Protein AF-0000000068620401 (afdb_homodimer)

pLDDT: mean 93.99, std 8.92, range [33.69, 98.94]

Organism: Oncorhynchus mykiss (NCBI:txid8022)

InterPro domains:
  IPR002042 Uricase [PF01014] (26-115)
  IPR002042 Uricase [PF01014] (125-263)
  IPR002042 Uricase [PIRSF000241] (3-272)
  IPR002042 Uricase [PR00093] (32-46)
  IPR002042 Uricase [PR00093] (68-81)
  IPR002042 Uricase [PR00093] (131-147)
  IPR002042 Uricase [PR00093] (147-159)
  IPR002042 Uricase [PTHR42874] (2-273)
  IPR002042 Uricase [TIGR03383] (3-269)

Secondary structure (DSSP, 8-state):
-EEEETTEEEE--EEEEEEEEES--HHHHH--GGG---HHHHHHHHHHHHHHH--S-HHHHHHHHHHHHHHH-TTEEEEEEEEEE--EEEEEETTEEEEEEEEE-TTSEEEEEEEEETTSPPEEEEEEEEEEEEESSSB-B-S----TT--PPPBSS--EEEEEEEEEEES--TT--HHHHHHHHHHHHHHHHH-STTT---BS-HHHHHHHHHHHHHHH-TTEEEEEEE--EE-EEE---GGGT---SS-SEEE--S--PPPEEEEE-------/-EEEETTEEEE--EEEEEEEEES--HHHHH--GGG---HHHHHHHHHHHHHHH--S-HHHHHHHHHHHHHHH-TTEEEEEEEEEE--EEEEEETTEEEEEEEEE-TTSEEEEEEEEETTSPPEEEEEEEEEEEEESSSB-B-S----TT--PPPBSS--EEEEEEEEEEES--TT--HHHHHHHHHHHHHHHHH-STTT---BS-HHHHHHHHHHHHHHH-TTEEEEEEE--EE-EEEPP-GGGT---SS-SEEE--S--PPPEEEEE-------

Solvent-accessible surface area (backbone atoms only — not comparable to full-atom values): 30235 Å² total; per-residue (Å²): 63,48,47,76,58,85,77,38,48,46,78,52,50,70,50,76,47,78,47,76,38,60,72,70,60,45,44,80,73,71,62,48,57,85,79,63,77,53,70,66,56,54,54,50,47,57,54,49,44,42,67,74,70,42,71,89,44,72,62,60,39,36,48,52,54,44,52,45,50,57,65,76,31,84,56,40,44,32,34,37,30,38,36,40,42,59,37,69,36,69,38,66,58,96,88,44,59,32,28,45,27,31,33,42,39,60,33,49,35,45,36,32,36,31,39,31,46,69,98,48,75,69,46,43,34,41,36,41,33,66,31,31,39,38,27,65,50,48,25,27,44,62,92,69,90,73,58,97,78,58,77,79,73,72,30,83,61,31,67,45,31,31,46,33,34,36,40,34,32,46,72,59,79,73,94,61,63,60,67,59,47,50,50,49,46,55,49,43,48,51,42,60,66,39,30,53,44,86,75,41,40,75,31,65,33,70,67,56,48,52,51,52,32,52,53,51,39,47,67,77,34,77,54,44,38,30,41,36,43,36,46,29,45,48,52,62,44,64,52,84,34,58,93,76,76,42,88,60,84,72,28,47,57,44,77,55,89,65,88,50,61,75,42,70,50,73,52,64,65,77,76,75,74,78,122,63,47,48,74,59,86,77,37,50,47,77,50,49,70,49,77,46,78,46,77,37,58,72,70,61,45,44,79,73,73,63,47,59,85,79,64,76,53,70,66,57,54,54,49,48,55,54,50,45,42,68,74,72,42,71,89,44,72,62,61,41,36,48,50,53,44,50,46,50,58,66,76,31,83,56,39,42,31,35,37,29,40,38,39,40,60,36,68,35,69,38,66,58,96,88,44,60,33,27,45,28,32,33,43,40,62,32,49,34,45,35,31,37,31,39,32,46,67,96,48,76,69,47,43,33,40,35,41,34,65,31,32,38,35,26,65,50,47,23,28,44,61,92,69,91,74,58,96,79,57,76,80,73,72,31,83,60,32,68,46,29,31,48,32,32,36,39,33,31,45,74,61,81,73,96,61,63,61,68,60,49,51,49,50,45,56,50,43,48,52,44,59,67,40,31,53,44,86,76,39,38,75,31,66,34,71,66,57,48,50,50,53,33,50,53,50,40,46,67,75,33,76,53,45,38,31,40,36,41,36,46,28,46,48,53,62,43,64,54,85,33,59,92,76,76,44,86,60,84,72,29,48,57,44,74,56,90,64,87,50,60,74,43,72,51,74,53,65,66,76,76,73,73,76,122

Nearest PDB structures (foldseek):
  5ll1-assembly1_C  TM=9.873E-01  e=4.486E-42  Danio rerio
  4mb8-assembly1_C  TM=9.806E-01  e=6.626E-39  unclassified Mammalia
  8oih-assembly1_DDD  TM=9.681E-01  e=1.529E-32  Gallus gallus
  6rgt-assembly1_A  TM=9.278E-01  e=3.259E-24  Aspergillus flavus
  4cw0-assembly1_A  TM=9.284E-01  e=7.614E-24  Aspergillus flavus

Foldseek 3Di:
DWDDDDLAIDDWDKDKDKDWDFQDPCCVVPVPCVQPDDPVNLVVLLVVCCVPVNPPDPQVSQVVSQVCCLPVRVRTFKMKMKMKIFQWAFDDDPHDTDRDDTDRDPQKIKMKMWIDGHPDDIKIKIKIWQNKDKDAWQEWEDDDDDDPPDPDDTGPIGIWMWTKIKMFIFPDDPPDPVVVLHVLLVVLLVCLQQDDPVPGHHHNDPLVSQVVSQVVSCVVGVRTFKMKMKTWTWDWAFDDCVVVVDDTPNPDTDTDPDDTDIDMDMDGDDPPPPD/DWDDDDLAIDDWDKDKDKDWDFQDPCCVVPVDCPQPDDPVNLVVLLVVCCVVVNPPDPQVSQVVSQVCCLPVRVRTFKMKMKMKIFQWDFDDDPHDTDRDDTDRDPQKIKMKMWMDGHPDDIKIKIKIWQNKDKDAWQEWEDDDDDDPPDPDDTGPIGIWMWTKIKMFIFPDDPPDPVVVLHVLLVVLLVCLQQDDPVPGHHHNDPLVSQVVSQVVSCVVGVRTFKMKMKIWTWDWAFDDCVVVVDDTPNPDTDTDPDDTDIDMDMDGDDPPPPD

Sequence (550 aa):
FIRREGTHHYITELTANVELTLKSRKDYLTGDNSDIIPTDTVKNTVHALAKLKGVLTIEQFAMDISKHFMTAFKHVTRVNVKIEEAPWRRLEKNGVEHVHAFIYSPESWRFCEVEQNHNESPILHSGVKNMKVLKTTQSGFEGFFRDRFTTLQEAKDRCFCTSVYARWRYNKVQNVNFDSAWNSVKETIIEKFAGPYDRGEYSPSVQKTLYDTQVIVLDRVPEIEEIEIVMPNQHYFTIDMTKMGLTNNNEVLLPLDNPSGNIMGTVRRKLQAKLFIRREGTHHYITELTANVELTLKSRKDYLTGDNSDIIPTDTVKNTVHALAKLKGVLTIEQFAMDISKHFMTAFKHVTRVNVKIEEAPWRRLEKNGVEHVHAFIYSPESWRFCEVEQNHNESPILHSGVKNMKVLKTTQSGFEGFFRDRFTTLQEAKDRCFCTSVYARWRYNKVQNVNFDSAWNSVKETIIEKFAGPYDRGEYSPSVQKTLYDTQVIVLDRVPEIEEIEIVMPNQHYFTIDMTKMGLTNNNEVLLPLDNPSGNIMGTVRRKLQAKL

Radius of gyration: 27.77 Å; Cα contacts (8 Å, |Δi|>4): 1094; chains: 2; bounding box: 75×87×68 Å

Structure (mmCIF, N/CA/C/O backbone):
data_AF-0000000068620401-model_v1
#
loop_
_entity.id
_entity.type
_entity.pdbx_description
1 polymer Uricase
#
loop_
_atom_site.group_PDB
_atom_site.id
_atom_site.type_symbol
_atom_site.label_atom_id
_atom_site.label_alt_id
_atom_site.label_comp_id
_atom_site.label_asym_id
_atom_site.label_entity_id
_atom_site.label_seq_id
_atom_site.pdbx_PDB_ins_code
_atom_site.Cartn_x
_atom_site.Cartn_y
_atom_site.Cartn_z
_atom_site.occupancy
_atom_site.B_iso_or_equiv
_atom_site.auth_seq_id
_atom_site.auth_comp_id
_atom_site.auth_asym_id
_atom_site.auth_atom_id
_atom_site.pdbx_PDB_model_num
ATOM 1 N N . PHE A 1 1 ? 12.398 -13.406 -8.852 1 97.69 1 PHE A N 1
ATOM 2 C CA . PHE A 1 1 ? 12.859 -13.781 -10.18 1 97.69 1 PHE A CA 1
ATOM 3 C C . PHE A 1 1 ? 13 -12.547 -11.07 1 97.69 1 PHE A C 1
ATOM 5 O O . PHE A 1 1 ? 12.062 -11.75 -11.18 1 97.69 1 PHE A O 1
ATOM 12 N N . ILE A 1 2 ? 14.141 -12.32 -11.641 1 97.94 2 ILE A N 1
ATOM 13 C CA . ILE A 1 2 ? 14.414 -11.219 -12.562 1 97.94 2 ILE A CA 1
ATOM 14 C C . ILE A 1 2 ? 14.664 -11.766 -13.961 1 97.94 2 ILE A C 1
ATOM 16 O O . ILE A 1 2 ? 15.57 -12.57 -14.172 1 97.94 2 ILE A O 1
ATOM 20 N N . ARG A 1 3 ? 13.852 -11.367 -14.898 1 97.56 3 ARG A N 1
ATOM 21 C CA . ARG A 1 3 ? 14.023 -11.672 -16.312 1 97.56 3 ARG A CA 1
ATOM 22 C C . ARG A 1 3 ? 14.57 -10.469 -17.062 1 97.56 3 ARG A C 1
ATOM 24 O O . ARG A 1 3 ? 13.992 -9.383 -17.031 1 97.56 3 ARG A O 1
ATOM 31 N N . ARG A 1 4 ? 15.68 -10.68 -17.781 1 96.69 4 ARG A N 1
ATOM 32 C CA . ARG A 1 4 ? 16.328 -9.586 -18.5 1 96.69 4 ARG A CA 1
ATOM 33 C C . ARG A 1 4 ? 16.234 -9.797 -20 1 96.69 4 ARG A C 1
ATOM 35 O O . ARG A 1 4 ? 16.672 -10.82 -20.531 1 96.69 4 ARG A O 1
ATOM 42 N N . GLU A 1 5 ? 15.586 -8.875 -20.656 1 96.38 5 GLU A N 1
ATOM 43 C CA . GLU A 1 5 ? 15.5 -8.828 -22.109 1 96.38 5 GLU A CA 1
ATOM 44 C C . GLU A 1 5 ? 16.156 -7.559 -22.656 1 96.38 5 GLU A C 1
ATOM 46 O O . GLU A 1 5 ? 15.477 -6.562 -22.906 1 96.38 5 GLU A O 1
ATOM 51 N N . GLY A 1 6 ? 17.438 -7.668 -22.922 1 94.88 6 GLY A N 1
ATOM 52 C CA . GLY A 1 6 ? 18.172 -6.457 -23.25 1 94.88 6 GLY A CA 1
ATOM 53 C C . GLY A 1 6 ? 18.219 -5.461 -22.109 1 94.88 6 GLY A C 1
ATOM 54 O O . GLY A 1 6 ? 18.641 -5.805 -21 1 94.88 6 GLY A O 1
ATOM 55 N N . THR A 1 7 ? 17.734 -4.289 -22.453 1 95.19 7 THR A N 1
ATOM 56 C CA . THR A 1 7 ? 17.734 -3.256 -21.422 1 95.19 7 THR A CA 1
ATOM 57 C C . THR A 1 7 ? 16.469 -3.32 -20.578 1 95.19 7 THR A C 1
ATOM 59 O O . THR A 1 7 ? 16.391 -2.689 -19.516 1 95.19 7 THR A O 1
ATOM 62 N N . HIS A 1 8 ? 15.57 -4.066 -21.078 1 97.25 8 HIS A N 1
ATOM 63 C CA . HIS A 1 8 ? 14.281 -4.148 -20.406 1 97.25 8 HIS A CA 1
ATOM 64 C C . HIS A 1 8 ? 14.242 -5.328 -19.438 1 97.25 8 HIS A C 1
ATOM 66 O O . HIS A 1 8 ? 14.508 -6.465 -19.828 1 97.25 8 HIS A O 1
ATOM 72 N N . HIS A 1 9 ? 13.984 -5.004 -18.141 1 98.31 9 HIS A N 1
ATOM 73 C CA . HIS A 1 9 ? 13.93 -6.047 -17.125 1 98.31 9 HIS A CA 1
ATOM 74 C C . HIS A 1 9 ? 12.508 -6.238 -16.609 1 98.31 9 HIS A C 1
ATOM 76 O O . HIS A 1 9 ? 11.703 -5.305 -16.625 1 98.31 9 HIS A O 1
ATOM 82 N N . TYR A 1 10 ? 12.148 -7.457 -16.219 1 97.69 10 TYR A N 1
ATOM 83 C CA . TYR A 1 10 ? 10.906 -7.836 -15.555 1 97.69 10 TYR A CA 1
ATOM 84 C C . TYR A 1 10 ? 11.203 -8.5 -14.211 1 97.69 10 TYR A C 1
ATOM 86 O O . TYR A 1 10 ? 12.188 -9.227 -14.078 1 97.69 10 TYR A O 1
ATOM 94 N N . ILE A 1 11 ? 10.375 -8.172 -13.25 1 98.12 11 ILE A N 1
ATOM 95 C CA . ILE A 1 11 ? 10.586 -8.805 -11.953 1 98.12 11 ILE A CA 1
ATOM 96 C C . ILE A 1 11 ? 9.289 -9.453 -11.477 1 98.12 11 ILE A C 1
ATOM 98 O O . ILE A 1 11 ? 8.195 -8.938 -11.734 1 98.12 11 ILE A O 1
ATOM 102 N N . THR A 1 12 ? 9.391 -10.57 -10.852 1 98.06 12 THR A N 1
ATOM 103 C CA . THR A 1 12 ? 8.328 -11.227 -10.094 1 98.06 12 THR A CA 1
ATOM 104 C C . THR A 1 12 ? 8.836 -11.664 -8.727 1 98.06 12 THR A C 1
ATOM 106 O O . THR A 1 12 ? 9.734 -12.5 -8.633 1 98.06 12 THR A O 1
ATOM 109 N N . GLU A 1 13 ? 8.383 -11.047 -7.73 1 98 13 GLU A N 1
ATOM 110 C CA . GLU A 1 13 ? 8.633 -11.484 -6.359 1 98 13 GLU A CA 1
ATOM 111 C C . GLU A 1 13 ? 7.418 -12.195 -5.773 1 98 13 GLU A C 1
ATOM 113 O O . GLU A 1 13 ? 6.293 -11.703 -5.883 1 98 13 GLU A O 1
ATOM 118 N N . LEU A 1 14 ? 7.672 -13.391 -5.23 1 98.19 14 LEU A N 1
ATOM 119 C CA . LEU A 1 14 ? 6.531 -14.172 -4.766 1 98.19 14 LEU A CA 1
ATOM 120 C C . LEU A 1 14 ? 6.891 -14.969 -3.518 1 98.19 14 LEU A C 1
ATOM 122 O O . LEU A 1 14 ? 8.07 -15.148 -3.207 1 98.19 14 LEU A O 1
ATOM 126 N N . THR A 1 15 ? 5.879 -15.336 -2.738 1 97.69 15 THR A N 1
ATOM 127 C CA . THR A 1 15 ? 5.949 -16.328 -1.666 1 97.69 15 THR A CA 1
ATOM 128 C C . THR A 1 15 ? 5.172 -17.578 -2.039 1 97.69 15 THR A C 1
ATOM 130 O O . THR A 1 15 ? 4.016 -17.5 -2.459 1 97.69 15 THR A O 1
ATOM 133 N N . ALA A 1 16 ? 5.812 -18.672 -1.902 1 98.06 16 ALA A N 1
ATOM 134 C CA . ALA A 1 16 ? 5.176 -19.938 -2.244 1 98.06 16 ALA A CA 1
ATOM 135 C C . ALA A 1 16 ? 5.051 -20.844 -1.016 1 98.06 16 ALA A C 1
ATOM 137 O O . ALA A 1 16 ? 6.016 -21.016 -0.265 1 98.06 16 ALA A O 1
ATOM 138 N N . ASN A 1 17 ? 3.887 -21.328 -0.78 1 98 17 ASN A N 1
ATOM 139 C CA . ASN A 1 17 ? 3.596 -22.375 0.197 1 98 17 ASN A CA 1
ATOM 140 C C . ASN A 1 17 ? 3.223 -23.688 -0.482 1 98 17 ASN A C 1
ATOM 142 O O . ASN A 1 17 ? 2.248 -23.75 -1.234 1 98 17 ASN A O 1
ATOM 146 N N . VAL A 1 18 ? 3.961 -24.719 -0.221 1 98.12 18 VAL A N 1
ATOM 147 C CA . VAL A 1 18 ? 3.744 -26.016 -0.851 1 98.12 18 VAL A CA 1
ATOM 148 C C . VAL A 1 18 ? 3.406 -27.062 0.213 1 98.12 18 VAL A C 1
ATOM 150 O O . VAL A 1 18 ? 4.148 -27.234 1.184 1 98.12 18 VAL A O 1
ATOM 153 N N . GLU A 1 19 ? 2.311 -27.641 0.063 1 97.31 19 GLU A N 1
ATOM 154 C CA . GLU A 1 19 ? 1.874 -28.719 0.932 1 97.31 19 GLU A CA 1
ATOM 155 C C . GLU A 1 19 ? 1.767 -30.031 0.161 1 97.31 19 GLU A C 1
ATOM 157 O O . GLU A 1 19 ? 1.098 -30.094 -0.872 1 97.31 19 GLU A O 1
ATOM 162 N N . LEU A 1 20 ? 2.357 -31.094 0.664 1 95.94 20 LEU A N 1
ATOM 163 C CA . LEU A 1 20 ? 2.34 -32.406 0.049 1 95.94 20 LEU A CA 1
ATOM 164 C C . LEU A 1 20 ? 1.625 -33.406 0.943 1 95.94 20 LEU A C 1
ATOM 166 O O . LEU A 1 20 ? 1.771 -33.375 2.168 1 95.94 20 LEU A O 1
ATOM 170 N N . THR A 1 21 ? 0.836 -34.156 0.362 1 94.5 21 THR A N 1
ATOM 171 C CA . THR A 1 21 ? 0.271 -35.344 1.03 1 94.5 21 THR A CA 1
ATOM 172 C C . THR A 1 21 ? 0.917 -36.625 0.517 1 94.5 21 THR A C 1
ATOM 174 O O . THR A 1 21 ? 0.979 -36.844 -0.692 1 94.5 21 THR A O 1
ATOM 177 N N . LEU A 1 22 ? 1.425 -37.375 1.413 1 92.19 22 LEU A N 1
ATOM 178 C CA . LEU A 1 22 ? 2.117 -38.594 1.06 1 92.19 22 LEU A CA 1
ATOM 179 C C . LEU A 1 22 ? 1.22 -39.812 1.291 1 92.19 22 LEU A C 1
ATOM 181 O O . LEU A 1 22 ? 0.288 -39.75 2.096 1 92.19 22 LEU A O 1
ATOM 185 N N . LYS A 1 23 ? 1.537 -40.875 0.641 1 89.38 23 LYS A N 1
ATOM 186 C CA . LYS A 1 23 ? 0.762 -42.094 0.721 1 89.38 23 LYS A CA 1
ATOM 187 C C . LYS A 1 23 ? 0.966 -42.781 2.064 1 89.38 23 LYS A C 1
ATOM 189 O O . LYS A 1 23 ? 0.021 -43.344 2.637 1 89.38 23 LYS A O 1
ATOM 194 N N . SER A 1 24 ? 2.164 -42.75 2.502 1 80.62 24 SER A N 1
ATOM 195 C CA . SER A 1 24 ? 2.467 -43.5 3.705 1 80.62 24 SER A CA 1
ATOM 196 C C . SER A 1 24 ? 2.523 -42.594 4.938 1 80.62 24 SER A C 1
ATOM 198 O O . SER A 1 24 ? 2.697 -41.406 4.816 1 80.62 24 SER A O 1
ATOM 200 N N . ARG A 1 25 ? 2.213 -43.125 6.188 1 78.62 25 ARG A N 1
ATOM 201 C CA . ARG A 1 25 ? 2.309 -42.469 7.477 1 78.62 25 ARG A CA 1
ATOM 202 C C . ARG A 1 25 ? 3.363 -43.125 8.359 1 78.62 25 ARG A C 1
ATOM 204 O O . ARG A 1 25 ? 3.252 -43.094 9.594 1 78.62 25 ARG A O 1
ATOM 211 N N . LYS A 1 26 ? 4.227 -43.75 7.59 1 78.31 26 LYS A N 1
ATOM 212 C CA . LYS A 1 26 ? 5.195 -44.531 8.352 1 78.31 26 LYS A CA 1
ATOM 213 C C . LYS A 1 26 ? 6.082 -43.656 9.211 1 78.31 26 LYS A C 1
ATOM 215 O O . LYS A 1 26 ? 6.598 -44.062 10.242 1 78.31 26 LYS A O 1
ATOM 220 N N . ASP A 1 27 ? 6.316 -42.531 8.773 1 78.44 27 ASP A N 1
ATOM 221 C CA . ASP A 1 27 ? 7.094 -41.562 9.562 1 78.44 27 ASP A CA 1
ATOM 222 C C . ASP A 1 27 ? 6.43 -41.312 10.914 1 78.44 27 ASP A C 1
ATOM 224 O O . ASP A 1 27 ? 7.109 -41.25 11.945 1 78.44 27 ASP A O 1
ATOM 228 N N . TYR A 1 28 ? 5.164 -41.25 10.969 1 76.31 28 TYR A N 1
ATOM 229 C CA . TYR A 1 28 ? 4.406 -41.031 12.195 1 76.31 28 TYR A CA 1
ATOM 230 C C . TYR A 1 28 ? 4.324 -42.281 13.039 1 76.31 28 TYR A C 1
ATOM 232 O O . TYR A 1 28 ? 4.387 -42.219 14.266 1 76.31 28 TYR A O 1
ATOM 240 N N . LEU A 1 29 ? 4.242 -43.375 12.359 1 82.94 29 LEU A N 1
ATOM 241 C CA . LEU A 1 29 ? 3.916 -44.625 13.039 1 82.94 29 LEU A CA 1
ATOM 242 C C . LEU A 1 29 ? 5.176 -45.312 13.57 1 82.94 29 LEU A C 1
ATOM 244 O O . LEU A 1 29 ? 5.184 -45.844 14.68 1 82.94 29 LEU A O 1
ATOM 248 N N . THR A 1 30 ? 6.199 -45.281 12.766 1 87.25 30 THR A N 1
ATOM 249 C CA . THR A 1 30 ? 7.367 -46.062 13.141 1 87.25 30 THR A CA 1
ATOM 250 C C . THR A 1 30 ? 8.633 -45.219 13.102 1 87.25 30 THR A C 1
ATOM 252 O O . THR A 1 30 ? 9.734 -45.719 13.32 1 87.25 30 THR A O 1
ATOM 255 N N . GLY A 1 31 ? 8.484 -43.906 12.766 1 84.38 31 GLY A N 1
ATOM 256 C CA . GLY A 1 31 ? 9.648 -43.031 12.703 1 84.38 31 GLY A CA 1
ATOM 257 C C . GLY A 1 31 ? 10.5 -43.281 11.477 1 84.38 31 GLY A C 1
ATOM 258 O O . GLY A 1 31 ? 11.672 -42.875 11.445 1 84.38 31 GLY A O 1
ATOM 259 N N . ASP A 1 32 ? 10.07 -44.031 10.539 1 86.12 32 ASP A N 1
ATOM 260 C CA . ASP A 1 32 ? 10.75 -44.281 9.273 1 86.12 32 ASP A CA 1
ATOM 261 C C . ASP A 1 32 ? 10.602 -43.062 8.344 1 86.12 32 ASP A C 1
ATOM 263 O O . ASP A 1 32 ? 9.547 -42.875 7.742 1 86.12 32 ASP A O 1
ATOM 267 N N . ASN A 1 33 ? 11.602 -42.312 8.203 1 87.81 33 ASN A N 1
ATOM 268 C CA . ASN A 1 33 ? 11.586 -41.062 7.445 1 87.81 33 ASN A CA 1
ATOM 269 C C . ASN A 1 33 ? 11.906 -41.312 5.969 1 87.81 33 ASN A C 1
ATOM 271 O O . ASN A 1 33 ? 12.125 -40.344 5.219 1 87.81 33 ASN A O 1
ATOM 275 N N . SER A 1 34 ? 11.938 -42.438 5.508 1 87.62 34 SER A N 1
ATOM 276 C CA . SER A 1 34 ? 12.422 -42.781 4.172 1 87.62 34 SER A CA 1
ATOM 277 C C . SER A 1 34 ? 11.539 -42.156 3.092 1 87.62 34 SER A C 1
ATOM 279 O O . SER A 1 34 ? 12.008 -41.906 1.977 1 87.62 34 SER A O 1
ATOM 281 N N . ASP A 1 35 ? 10.352 -41.875 3.377 1 87.38 35 ASP A N 1
ATOM 282 C CA . ASP A 1 35 ? 9.43 -41.344 2.379 1 87.38 35 ASP A CA 1
ATOM 283 C C . ASP A 1 35 ? 9.281 -39.812 2.527 1 87.38 35 ASP A C 1
ATOM 285 O O . ASP A 1 35 ? 8.641 -39.156 1.7 1 87.38 35 ASP A O 1
ATOM 289 N N . ILE A 1 36 ? 9.797 -39.281 3.568 1 87.44 36 ILE A N 1
ATOM 290 C CA . ILE A 1 36 ? 9.609 -37.875 3.867 1 87.44 36 ILE A CA 1
ATOM 291 C C . ILE A 1 36 ? 10.406 -37.031 2.875 1 87.44 36 ILE A C 1
ATOM 293 O O . ILE A 1 36 ? 11.57 -37.312 2.588 1 87.44 36 ILE A O 1
ATOM 297 N N . ILE A 1 37 ? 9.805 -36.094 2.299 1 91.88 37 ILE A N 1
ATOM 298 C CA . ILE A 1 37 ? 10.461 -35.062 1.471 1 91.88 37 ILE A CA 1
ATOM 299 C C . ILE A 1 37 ? 10.852 -33.875 2.328 1 91.88 37 ILE A C 1
ATOM 301 O O . ILE A 1 37 ? 9.977 -33.125 2.785 1 91.88 37 ILE A O 1
ATOM 305 N N . PRO A 1 38 ? 12.086 -33.656 2.564 1 91.62 38 PRO A N 1
ATOM 306 C CA . PRO A 1 38 ? 12.516 -32.562 3.459 1 91.62 38 PRO A CA 1
ATOM 307 C C . PRO A 1 38 ? 12.109 -31.188 2.957 1 91.62 38 PRO A C 1
ATOM 309 O O . PRO A 1 38 ? 12.023 -30.969 1.745 1 91.62 38 PRO A O 1
ATOM 312 N N . THR A 1 39 ? 11.898 -30.25 3.914 1 91.69 39 THR A N 1
ATOM 313 C CA . THR A 1 39 ? 11.539 -28.875 3.596 1 91.69 39 THR A CA 1
ATOM 314 C C . THR A 1 39 ? 12.586 -28.234 2.693 1 91.69 39 THR A C 1
ATOM 316 O O . THR A 1 39 ? 12.258 -27.406 1.83 1 91.69 39 THR A O 1
ATOM 319 N N . ASP A 1 40 ? 13.805 -28.625 2.885 1 94.06 40 ASP A N 1
ATOM 320 C CA . ASP A 1 40 ? 14.891 -28.094 2.062 1 94.06 40 ASP A CA 1
ATOM 321 C C . ASP A 1 40 ? 14.727 -28.5 0.602 1 94.06 40 ASP A C 1
ATOM 323 O O . ASP A 1 40 ? 15.016 -27.719 -0.305 1 94.06 40 ASP A O 1
ATOM 327 N N . THR A 1 41 ? 14.305 -29.734 0.355 1 94 41 THR A N 1
ATOM 328 C CA . THR A 1 41 ? 14.047 -30.219 -0.997 1 94 41 THR A CA 1
ATOM 329 C C . THR A 1 41 ? 12.93 -29.406 -1.657 1 94 41 THR A C 1
ATOM 331 O O . THR A 1 41 ? 13.031 -29.031 -2.832 1 94 41 THR A O 1
ATOM 334 N N . VAL A 1 42 ? 11.891 -29.125 -0.877 1 96.06 42 VAL A N 1
ATOM 335 C CA . VAL A 1 42 ? 10.766 -28.344 -1.393 1 96.06 42 VAL A CA 1
ATOM 336 C C . VAL A 1 42 ? 11.234 -26.953 -1.777 1 96.06 42 VAL A C 1
ATOM 338 O O . VAL A 1 42 ? 10.977 -26.484 -2.891 1 96.06 42 VAL A O 1
ATOM 341 N N . LYS A 1 43 ? 11.938 -26.297 -0.864 1 95.62 43 LYS A N 1
ATOM 342 C CA . LYS A 1 43 ? 12.469 -24.969 -1.103 1 95.62 43 LYS A CA 1
ATOM 343 C C . LYS A 1 43 ? 13.367 -24.938 -2.338 1 95.62 43 LYS A C 1
ATOM 345 O O . LYS A 1 43 ? 13.211 -24.094 -3.211 1 95.62 43 LYS A O 1
ATOM 350 N N . ASN A 1 44 ? 14.297 -25.875 -2.455 1 96.38 44 ASN A N 1
ATOM 351 C CA . ASN A 1 44 ? 15.234 -25.938 -3.572 1 96.38 44 ASN A CA 1
ATOM 352 C C . ASN A 1 44 ? 14.516 -26.203 -4.891 1 96.38 44 ASN A C 1
ATOM 354 O O . ASN A 1 44 ? 14.922 -25.703 -5.938 1 96.38 44 ASN A O 1
ATOM 358 N N . THR A 1 45 ? 13.484 -27.031 -4.812 1 96.88 45 THR A N 1
ATOM 359 C CA . THR A 1 45 ? 12.695 -27.312 -6.008 1 96.88 45 THR A CA 1
ATOM 360 C C . THR A 1 45 ? 12.07 -26.031 -6.543 1 96.88 45 THR A C 1
ATOM 362 O O . THR A 1 45 ? 12.125 -25.75 -7.742 1 96.88 45 THR A O 1
ATOM 365 N N . VAL A 1 46 ? 11.508 -25.219 -5.668 1 97.81 46 VAL A N 1
ATOM 366 C CA . VAL A 1 46 ? 10.883 -23.969 -6.059 1 97.81 46 VAL A CA 1
ATOM 367 C C . VAL A 1 46 ? 11.914 -23.062 -6.723 1 97.81 46 VAL A C 1
ATOM 369 O O . VAL A 1 46 ? 11.672 -22.516 -7.805 1 97.81 46 VAL A O 1
ATOM 372 N N . HIS A 1 47 ? 13.086 -22.922 -6.16 1 97.62 47 HIS A N 1
ATOM 373 C CA . HIS A 1 47 ? 14.156 -22.109 -6.715 1 97.62 47 HIS A CA 1
ATOM 374 C C . HIS A 1 47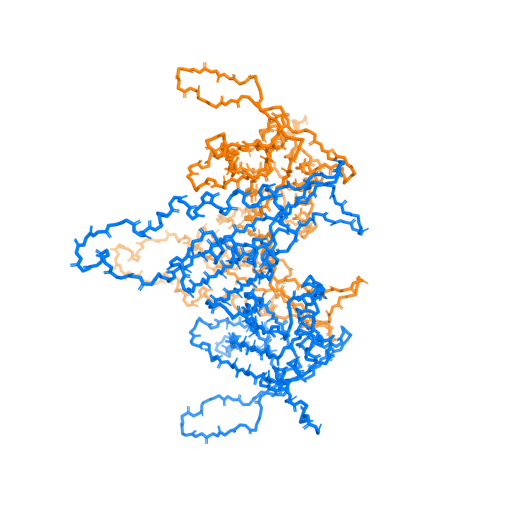 ? 14.609 -22.625 -8.07 1 97.62 47 HIS A C 1
ATOM 376 O O . HIS A 1 47 ? 14.781 -21.859 -9.016 1 97.62 47 HIS A O 1
ATOM 382 N N . ALA A 1 48 ? 14.836 -23.906 -8.141 1 97.69 48 ALA A N 1
ATOM 383 C CA . ALA A 1 48 ? 15.328 -24.516 -9.359 1 97.69 48 ALA A CA 1
ATOM 384 C C . ALA A 1 48 ? 14.336 -24.344 -10.508 1 97.69 48 ALA A C 1
ATOM 386 O O . ALA A 1 48 ? 14.727 -24.047 -11.641 1 97.69 48 ALA A O 1
ATOM 387 N N . LEU A 1 49 ? 13.055 -24.547 -10.195 1 98.12 49 LEU A N 1
ATOM 388 C CA . LEU A 1 49 ? 12.039 -24.375 -11.227 1 98.12 49 LEU A CA 1
ATOM 389 C C . LEU A 1 49 ? 11.984 -22.938 -11.719 1 98.12 49 LEU A C 1
ATOM 391 O O . LEU A 1 49 ? 11.805 -22.688 -12.914 1 98.12 49 LEU A O 1
ATOM 395 N N . ALA A 1 50 ? 12.078 -21.969 -10.805 1 98.25 50 ALA A N 1
ATOM 396 C CA . ALA A 1 50 ? 12.125 -20.562 -11.219 1 98.25 50 ALA A CA 1
ATOM 397 C C . ALA A 1 50 ? 13.281 -20.328 -12.18 1 98.25 50 ALA A C 1
ATOM 399 O O . ALA A 1 50 ? 13.133 -19.609 -13.172 1 98.25 50 ALA A O 1
ATOM 400 N N . LYS A 1 51 ? 14.43 -20.875 -11.906 1 97.88 51 LYS A N 1
ATOM 401 C CA . LYS A 1 51 ? 15.609 -20.734 -12.75 1 97.88 51 LYS A CA 1
ATOM 402 C C . LYS A 1 51 ? 15.406 -21.391 -14.109 1 97.88 51 LYS A C 1
ATOM 404 O O . LYS A 1 51 ? 15.688 -20.781 -15.148 1 97.88 51 LYS A O 1
ATOM 409 N N . LEU A 1 52 ? 14.859 -22.594 -14.117 1 97.5 52 LEU A N 1
ATOM 410 C CA . LEU A 1 52 ? 14.812 -23.422 -15.305 1 97.5 52 LEU A CA 1
ATOM 411 C C . LEU A 1 52 ? 13.648 -23.016 -16.203 1 97.5 52 LEU A C 1
ATOM 413 O O . LEU A 1 52 ? 13.789 -23 -17.438 1 97.5 52 LEU A O 1
ATOM 417 N N . LYS A 1 53 ? 12.523 -22.719 -15.625 1 96.75 53 LYS A N 1
ATOM 418 C CA . LYS A 1 53 ? 11.32 -22.469 -16.406 1 96.75 53 LYS A CA 1
ATOM 419 C C . LYS A 1 53 ? 10.953 -21 -16.406 1 96.75 53 LYS A C 1
ATOM 421 O O . LYS A 1 53 ? 10.156 -20.547 -17.234 1 96.75 53 LYS A O 1
ATOM 426 N N . GLY A 1 54 ? 11.516 -20.219 -15.508 1 96.81 54 GLY A N 1
ATOM 427 C CA . GLY A 1 54 ? 11.086 -18.844 -15.312 1 96.81 54 GLY A CA 1
ATOM 428 C C . GLY A 1 54 ? 9.734 -18.719 -14.633 1 96.81 54 GLY A C 1
ATOM 429 O O . GLY A 1 54 ? 9.125 -19.734 -14.273 1 96.81 54 GLY A O 1
ATOM 430 N N . VAL A 1 55 ? 9.375 -17.516 -14.406 1 97.12 55 VAL A N 1
ATOM 431 C CA . VAL A 1 55 ? 8.062 -17.203 -13.844 1 97.12 55 VAL A CA 1
ATOM 432 C C . VAL A 1 55 ? 7.328 -16.219 -14.758 1 97.12 55 VAL A C 1
ATOM 434 O O . VAL A 1 55 ? 7.555 -15.016 -14.68 1 97.12 55 VAL A O 1
ATOM 437 N N . LEU A 1 56 ? 6.516 -16.703 -15.57 1 94.19 56 LEU A N 1
ATOM 438 C CA . LEU A 1 56 ? 5.75 -15.828 -16.438 1 94.19 56 LEU A CA 1
ATOM 439 C C . LEU A 1 56 ? 4.52 -15.289 -15.727 1 94.19 56 LEU A C 1
ATOM 441 O O . LEU A 1 56 ? 4.254 -14.078 -15.766 1 94.19 56 LEU A O 1
ATOM 445 N N . THR A 1 57 ? 3.697 -16.156 -15.164 1 97.94 57 THR A N 1
ATOM 446 C CA . THR A 1 57 ? 2.615 -15.836 -14.242 1 97.94 57 THR A CA 1
ATOM 447 C C . THR A 1 57 ? 2.682 -16.719 -13 1 97.94 57 THR A C 1
ATOM 449 O O . THR A 1 57 ? 3.244 -17.812 -13.039 1 97.94 57 THR A O 1
ATOM 452 N N . ILE A 1 58 ? 2.18 -16.234 -11.922 1 98.75 58 ILE A N 1
ATOM 453 C CA . ILE A 1 58 ? 2.242 -17.047 -10.711 1 98.75 58 ILE A CA 1
ATOM 454 C C . ILE A 1 58 ? 1.371 -18.297 -10.867 1 98.75 58 ILE A C 1
ATOM 456 O O . ILE A 1 58 ? 1.682 -19.344 -10.32 1 98.75 58 ILE A O 1
ATOM 460 N N . GLU A 1 59 ? 0.298 -18.219 -11.648 1 98.81 59 GLU A N 1
ATOM 461 C CA . GLU A 1 59 ? -0.562 -19.359 -11.914 1 98.81 59 GLU A CA 1
ATOM 462 C C . GLU A 1 59 ? 0.211 -20.484 -12.617 1 98.81 59 GLU A C 1
ATOM 464 O O . GLU A 1 59 ? 0.19 -21.625 -12.164 1 98.81 59 GLU A O 1
ATOM 469 N N . GLN A 1 60 ? 0.882 -20.141 -13.742 1 98.25 60 GLN A N 1
ATOM 470 C CA . GLN A 1 60 ? 1.674 -21.125 -14.469 1 98.25 60 GLN A CA 1
ATOM 471 C C . GLN A 1 60 ? 2.773 -21.703 -13.578 1 98.25 60 GLN A C 1
ATOM 473 O O . GLN A 1 60 ? 3.027 -22.906 -13.602 1 98.25 60 GLN A O 1
ATOM 478 N N . PHE A 1 61 ? 3.412 -20.875 -12.828 1 98.69 61 PHE A N 1
ATOM 479 C CA . PHE A 1 61 ? 4.496 -21.344 -11.969 1 98.69 61 PHE A CA 1
ATOM 480 C C . PHE A 1 61 ? 3.977 -22.312 -10.922 1 98.69 61 PHE A C 1
ATOM 482 O O . PHE A 1 61 ? 4.625 -23.328 -10.633 1 98.69 61 PHE A O 1
ATOM 489 N N . ALA A 1 62 ? 2.803 -21.969 -10.281 1 98.81 62 ALA A N 1
ATOM 490 C CA . ALA A 1 62 ? 2.189 -22.875 -9.32 1 98.81 62 ALA A CA 1
ATOM 491 C C . ALA A 1 62 ? 1.911 -24.234 -9.953 1 98.81 62 ALA A C 1
ATOM 493 O O . ALA A 1 62 ? 2.135 -25.281 -9.328 1 98.81 62 ALA A O 1
ATOM 494 N N . MET A 1 63 ? 1.445 -24.25 -11.133 1 98.25 63 MET A N 1
ATOM 495 C CA . MET A 1 63 ? 1.185 -25.5 -11.844 1 98.25 63 MET A CA 1
ATOM 496 C C . MET A 1 63 ? 2.482 -26.25 -12.109 1 98.25 63 MET A C 1
ATOM 498 O O . MET A 1 63 ? 2.518 -27.484 -12.023 1 98.25 63 MET A O 1
ATOM 502 N N . ASP A 1 64 ? 3.529 -25.547 -12.484 1 98.25 64 ASP A N 1
ATOM 503 C CA . ASP A 1 64 ? 4.824 -26.188 -12.703 1 98.25 64 ASP A CA 1
ATOM 504 C C . ASP A 1 64 ? 5.309 -26.891 -11.438 1 98.25 64 ASP A C 1
ATOM 506 O O . ASP A 1 64 ? 5.82 -28.016 -11.5 1 98.25 64 ASP A O 1
ATOM 510 N N . ILE A 1 65 ? 5.18 -26.203 -10.312 1 98.5 65 ILE A N 1
ATOM 511 C CA . ILE A 1 65 ? 5.578 -26.781 -9.031 1 98.5 65 ILE A CA 1
ATOM 512 C C . ILE A 1 65 ? 4.758 -28.047 -8.758 1 98.5 65 ILE A C 1
ATOM 514 O O . ILE A 1 65 ? 5.312 -29.094 -8.422 1 98.5 65 ILE A O 1
ATOM 518 N N . SER A 1 66 ? 3.445 -27.938 -8.891 1 98.12 66 SER A N 1
ATOM 519 C CA . SER A 1 66 ? 2.551 -29.062 -8.664 1 98.12 66 SER A CA 1
ATOM 520 C C . SER A 1 66 ? 2.934 -30.266 -9.539 1 98.12 66 SER A C 1
ATOM 522 O O . SER A 1 66 ? 3.096 -31.375 -9.047 1 98.12 66 SER A O 1
ATOM 524 N N . LYS A 1 67 ? 3.094 -30 -10.773 1 97.25 67 LYS A N 1
ATOM 525 C CA . LYS A 1 67 ? 3.443 -31.047 -11.719 1 97.25 67 LYS A CA 1
ATOM 526 C C . LYS A 1 67 ? 4.746 -31.734 -11.328 1 97.25 67 LYS A C 1
ATOM 528 O O . LYS A 1 67 ? 4.859 -32.969 -11.398 1 97.25 67 LYS A O 1
ATOM 533 N N . HIS A 1 68 ? 5.699 -30.984 -10.961 1 97.75 68 HIS A N 1
ATOM 534 C CA . HIS A 1 68 ? 6.984 -31.562 -10.57 1 97.75 68 HIS A CA 1
ATOM 535 C C . HIS A 1 68 ? 6.816 -32.594 -9.453 1 97.75 68 HIS A C 1
ATOM 537 O O . HIS A 1 68 ? 7.281 -33.719 -9.57 1 97.75 68 HIS A O 1
ATOM 543 N N . PHE A 1 69 ? 6.172 -32.219 -8.383 1 97.06 69 PHE A N 1
ATOM 544 C CA . PHE A 1 69 ? 6.082 -33.094 -7.223 1 97.06 69 PHE A CA 1
ATOM 545 C C . PHE A 1 69 ? 5.184 -34.281 -7.516 1 97.06 69 PHE A C 1
ATOM 547 O O . PHE A 1 69 ? 5.418 -35.375 -7.012 1 97.06 69 PHE A O 1
ATOM 554 N N . MET A 1 70 ? 4.176 -34.094 -8.375 1 96.31 70 MET A N 1
ATOM 555 C CA . MET A 1 70 ? 3.275 -35.188 -8.742 1 96.31 70 MET A CA 1
ATOM 556 C C . MET A 1 70 ? 3.992 -36.219 -9.609 1 96.31 70 MET A C 1
ATOM 558 O O . MET A 1 70 ? 3.643 -37.406 -9.602 1 96.31 70 MET A O 1
ATOM 562 N N . THR A 1 71 ? 4.98 -35.781 -10.312 1 96 71 THR A N 1
ATOM 563 C CA . THR A 1 71 ? 5.613 -36.688 -11.281 1 96 71 THR A CA 1
ATOM 564 C C . THR A 1 71 ? 6.93 -37.219 -10.727 1 96 71 THR A C 1
ATOM 566 O O . THR A 1 71 ? 7.266 -38.406 -10.945 1 96 71 THR A O 1
ATOM 569 N N . ALA A 1 72 ? 7.664 -36.469 -9.992 1 94.5 72 ALA A N 1
ATOM 570 C CA . ALA A 1 72 ? 8.992 -36.844 -9.508 1 94.5 72 ALA A CA 1
ATOM 571 C C . ALA A 1 72 ? 8.891 -37.781 -8.305 1 94.5 72 ALA A C 1
ATOM 573 O O . ALA A 1 72 ? 9.82 -38.531 -8.023 1 94.5 72 ALA A O 1
ATOM 574 N N . PHE A 1 73 ? 7.801 -37.688 -7.594 1 93.12 73 PHE A N 1
ATOM 575 C CA . PHE A 1 73 ? 7.625 -38.5 -6.383 1 93.12 73 PHE A CA 1
ATOM 576 C C . PHE A 1 73 ? 6.383 -39.375 -6.488 1 93.12 73 PHE A C 1
ATOM 578 O O . PHE A 1 73 ? 5.258 -38.875 -6.355 1 93.12 73 PHE A O 1
ATOM 585 N N . LYS A 1 74 ? 6.59 -40.594 -6.551 1 91.81 74 LYS A N 1
ATOM 586 C CA . LYS A 1 74 ? 5.492 -41.531 -6.789 1 91.81 74 LYS A CA 1
ATOM 587 C C . LYS A 1 74 ? 4.605 -41.656 -5.555 1 91.81 74 LYS A C 1
ATOM 589 O O . LYS A 1 74 ? 3.426 -42 -5.664 1 91.81 74 LYS A O 1
ATOM 594 N N . HIS A 1 75 ? 5.219 -41.406 -4.441 1 92.75 75 HIS A N 1
ATOM 595 C CA . HIS A 1 75 ? 4.477 -41.594 -3.201 1 92.75 75 HIS A CA 1
ATOM 596 C C . HIS A 1 75 ? 3.721 -40.344 -2.799 1 92.75 75 HIS A C 1
ATOM 598 O O . HIS A 1 75 ? 3.07 -40.312 -1.753 1 92.75 75 HIS A O 1
ATOM 604 N N . VAL A 1 76 ? 3.822 -39.281 -3.568 1 94.56 76 VAL A N 1
ATOM 605 C CA . VAL A 1 76 ? 3.004 -38.094 -3.354 1 94.56 76 VAL A CA 1
ATOM 606 C C . VAL A 1 76 ? 1.617 -38.312 -3.955 1 94.56 76 VAL A C 1
ATOM 608 O O . VAL A 1 76 ? 1.488 -38.625 -5.141 1 94.56 76 VAL A O 1
ATOM 611 N N . THR A 1 77 ? 0.562 -38.062 -3.127 1 96 77 THR A N 1
ATOM 612 C CA . THR A 1 77 ? -0.796 -38.344 -3.592 1 96 77 THR A CA 1
ATOM 613 C C . THR A 1 77 ? -1.543 -37.031 -3.855 1 96 77 THR A C 1
ATOM 615 O O . THR A 1 77 ? -2.531 -37.031 -4.59 1 96 77 THR A O 1
ATOM 618 N N . ARG A 1 78 ? -1.15 -35.969 -3.219 1 97.19 78 ARG A N 1
ATOM 619 C CA . ARG A 1 78 ? -1.79 -34.656 -3.379 1 97.19 78 ARG A CA 1
ATOM 620 C C . ARG A 1 78 ? -0.777 -33.531 -3.225 1 97.19 78 ARG A C 1
ATOM 622 O O . ARG A 1 78 ? 0.131 -33.625 -2.395 1 97.19 78 ARG A O 1
ATOM 629 N N . VAL A 1 79 ? -0.896 -32.531 -4.02 1 97.88 79 VAL A N 1
ATOM 630 C CA . VAL A 1 79 ? -0.075 -31.328 -3.936 1 97.88 79 VAL A CA 1
ATOM 631 C C . VAL A 1 79 ? -0.971 -30.094 -3.846 1 97.88 79 VAL A C 1
ATOM 633 O O . VAL A 1 79 ? -1.95 -29.969 -4.586 1 97.88 79 VAL A O 1
ATOM 636 N N . ASN A 1 80 ? -0.755 -29.234 -2.906 1 98.62 80 ASN A N 1
ATOM 637 C CA . ASN A 1 80 ? -1.358 -27.906 -2.797 1 98.62 80 ASN A CA 1
ATOM 638 C C . ASN A 1 80 ? -0.302 -26.812 -2.818 1 98.62 80 ASN A C 1
ATOM 640 O O . ASN A 1 80 ? 0.608 -26.797 -1.988 1 98.62 80 ASN A O 1
ATOM 644 N N . VAL A 1 81 ? -0.37 -25.953 -3.791 1 98.75 81 VAL A N 1
ATOM 645 C CA . VAL A 1 81 ? 0.569 -24.844 -3.932 1 98.75 81 VAL A CA 1
ATOM 646 C C . VAL A 1 81 ? -0.178 -23.516 -3.818 1 98.75 81 VAL A C 1
ATOM 648 O O . VAL A 1 81 ? -1.104 -23.25 -4.59 1 98.75 81 VAL A O 1
ATOM 651 N N . LYS A 1 82 ? 0.147 -22.672 -2.885 1 98.88 82 LYS A N 1
ATOM 652 C CA . LYS A 1 82 ? -0.367 -21.312 -2.725 1 98.88 82 LYS A CA 1
ATOM 653 C C . LYS A 1 82 ? 0.726 -20.281 -2.975 1 98.88 82 LYS A C 1
ATOM 655 O O . LYS A 1 82 ? 1.814 -20.359 -2.404 1 98.88 82 LYS A O 1
ATOM 660 N N . ILE A 1 83 ? 0.444 -19.344 -3.867 1 98.88 83 ILE A N 1
ATOM 661 C CA . ILE A 1 83 ? 1.435 -18.328 -4.18 1 98.88 83 ILE A CA 1
ATOM 662 C C . ILE A 1 83 ? 0.809 -16.938 -4.031 1 98.88 83 ILE A C 1
ATOM 664 O O . ILE A 1 83 ? -0.329 -16.719 -4.453 1 98.88 83 ILE A O 1
ATOM 668 N N . GLU A 1 84 ? 1.474 -16.031 -3.402 1 98.75 84 GLU A N 1
ATOM 669 C CA . GLU A 1 84 ? 1.172 -14.594 -3.391 1 98.75 84 GLU A CA 1
ATOM 670 C C . GLU A 1 84 ? 2.25 -13.797 -4.117 1 98.75 84 GLU A C 1
ATOM 672 O O . GLU A 1 84 ? 3.441 -14.086 -3.979 1 98.75 84 GLU A O 1
ATOM 677 N N . GLU A 1 85 ? 1.833 -12.891 -4.891 1 98.62 85 GLU A N 1
ATOM 678 C CA . GLU A 1 85 ? 2.758 -12.055 -5.648 1 98.62 85 GLU A CA 1
ATOM 679 C C . GLU A 1 85 ? 2.914 -10.68 -5.004 1 98.62 85 GLU A C 1
ATOM 681 O O . GLU A 1 85 ? 1.924 -10 -4.734 1 98.62 85 GLU A O 1
ATOM 686 N N . ALA A 1 86 ? 4.207 -10.305 -4.699 1 97.81 86 ALA A N 1
ATOM 687 C CA . ALA A 1 86 ? 4.461 -8.945 -4.219 1 97.81 86 ALA A CA 1
ATOM 688 C C . ALA A 1 86 ? 4.066 -7.906 -5.262 1 97.81 86 ALA A C 1
ATOM 690 O O 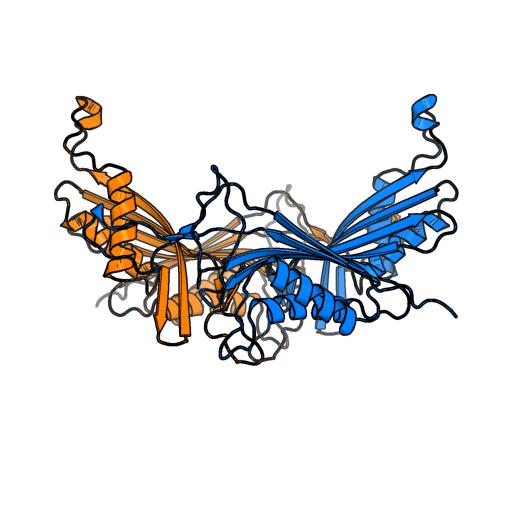. ALA A 1 86 ? 4.359 -8.07 -6.449 1 97.81 86 ALA A O 1
ATOM 691 N N . PRO A 1 87 ? 3.416 -6.805 -4.863 1 97.81 87 PRO A N 1
ATOM 692 C CA . PRO A 1 87 ? 2.838 -5.863 -5.824 1 97.81 87 PRO A CA 1
ATOM 693 C C . PRO A 1 87 ? 3.832 -4.801 -6.277 1 97.81 87 PRO A C 1
ATOM 695 O O . PRO A 1 87 ? 3.592 -3.604 -6.094 1 97.81 87 PRO A O 1
ATOM 698 N N . TRP A 1 88 ? 4.848 -5.227 -6.996 1 98.06 88 TRP A N 1
ATOM 699 C CA . TRP A 1 88 ? 5.766 -4.305 -7.66 1 98.06 88 TRP A CA 1
ATOM 700 C C . TRP A 1 88 ? 5.16 -3.76 -8.945 1 98.06 88 TRP A C 1
ATOM 702 O O . TRP A 1 88 ? 4.605 -4.52 -9.75 1 98.06 88 TRP A O 1
ATOM 712 N N . ARG A 1 89 ? 5.219 -2.486 -9.094 1 97.69 89 ARG A N 1
ATOM 713 C CA . ARG A 1 89 ? 4.781 -1.825 -10.32 1 97.69 89 ARG A CA 1
ATOM 714 C C . ARG A 1 89 ? 5.953 -1.146 -11.023 1 97.69 89 ARG A C 1
ATOM 716 O O . ARG A 1 89 ? 6.738 -0.441 -10.391 1 97.69 89 ARG A O 1
ATOM 723 N N . ARG A 1 90 ? 6.07 -1.412 -12.258 1 98.25 90 ARG A N 1
ATOM 724 C CA . ARG A 1 90 ? 7.066 -0.693 -13.047 1 98.25 90 ARG A CA 1
ATOM 725 C C . ARG A 1 90 ? 6.809 0.81 -13.016 1 98.25 90 ARG A C 1
ATOM 727 O O . ARG A 1 90 ? 5.668 1.251 -13.156 1 98.25 90 ARG A O 1
ATOM 734 N N . LEU A 1 91 ? 7.879 1.597 -12.75 1 98.12 91 LEU A N 1
ATOM 735 C CA . LEU A 1 91 ? 7.73 3.047 -12.797 1 98.12 91 LEU A CA 1
ATOM 736 C C . LEU A 1 91 ? 7.301 3.5 -14.195 1 98.12 91 LEU A C 1
ATOM 738 O O . LEU A 1 91 ? 7.805 2.992 -15.195 1 98.12 91 LEU A O 1
ATOM 742 N N . GLU A 1 92 ? 6.328 4.406 -14.195 1 95.25 92 GLU A N 1
ATOM 743 C CA . GLU A 1 92 ? 5.773 4.922 -15.445 1 95.25 92 GLU A CA 1
ATOM 744 C C . GLU A 1 92 ? 5.395 6.395 -15.312 1 95.25 92 GLU A C 1
ATOM 746 O O . GLU A 1 92 ? 4.895 6.82 -14.266 1 95.25 92 GLU A O 1
ATOM 751 N N . LYS A 1 93 ? 5.68 7.156 -16.266 1 89.12 93 LYS A N 1
ATOM 752 C CA . LYS A 1 93 ? 5.277 8.562 -16.359 1 89.12 93 LYS A CA 1
ATOM 753 C C . LYS A 1 93 ? 4.848 8.922 -17.766 1 89.12 93 LYS A C 1
ATOM 755 O O . LYS A 1 93 ? 5.594 8.711 -18.734 1 89.12 93 LYS A O 1
ATOM 760 N N . ASN A 1 94 ? 3.639 9.445 -17.859 1 86.69 94 ASN A N 1
ATOM 761 C CA . ASN A 1 94 ? 3.098 9.891 -19.141 1 86.69 94 ASN A CA 1
ATOM 762 C C . ASN A 1 94 ? 3.154 8.781 -20.188 1 86.69 94 ASN A C 1
ATOM 764 O O . ASN A 1 94 ? 3.604 9.016 -21.312 1 86.69 94 ASN A O 1
ATOM 768 N N . GLY A 1 95 ? 2.926 7.555 -19.797 1 86.56 95 GLY A N 1
ATOM 769 C CA . GLY A 1 95 ? 2.838 6.434 -20.719 1 86.56 95 GLY A CA 1
ATOM 770 C C . GLY A 1 95 ? 4.18 5.781 -21 1 86.56 95 GLY A C 1
ATOM 771 O O . GLY A 1 95 ? 4.254 4.773 -21.703 1 86.56 95 GLY A O 1
ATOM 772 N N . VAL A 1 96 ? 5.234 6.355 -20.453 1 94.25 96 VAL A N 1
ATOM 773 C CA . VAL A 1 96 ? 6.566 5.801 -20.672 1 94.25 96 VAL A CA 1
ATOM 774 C C . VAL A 1 96 ? 6.977 4.957 -19.469 1 94.25 96 VAL A C 1
ATOM 776 O O . VAL A 1 96 ? 7.004 5.449 -18.344 1 94.25 96 VAL A O 1
ATOM 779 N N . GLU A 1 97 ? 7.309 3.764 -19.766 1 96.75 97 GLU A N 1
ATOM 780 C CA . GLU A 1 97 ? 7.691 2.816 -18.719 1 96.75 97 GLU A CA 1
ATOM 781 C C . GLU A 1 97 ? 9.211 2.789 -18.531 1 96.75 97 GLU A C 1
ATOM 783 O O . GLU A 1 97 ? 9.961 2.846 -19.516 1 96.75 97 GLU A O 1
ATOM 788 N N . HIS A 1 98 ? 9.633 2.762 -17.328 1 98.5 98 HIS A N 1
ATOM 789 C CA . HIS A 1 98 ? 11.062 2.648 -17.047 1 98.5 98 HIS A CA 1
ATOM 790 C C . HIS A 1 98 ? 11.586 1.259 -17.406 1 98.5 98 HIS A C 1
ATOM 792 O O . HIS A 1 98 ? 10.891 0.261 -17.188 1 98.5 98 HIS A O 1
ATOM 798 N N . VAL A 1 99 ? 12.734 1.137 -17.844 1 98.38 99 VAL A N 1
ATOM 799 C CA . VAL A 1 99 ? 13.234 -0.113 -18.406 1 98.38 99 VAL A CA 1
ATOM 800 C C . VAL A 1 99 ? 13.609 -1.074 -17.281 1 98.38 99 VAL A C 1
ATOM 802 O O . VAL A 1 99 ? 13.625 -2.291 -17.469 1 98.38 99 VAL A O 1
ATOM 805 N N . HIS A 1 100 ? 13.914 -0.585 -15.992 1 98.62 100 HIS A N 1
ATOM 806 C CA . HIS A 1 100 ? 14.352 -1.562 -15.008 1 98.62 100 HIS A CA 1
ATOM 807 C C . HIS A 1 100 ? 14.141 -1.047 -13.586 1 98.62 100 HIS A C 1
ATOM 809 O O . HIS A 1 100 ? 14.859 -1.436 -12.664 1 98.62 100 HIS A O 1
ATOM 815 N N . ALA A 1 101 ? 13.211 -0.07 -13.344 1 98.81 101 ALA A N 1
ATOM 816 C CA . ALA A 1 101 ? 12.93 0.453 -12.008 1 98.81 101 ALA A CA 1
ATOM 817 C C . ALA A 1 101 ? 11.453 0.279 -11.656 1 98.81 101 ALA A C 1
ATOM 819 O O . ALA A 1 101 ? 10.586 0.35 -12.531 1 98.81 101 ALA A O 1
ATOM 820 N N . PHE A 1 102 ? 11.242 0.033 -10.398 1 98.75 102 PHE A N 1
ATOM 821 C CA . PHE A 1 102 ? 9.922 -0.358 -9.922 1 98.75 102 PHE A CA 1
ATOM 822 C C . PHE A 1 102 ? 9.602 0.316 -8.594 1 98.75 102 PHE A C 1
ATOM 824 O O . PHE A 1 102 ? 10.516 0.727 -7.867 1 98.75 102 PHE A O 1
ATOM 831 N N . ILE A 1 103 ? 8.383 0.431 -8.32 1 98.56 103 ILE A N 1
ATOM 832 C CA . ILE A 1 103 ? 7.895 0.948 -7.043 1 98.56 103 ILE A CA 1
ATOM 833 C C . ILE A 1 103 ? 6.895 -0.037 -6.438 1 98.56 103 ILE A C 1
ATOM 835 O O . ILE A 1 103 ? 6.086 -0.629 -7.152 1 98.56 103 ILE A O 1
ATOM 839 N N . TYR A 1 104 ? 7.016 -0.274 -5.113 1 98.38 104 TYR A N 1
ATOM 840 C CA . TYR A 1 104 ? 6.098 -1.161 -4.41 1 98.38 104 TYR A CA 1
ATOM 841 C C . TYR A 1 104 ? 4.727 -0.516 -4.258 1 98.38 104 TYR A C 1
ATOM 843 O O . TYR A 1 104 ? 4.594 0.544 -3.641 1 98.38 104 TYR A O 1
ATOM 851 N N . SER A 1 105 ? 3.689 -1.099 -4.836 1 97.56 105 SER A N 1
ATOM 852 C CA . SER A 1 105 ? 2.367 -0.49 -4.941 1 97.56 105 SER A CA 1
ATOM 853 C C . SER A 1 105 ? 1.277 -1.449 -4.477 1 97.56 105 SER A C 1
ATOM 855 O O . SER A 1 105 ? 0.532 -1.994 -5.293 1 97.56 105 SER A O 1
ATOM 857 N N . PRO A 1 106 ? 1.064 -1.572 -3.141 1 97.19 106 PRO A N 1
ATOM 858 C CA . PRO A 1 106 ? 0.11 -2.564 -2.641 1 97.19 106 PRO A CA 1
ATOM 859 C C . PRO A 1 106 ? -1.336 -2.078 -2.705 1 97.19 106 PRO A C 1
ATOM 861 O O . PRO A 1 106 ? -2.059 -2.146 -1.708 1 97.19 106 PRO A O 1
ATOM 864 N N . GLU A 1 107 ? -1.802 -1.761 -3.873 1 97 107 GLU A N 1
ATOM 865 C CA . GLU A 1 107 ? -3.191 -1.397 -4.137 1 97 107 GLU A CA 1
ATOM 866 C C . GLU A 1 107 ? -4.086 -2.633 -4.184 1 97 107 GLU A C 1
ATOM 868 O O . GLU A 1 107 ? -5.246 -2.582 -3.768 1 97 107 GLU A O 1
ATOM 873 N N . SER A 1 108 ? -3.596 -3.621 -4.75 1 97.38 108 SER A N 1
ATOM 874 C CA . SER A 1 108 ? -4.254 -4.918 -4.875 1 97.38 108 SER A CA 1
ATOM 875 C C . SER A 1 108 ? -3.236 -6.051 -4.922 1 97.38 108 SER A C 1
ATOM 877 O O . SER A 1 108 ? -2.201 -5.934 -5.582 1 97.38 108 SER A O 1
ATOM 879 N N . TRP A 1 109 ? -3.527 -7.133 -4.18 1 98.38 109 TRP A N 1
ATOM 880 C CA . TRP A 1 109 ? -2.621 -8.273 -4.121 1 98.38 109 TRP A CA 1
ATOM 881 C C . TRP A 1 109 ? -3.143 -9.43 -4.969 1 98.38 109 TRP A C 1
ATOM 883 O O . TRP A 1 109 ? -4.32 -9.781 -4.891 1 98.38 109 TRP A O 1
ATOM 893 N N . ARG A 1 110 ? -2.246 -9.961 -5.766 1 98.81 110 ARG A N 1
ATOM 894 C CA . ARG A 1 110 ? -2.566 -11.133 -6.574 1 98.81 110 ARG A CA 1
ATOM 895 C C . ARG A 1 110 ? -2.107 -12.414 -5.887 1 98.81 110 ARG A C 1
ATOM 897 O O . ARG A 1 110 ? -1.003 -12.469 -5.344 1 98.81 110 ARG A O 1
ATOM 904 N N . PHE A 1 111 ? -3.008 -13.391 -5.832 1 98.94 111 PHE A N 1
ATOM 905 C CA . PHE A 1 111 ? -2.627 -14.703 -5.328 1 98.94 111 PHE A CA 1
ATOM 906 C C . PHE A 1 111 ? -3.238 -15.805 -6.176 1 98.94 111 PHE A C 1
ATOM 908 O O . PHE A 1 111 ? -4.125 -15.555 -6.996 1 98.94 111 PHE A O 1
ATOM 915 N N . CYS A 1 112 ? -2.699 -17.016 -6.027 1 98.88 112 CYS A N 1
ATOM 916 C CA . CYS A 1 112 ? -3.283 -18.188 -6.668 1 98.88 112 CYS A CA 1
ATOM 917 C C . CYS A 1 112 ? -3.062 -19.438 -5.828 1 98.88 112 CYS A C 1
ATOM 919 O O . CYS A 1 112 ? -2.295 -19.406 -4.863 1 98.88 112 CYS A O 1
ATOM 921 N N . GLU A 1 113 ? -3.828 -20.453 -6.164 1 98.81 113 GLU A N 1
ATOM 922 C CA . GLU A 1 113 ? -3.742 -21.766 -5.504 1 98.81 113 GLU A CA 1
ATOM 923 C C . GLU A 1 113 ? -4 -22.891 -6.488 1 98.81 113 GLU A C 1
ATOM 925 O O . GLU A 1 113 ? -4.957 -22.844 -7.266 1 98.81 113 GLU A O 1
ATOM 930 N N . VAL A 1 114 ? -3.162 -23.828 -6.48 1 98.69 114 VAL A N 1
ATOM 931 C CA . VAL A 1 114 ? -3.328 -25.031 -7.281 1 98.69 114 VAL A CA 1
ATOM 932 C C . VAL A 1 114 ? -3.459 -26.25 -6.363 1 98.69 114 VAL A C 1
ATOM 934 O O . VAL A 1 114 ? -2.66 -26.422 -5.441 1 98.69 114 VAL A O 1
ATOM 937 N N . GLU A 1 115 ? -4.469 -26.969 -6.574 1 98.38 115 GLU A N 1
ATOM 938 C CA . GLU A 1 115 ? -4.633 -28.281 -5.945 1 98.38 115 GLU A CA 1
ATOM 939 C C . GLU A 1 115 ? -4.641 -29.391 -6.988 1 98.38 115 GLU A C 1
ATOM 941 O O . GLU A 1 115 ? -5.34 -29.297 -7.996 1 98.38 115 GLU A O 1
ATOM 946 N N . GLN A 1 116 ? -3.869 -30.422 -6.676 1 97.88 116 GLN A N 1
ATOM 947 C CA . GLN A 1 116 ? -3.809 -31.547 -7.617 1 97.88 116 GLN A CA 1
ATOM 948 C C . GLN A 1 116 ? -3.727 -32.875 -6.887 1 97.88 116 GLN A C 1
ATOM 950 O O . GLN A 1 116 ? -2.846 -33.094 -6.051 1 97.88 116 GLN A O 1
ATOM 955 N N . ASN A 1 117 ? -4.707 -33.75 -7.184 1 96.38 117 ASN A N 1
ATOM 956 C CA . ASN A 1 117 ? -4.68 -35.125 -6.723 1 96.38 117 ASN A CA 1
ATOM 957 C C . ASN A 1 117 ? -4.059 -36.062 -7.762 1 96.38 117 ASN A C 1
ATOM 959 O O . ASN A 1 117 ? -4.047 -35.75 -8.953 1 96.38 117 ASN A O 1
ATOM 963 N N . HIS A 1 118 ? -3.635 -37.156 -7.223 1 92.12 118 HIS A N 1
ATOM 964 C CA . HIS A 1 118 ? -3.037 -38.156 -8.117 1 92.12 118 HIS A CA 1
ATOM 965 C C . HIS A 1 118 ? -4 -38.531 -9.242 1 92.12 118 HIS A C 1
ATOM 967 O O . HIS A 1 118 ? -5.184 -38.781 -8.992 1 92.12 118 HIS A O 1
ATOM 973 N N . ASN A 1 119 ? -3.609 -38.469 -10.461 1 89.06 119 ASN A N 1
ATOM 974 C CA . ASN A 1 119 ? -4.32 -38.875 -11.68 1 89.06 119 ASN A CA 1
ATOM 975 C C . ASN A 1 119 ? -5.5 -37.938 -11.961 1 89.06 119 ASN A C 1
ATOM 977 O O . ASN A 1 119 ? -6.477 -38.344 -12.594 1 89.06 119 ASN A O 1
ATOM 981 N N . GLU A 1 120 ? -5.539 -36.812 -11.383 1 93.81 120 GLU A N 1
ATOM 982 C CA . GLU A 1 120 ? -6.57 -35.812 -11.656 1 93.81 120 GLU A CA 1
ATOM 983 C C . GLU A 1 120 ? -5.961 -34.5 -12.211 1 93.81 120 GLU A C 1
ATOM 985 O O . GLU A 1 120 ? -4.781 -34.25 -11.992 1 93.81 120 GLU A O 1
ATOM 990 N N . SER A 1 121 ? -6.734 -33.812 -12.984 1 95.19 121 SER A N 1
ATOM 991 C CA . SER A 1 121 ? -6.305 -32.5 -13.461 1 95.19 121 SER A CA 1
ATOM 992 C C . SER A 1 121 ? -6.207 -31.516 -12.32 1 95.19 121 SER A C 1
ATOM 994 O O . SER A 1 121 ? -6.957 -31.594 -11.344 1 95.19 121 SER A O 1
ATOM 996 N N . PRO A 1 122 ? -5.312 -30.578 -12.438 1 97.5 122 PRO A N 1
ATOM 997 C CA . PRO A 1 122 ? -5.195 -29.578 -11.375 1 97.5 122 PRO A CA 1
ATOM 998 C C . PRO A 1 122 ? -6.406 -28.641 -11.305 1 97.5 122 PRO A C 1
ATOM 1000 O O . PRO A 1 122 ? -7.004 -28.312 -12.336 1 97.5 122 PRO A O 1
ATOM 1003 N N . ILE A 1 123 ? -6.773 -28.297 -10.133 1 98.25 123 ILE A N 1
ATOM 1004 C CA . ILE A 1 123 ? -7.758 -27.25 -9.859 1 98.25 123 ILE A CA 1
ATOM 1005 C C . ILE A 1 123 ? -7.047 -25.938 -9.562 1 98.25 123 ILE A C 1
ATOM 1007 O O . ILE A 1 123 ? -6.27 -25.844 -8.602 1 98.25 123 ILE A O 1
ATOM 1011 N N . LEU A 1 124 ? -7.293 -24.984 -10.398 1 98.75 124 LEU A N 1
ATOM 1012 C CA . LEU A 1 124 ? -6.574 -23.719 -10.297 1 98.75 124 LEU A CA 1
ATOM 1013 C C . LEU A 1 124 ? -7.516 -22.594 -9.875 1 98.75 124 LEU A C 1
ATOM 1015 O O . LEU A 1 124 ? -8.57 -22.406 -10.492 1 98.75 124 LEU A O 1
ATOM 1019 N N . HIS A 1 125 ? -7.148 -21.859 -8.82 1 98.81 125 HIS A N 1
ATOM 1020 C CA . HIS A 1 125 ? -7.801 -20.641 -8.383 1 98.81 125 HIS A CA 1
ATOM 1021 C C . HIS A 1 125 ? -6.855 -19.438 -8.492 1 98.81 125 HIS A C 1
ATOM 1023 O O . HIS A 1 125 ? -5.648 -19.578 -8.289 1 98.81 125 HIS A O 1
ATOM 1029 N N . SER A 1 126 ? -7.355 -18.328 -8.844 1 98.88 126 SER A N 1
ATOM 1030 C CA . SER A 1 126 ? -6.684 -17.047 -8.711 1 98.88 126 SER A CA 1
ATOM 1031 C C . SER A 1 126 ? -7.5 -16.078 -7.855 1 98.88 126 SER A C 1
ATOM 1033 O O . SER A 1 126 ? -8.641 -16.375 -7.5 1 98.88 126 SER A O 1
ATOM 1035 N N . GLY A 1 127 ? -6.875 -15.008 -7.523 1 98.88 127 GLY A N 1
ATOM 1036 C CA . GLY A 1 127 ? -7.648 -14.07 -6.727 1 98.88 127 GLY A CA 1
ATOM 1037 C C . GLY A 1 127 ? -6.953 -12.734 -6.539 1 98.88 127 GLY A C 1
ATOM 1038 O O . GLY A 1 127 ? -5.809 -12.562 -6.961 1 98.88 127 GLY A O 1
ATOM 1039 N N . VAL A 1 128 ? -7.723 -11.773 -6.008 1 98.81 128 VAL A N 1
ATOM 1040 C CA . VAL A 1 128 ? -7.273 -10.445 -5.594 1 98.81 128 VAL A CA 1
ATOM 1041 C C . VAL A 1 128 ? -7.699 -10.188 -4.148 1 98.81 128 VAL A C 1
ATOM 1043 O O . VAL A 1 128 ? -8.789 -10.586 -3.734 1 98.81 128 VAL A O 1
ATOM 1046 N N . LYS A 1 129 ? -6.797 -9.625 -3.381 1 98.5 129 LYS A N 1
ATOM 1047 C CA . LYS A 1 129 ? -7.148 -9.289 -2.004 1 98.5 129 LYS A CA 1
ATOM 1048 C C . LYS A 1 129 ? -6.57 -7.934 -1.605 1 98.5 129 LYS A C 1
ATOM 1050 O O . LYS A 1 129 ? -5.742 -7.367 -2.324 1 98.5 129 LYS A O 1
ATOM 1055 N N . ASN A 1 130 ? -7.113 -7.375 -0.506 1 97.56 130 ASN A N 1
ATOM 1056 C CA . ASN A 1 130 ? -6.672 -6.125 0.096 1 97.56 130 ASN A CA 1
ATOM 1057 C C . ASN A 1 130 ? -6.879 -4.945 -0.85 1 97.56 130 ASN A C 1
ATOM 1059 O O . ASN A 1 130 ? -6.082 -4.004 -0.86 1 97.56 130 ASN A O 1
ATOM 1063 N N . MET A 1 131 ? -7.824 -5.078 -1.713 1 98.31 131 MET A N 1
ATOM 1064 C CA . MET A 1 131 ? -8.172 -3.941 -2.561 1 98.31 131 MET A CA 1
ATOM 1065 C C . MET A 1 131 ? -9.234 -3.072 -1.891 1 98.31 131 MET A C 1
ATOM 1067 O O . MET A 1 131 ? -10.422 -3.404 -1.912 1 98.31 131 MET A O 1
ATOM 1071 N N . LYS A 1 132 ? -8.805 -2.012 -1.302 1 97.94 132 LYS A N 1
ATOM 1072 C CA . LYS A 1 132 ? -9.688 -1.129 -0.55 1 97.94 132 LYS A CA 1
ATOM 1073 C C . LYS A 1 132 ? -10.172 0.031 -1.415 1 97.94 132 LYS A C 1
ATOM 1075 O O . LYS A 1 132 ? -9.367 0.771 -1.979 1 97.94 132 LYS A O 1
ATOM 1080 N N . VAL A 1 133 ? -11.477 0.204 -1.533 1 98.44 133 VAL A N 1
ATOM 1081 C CA . VAL A 1 133 ? -12.094 1.227 -2.371 1 98.44 133 VAL A CA 1
ATOM 1082 C C . VAL A 1 133 ? -13.141 1.996 -1.563 1 98.44 133 VAL A C 1
ATOM 1084 O O . VAL A 1 133 ? -13.656 1.488 -0.569 1 98.44 133 VAL A O 1
ATOM 1087 N N . LEU A 1 134 ? -13.375 3.23 -1.994 1 98.5 134 LEU A N 1
ATOM 1088 C CA . LEU A 1 134 ? -14.281 4.129 -1.295 1 98.5 134 LEU A CA 1
ATOM 1089 C C . LEU A 1 134 ? -15.016 5.035 -2.279 1 98.5 134 LEU A C 1
ATOM 1091 O O . LEU A 1 134 ? -14.414 5.527 -3.238 1 98.5 134 LEU A O 1
ATOM 1095 N N . LYS A 1 135 ? -16.266 5.176 -2.145 1 98.44 135 LYS A N 1
ATOM 1096 C CA . LYS A 1 135 ? -16.984 6.234 -2.836 1 98.44 135 LYS A CA 1
ATOM 1097 C C . LYS A 1 135 ? -17.797 7.078 -1.854 1 98.44 135 LYS A C 1
ATOM 1099 O O . LYS A 1 135 ? -18.344 6.559 -0.879 1 98.44 135 LYS A O 1
ATOM 1104 N N . THR A 1 136 ? -17.906 8.344 -2.082 1 98.12 136 THR A N 1
ATOM 1105 C CA . THR A 1 136 ? -18.438 9.281 -1.101 1 98.12 136 THR A CA 1
ATOM 1106 C C . THR A 1 136 ? -19.938 9.484 -1.3 1 98.12 136 THR A C 1
ATOM 1108 O O . THR A 1 136 ? -20.578 10.188 -0.518 1 98.12 136 THR A O 1
ATOM 1111 N N . THR A 1 137 ? -20.453 9 -2.336 1 97.62 137 THR A N 1
ATOM 1112 C CA . THR A 1 137 ? -21.875 9.133 -2.668 1 97.62 137 THR A CA 1
ATOM 1113 C C . THR A 1 137 ? -22.328 7.977 -3.551 1 97.62 137 THR A C 1
ATOM 1115 O O . THR A 1 137 ? -21.562 7.066 -3.846 1 97.62 137 THR A O 1
ATOM 1118 N N . GLN A 1 138 ? -23.688 7.91 -3.904 1 97.62 138 GLN A N 1
ATOM 1119 C CA . GLN A 1 138 ? -24.281 6.914 -4.793 1 97.62 138 GLN A CA 1
ATOM 1120 C C . GLN A 1 138 ? -24.281 5.531 -4.152 1 97.62 138 GLN A C 1
ATOM 1122 O O . GLN A 1 138 ? -23.984 4.531 -4.816 1 97.62 138 GLN A O 1
ATOM 1127 N N . SER A 1 139 ? -24.453 5.52 -2.881 1 96.88 139 SER A N 1
ATOM 1128 C CA . SER A 1 139 ? -24.609 4.285 -2.119 1 96.88 139 SER A CA 1
ATOM 1129 C C . SER A 1 139 ? -25.703 4.426 -1.061 1 96.88 139 SER A C 1
ATOM 1131 O O . SER A 1 139 ? -25.719 5.406 -0.312 1 96.88 139 SER A O 1
ATOM 1133 N N . GLY A 1 140 ? -26.609 3.525 -1.056 1 95.5 140 GLY A N 1
ATOM 1134 C CA . GLY A 1 140 ? -27.688 3.547 -0.067 1 95.5 140 GLY A CA 1
ATOM 1135 C C . GLY A 1 140 ? -27.922 2.193 0.572 1 95.5 140 GLY A C 1
ATOM 1136 O O . GLY A 1 140 ? -27.234 1.224 0.278 1 95.5 140 GLY A O 1
ATOM 1137 N N . PHE A 1 141 ? -28.75 2.133 1.493 1 93.75 141 PHE A N 1
ATOM 1138 C CA . PHE A 1 141 ? -29.234 0.931 2.166 1 93.75 141 PHE A CA 1
ATOM 1139 C C . PHE A 1 141 ? -30.547 1.198 2.875 1 93.75 141 PHE A C 1
ATOM 1141 O O . PHE A 1 141 ? -30.578 1.694 4.004 1 93.75 141 PHE A O 1
ATOM 1148 N N . GLU A 1 142 ? -31.516 0.876 2.195 1 95.56 142 GLU A N 1
ATOM 1149 C CA . GLU A 1 142 ? -32.875 1.144 2.67 1 95.56 142 GLU A CA 1
ATOM 1150 C C . GLU A 1 142 ? -33.75 -0.089 2.525 1 95.56 142 GLU A C 1
ATOM 1152 O O . GLU A 1 142 ? -33.406 -1.031 1.812 1 95.56 142 GLU A O 1
ATOM 1157 N N . GLY A 1 143 ? -34.875 -0.023 3.252 1 93.38 143 GLY A N 1
ATOM 1158 C CA . GLY A 1 143 ? -35.875 -1.049 3.082 1 93.38 143 GLY A CA 1
ATOM 1159 C C . GLY A 1 143 ? -35.5 -2.383 3.686 1 93.38 143 GLY A C 1
ATOM 1160 O O . GLY A 1 143 ? -35.969 -3.434 3.238 1 93.38 143 GLY A O 1
ATOM 1161 N N . PHE A 1 144 ? -34.562 -2.359 4.605 1 91.69 144 PHE A N 1
ATOM 1162 C CA . PHE A 1 144 ? -34.125 -3.604 5.223 1 91.69 144 PHE A CA 1
ATOM 1163 C C . PHE A 1 144 ? -35.031 -3.992 6.375 1 91.69 144 PHE A C 1
ATOM 1165 O O . PHE A 1 144 ? -35.812 -3.172 6.859 1 91.69 144 PHE A O 1
ATOM 1172 N N . PHE A 1 145 ? -34.969 -5.246 6.742 1 91.69 145 PHE A N 1
ATOM 1173 C CA . PHE A 1 145 ? -35.75 -5.777 7.836 1 91.69 145 PHE A CA 1
ATOM 1174 C C . PHE A 1 145 ? -35.281 -5.227 9.172 1 91.69 145 PHE A C 1
ATOM 1176 O O . PHE A 1 145 ? -34.094 -5.148 9.422 1 91.69 145 PHE A O 1
ATOM 1183 N N . ARG A 1 146 ? -36.25 -4.809 10 1 92.31 146 ARG A N 1
ATOM 1184 C CA . ARG A 1 146 ? -35.906 -4.281 11.32 1 92.31 146 ARG A CA 1
ATOM 1185 C C . ARG A 1 146 ? -36.5 -5.152 12.422 1 92.31 146 ARG A C 1
ATOM 1187 O O . ARG A 1 146 ? -37.625 -5.629 12.312 1 92.31 146 ARG A O 1
ATOM 1194 N N . ASP A 1 147 ? -35.625 -5.449 13.273 1 93.06 147 ASP A N 1
ATOM 1195 C CA . ASP A 1 147 ? -36.125 -6.031 14.516 1 93.06 147 ASP A CA 1
ATOM 1196 C C . ASP A 1 147 ? -35.812 -5.121 15.703 1 93.06 147 ASP A C 1
ATOM 1198 O O . ASP A 1 147 ? -35.438 -3.957 15.523 1 93.06 147 ASP A O 1
ATOM 1202 N N . ARG A 1 148 ? -36 -5.66 16.938 1 92.75 148 ARG A N 1
ATOM 1203 C CA . ARG A 1 148 ? -35.875 -4.816 18.125 1 92.75 148 ARG A CA 1
ATOM 1204 C C . ARG A 1 148 ? -34.438 -4.398 18.344 1 92.75 148 ARG A C 1
ATOM 1206 O O . ARG A 1 148 ? -34.156 -3.463 19.109 1 92.75 148 ARG A O 1
ATOM 1213 N N . PHE A 1 149 ? -33.562 -5.094 17.672 1 92.5 149 PHE A N 1
ATOM 1214 C CA . PHE A 1 149 ? -32.156 -4.816 17.891 1 92.5 149 PHE A CA 1
ATOM 1215 C C . PHE A 1 149 ? -31.578 -3.992 16.75 1 92.5 149 PHE A C 1
ATOM 1217 O O . PHE A 1 149 ? -30.406 -3.598 16.797 1 92.5 149 PHE A O 1
ATOM 1224 N N . THR A 1 150 ? -32.344 -3.768 15.719 1 88.12 150 THR A N 1
ATOM 1225 C CA . THR A 1 150 ? -31.875 -2.986 14.578 1 88.12 150 THR A CA 1
ATOM 1226 C C . THR A 1 150 ? -31.828 -1.499 14.922 1 88.12 150 THR A C 1
ATOM 1228 O O . THR A 1 150 ? -32.875 -0.872 15.102 1 88.12 150 THR A O 1
ATOM 1231 N N . THR A 1 151 ? -30.609 -0.981 15.008 1 87.81 151 THR A N 1
ATOM 1232 C CA . THR A 1 151 ? -30.453 0.439 15.305 1 87.81 151 THR A CA 1
ATOM 1233 C C . THR A 1 151 ? -29.953 1.197 14.078 1 87.81 151 THR A C 1
ATOM 1235 O O . THR A 1 151 ? -29.938 2.43 14.07 1 87.81 151 THR A O 1
ATOM 1238 N N . LEU A 1 152 ? -29.625 0.432 13.07 1 85 152 LEU A N 1
ATOM 1239 C CA . LEU A 1 152 ? -29.109 1.038 11.844 1 85 152 LEU A CA 1
ATOM 1240 C C . LEU A 1 152 ? -30.188 1.883 11.164 1 85 152 LEU A C 1
ATOM 1242 O O . LEU A 1 152 ? -31.328 1.449 11.031 1 85 152 LEU A O 1
ATOM 1246 N N . GLN A 1 153 ? -29.75 3.146 10.883 1 88.19 153 GLN A N 1
ATOM 1247 C CA . GLN A 1 153 ? -30.672 4.008 10.156 1 88.19 153 GLN A CA 1
ATOM 1248 C C . GLN A 1 153 ? -30.562 3.789 8.648 1 88.19 153 GLN A C 1
ATOM 1250 O O . GLN A 1 153 ? -29.5 3.406 8.148 1 88.19 153 GLN A O 1
ATOM 1255 N N . GLU A 1 154 ? -31.672 4.043 7.945 1 93.12 154 GLU A N 1
ATOM 1256 C CA . GLU A 1 154 ? -31.641 3.986 6.488 1 93.12 154 GLU A CA 1
ATOM 1257 C C . GLU A 1 154 ? -30.781 5.105 5.914 1 93.12 154 GLU A C 1
ATOM 1259 O O . GLU A 1 154 ? -30.672 6.184 6.504 1 93.12 154 GLU A O 1
ATOM 1264 N N . ALA A 1 155 ? -30.141 4.75 4.914 1 92.31 155 ALA A N 1
ATOM 1265 C CA . ALA A 1 155 ? -29.328 5.73 4.207 1 92.31 155 ALA A CA 1
ATOM 1266 C C . ALA A 1 155 ? -29.656 5.758 2.719 1 92.31 155 ALA A C 1
ATOM 1268 O O . ALA A 1 155 ? -29.656 4.715 2.057 1 92.31 155 ALA A O 1
ATOM 1269 N N . LYS A 1 156 ? -30.047 6.934 2.254 1 94.56 156 LYS A N 1
ATOM 1270 C CA . LYS A 1 156 ? -30.281 7.109 0.824 1 94.56 156 LYS A CA 1
ATOM 1271 C C . LYS A 1 156 ? -28.969 7.375 0.082 1 94.56 156 LYS A C 1
ATOM 1273 O O . LYS A 1 156 ? -28.875 7.125 -1.122 1 94.56 156 LYS A O 1
ATOM 1278 N N . ASP A 1 157 ? -28.078 7.961 0.728 1 95.12 157 ASP A N 1
ATOM 1279 C CA . ASP A 1 157 ? -26.75 8.297 0.206 1 95.12 157 ASP A CA 1
ATOM 1280 C C . ASP A 1 157 ? -25.719 8.32 1.323 1 95.12 157 ASP A C 1
ATOM 1282 O O . ASP A 1 157 ? -25.859 9.062 2.299 1 95.12 157 ASP A O 1
ATOM 1286 N N . ARG A 1 158 ? -24.766 7.48 1.134 1 93.81 1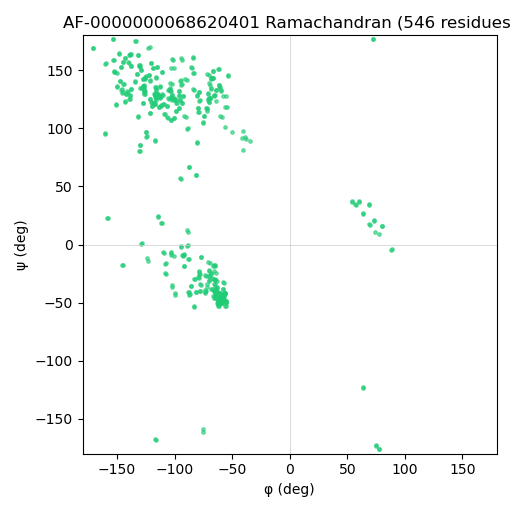58 ARG A N 1
ATOM 1287 C CA . ARG A 1 158 ? -23.75 7.367 2.178 1 93.81 158 ARG A CA 1
ATOM 1288 C C . ARG A 1 158 ? -22.359 7.141 1.575 1 93.81 158 ARG A C 1
ATOM 1290 O O . ARG A 1 158 ? -22.25 6.832 0.387 1 93.81 158 ARG A O 1
ATOM 1297 N N . CYS A 1 159 ? -21.375 7.441 2.434 1 94.88 159 CYS A N 1
ATOM 1298 C CA . CYS A 1 159 ? -20.016 7 2.117 1 94.88 159 CYS A CA 1
ATOM 1299 C C . CYS A 1 159 ? -19.891 5.488 2.24 1 94.88 159 CYS A C 1
ATOM 1301 O O . CYS A 1 159 ? -20.328 4.902 3.234 1 94.88 159 CYS A O 1
ATOM 1303 N N . PHE A 1 160 ? -19.422 4.871 1.191 1 95.19 160 PHE A N 1
ATOM 1304 C CA . PHE A 1 160 ? -19.266 3.424 1.193 1 95.19 160 PHE A CA 1
ATOM 1305 C C . PHE A 1 160 ? -17.812 3.037 0.964 1 95.19 160 PHE A C 1
ATOM 1307 O O . PHE A 1 160 ? -17.203 3.439 -0.031 1 95.19 160 PHE A O 1
ATOM 1314 N N . CYS A 1 161 ? -17.25 2.271 1.932 1 96.75 161 CYS A N 1
ATOM 1315 C CA . CYS A 1 161 ? -15.867 1.796 1.883 1 96.75 161 CYS A CA 1
ATOM 1316 C C . CYS A 1 161 ? -15.797 0.296 2.143 1 96.75 161 CYS A C 1
ATOM 1318 O O . CYS A 1 161 ? -16.5 -0.22 3.018 1 96.75 161 CYS A O 1
ATOM 1320 N N . THR A 1 162 ? -15.031 -0.392 1.354 1 96.44 162 THR A N 1
ATOM 1321 C CA . THR A 1 162 ? -14.859 -1.831 1.516 1 96.44 162 THR A CA 1
ATOM 1322 C C . THR A 1 162 ? -13.445 -2.252 1.113 1 96.44 162 THR A C 1
ATOM 1324 O O . THR A 1 162 ? -12.781 -1.559 0.341 1 96.44 162 THR A O 1
ATOM 1327 N N . SER A 1 163 ? -12.945 -3.354 1.696 1 96.69 163 SER A N 1
ATOM 1328 C CA . SER A 1 163 ? -11.727 -4.027 1.259 1 96.69 163 SER A CA 1
ATOM 1329 C C . SER A 1 163 ? -12.047 -5.336 0.539 1 96.69 163 SER A C 1
ATOM 1331 O O . SER A 1 163 ? -12.328 -6.348 1.179 1 96.69 163 SER A O 1
ATOM 1333 N N . VAL A 1 164 ? -11.836 -5.348 -0.717 1 98.06 164 VAL A N 1
ATOM 1334 C CA . VAL A 1 164 ? -12.375 -6.406 -1.562 1 98.06 164 VAL A CA 1
ATOM 1335 C C . VAL A 1 164 ? -11.445 -7.617 -1.527 1 98.06 164 VAL A C 1
ATOM 1337 O O . VAL A 1 164 ? -10.219 -7.473 -1.596 1 98.06 164 VAL A O 1
ATOM 1340 N N . TYR A 1 165 ? -12.016 -8.773 -1.356 1 98.56 165 TYR A N 1
ATOM 1341 C CA . TYR A 1 165 ? -11.422 -10.078 -1.637 1 98.56 165 TYR A CA 1
ATOM 1342 C C . TYR A 1 165 ? -12.211 -10.805 -2.723 1 98.56 165 TYR A C 1
ATOM 1344 O O . TYR A 1 165 ? -13.438 -10.844 -2.689 1 98.56 165 TYR A O 1
ATOM 1352 N N . ALA A 1 166 ? -11.578 -11.273 -3.703 1 98.81 166 ALA A N 1
ATOM 1353 C CA . ALA A 1 166 ? -12.203 -12.109 -4.723 1 98.81 166 ALA A CA 1
ATOM 1354 C C . ALA A 1 166 ? -11.336 -13.32 -5.047 1 98.81 166 ALA A C 1
ATOM 1356 O O . ALA A 1 166 ? -10.109 -13.211 -5.121 1 98.81 166 ALA A O 1
ATOM 1357 N N . ARG A 1 167 ? -11.93 -14.422 -5.234 1 98.88 167 ARG A N 1
ATOM 1358 C CA . ARG A 1 167 ? -11.312 -15.688 -5.609 1 98.88 167 ARG A CA 1
ATOM 1359 C C . ARG A 1 167 ? -12.141 -16.422 -6.66 1 98.88 167 ARG A C 1
ATOM 1361 O O . ARG A 1 167 ? -13.367 -16.5 -6.547 1 98.88 167 ARG A O 1
ATOM 1368 N N . TRP A 1 168 ? -11.469 -16.906 -7.672 1 98.88 168 TRP A N 1
ATOM 1369 C CA . TRP A 1 168 ? -12.242 -17.594 -8.703 1 98.88 168 TRP A CA 1
ATOM 1370 C C . TRP A 1 168 ? -11.523 -18.859 -9.156 1 98.88 168 TRP A C 1
ATOM 1372 O O . TRP A 1 168 ? -10.297 -18.953 -9.078 1 98.88 168 TRP A O 1
ATOM 1382 N N . ARG A 1 169 ? -12.344 -19.797 -9.633 1 98.69 169 ARG A N 1
ATOM 1383 C CA . ARG A 1 169 ? -11.852 -21.062 -10.156 1 98.69 169 ARG A CA 1
ATOM 1384 C C . ARG A 1 169 ? -11.898 -21.078 -11.68 1 98.69 169 ARG A C 1
ATOM 1386 O O . ARG A 1 169 ? -12.891 -20.656 -12.281 1 98.69 169 ARG A O 1
ATOM 1393 N N . TYR A 1 170 ? -10.82 -21.547 -12.281 1 98.56 170 TYR A N 1
ATOM 1394 C CA . TYR A 1 170 ? -10.797 -21.672 -13.734 1 98.56 170 TYR A CA 1
ATOM 1395 C C . TYR A 1 170 ? -11.438 -22.984 -14.18 1 98.56 170 TYR A C 1
ATOM 1397 O O . TYR A 1 170 ? -11.289 -24 -13.508 1 98.56 170 TYR A O 1
ATOM 1405 N N . ASN A 1 171 ? -12.102 -23.016 -15.367 1 97.5 171 ASN A N 1
ATOM 1406 C CA . ASN A 1 171 ? -12.688 -24.234 -15.914 1 97.5 171 ASN A CA 1
ATOM 1407 C C . ASN A 1 171 ? -11.711 -24.953 -16.828 1 97.5 171 ASN A C 1
ATOM 1409 O O . ASN A 1 171 ? -11.992 -26.078 -17.281 1 97.5 171 ASN A O 1
ATOM 1413 N N . LYS A 1 172 ? -10.664 -24.344 -17.109 1 96.81 172 LYS A N 1
ATOM 1414 C CA . LYS A 1 172 ? -9.539 -24.906 -17.844 1 96.81 172 LYS A CA 1
ATOM 1415 C C . LYS A 1 172 ? -8.227 -24.219 -17.469 1 96.81 172 LYS A C 1
ATOM 1417 O O . LYS A 1 172 ? -8.234 -23.109 -16.938 1 96.81 172 LYS A O 1
ATOM 1422 N N . VAL A 1 173 ? -7.168 -24.906 -17.734 1 95.25 173 VAL A N 1
ATOM 1423 C CA . VAL A 1 173 ? -5.895 -24.344 -17.297 1 95.25 173 VAL A CA 1
ATOM 1424 C C . VAL A 1 173 ? -4.957 -24.219 -18.484 1 95.25 173 VAL A C 1
ATOM 1426 O O . VAL A 1 173 ? -3.906 -23.578 -18.391 1 95.25 173 VAL A O 1
ATOM 1429 N N . GLN A 1 174 ? -5.246 -24.781 -19.578 1 94.5 174 GLN A N 1
ATOM 1430 C CA . GLN A 1 174 ? -4.438 -24.672 -20.781 1 94.5 174 GLN A CA 1
ATOM 1431 C C . GLN A 1 174 ? -4.887 -23.5 -21.641 1 94.5 174 GLN A C 1
ATOM 1433 O O . GLN A 1 174 ? -6.082 -23.234 -21.766 1 94.5 174 GLN A O 1
ATOM 1438 N N . ASN A 1 175 ? -3.936 -22.812 -22.266 1 94.88 175 ASN A N 1
ATOM 1439 C CA . ASN A 1 175 ? -4.191 -21.703 -23.188 1 94.88 175 ASN A CA 1
ATOM 1440 C C . ASN A 1 175 ? -5.012 -20.609 -22.531 1 94.88 175 ASN A C 1
ATOM 1442 O O . ASN A 1 175 ? -5.973 -20.094 -23.109 1 94.88 175 ASN A O 1
ATOM 1446 N N . VAL A 1 176 ? -4.828 -20.359 -21.297 1 97.56 176 VAL A N 1
ATOM 1447 C CA . VAL A 1 176 ? -5.484 -19.281 -20.578 1 97.56 176 VAL A CA 1
ATOM 1448 C C . VAL A 1 176 ? -4.516 -18.109 -20.406 1 97.56 176 VAL A C 1
ATOM 1450 O O . VAL A 1 176 ? -3.357 -18.297 -20.031 1 97.56 176 VAL A O 1
ATOM 1453 N N . ASN A 1 177 ? -4.898 -16.922 -20.812 1 98.38 177 ASN A N 1
ATOM 1454 C CA . ASN A 1 177 ? -4.16 -15.711 -20.5 1 98.38 177 ASN A CA 1
ATOM 1455 C C . ASN A 1 177 ? -4.48 -15.211 -19.094 1 98.38 177 ASN A C 1
ATOM 1457 O O . ASN A 1 177 ? -5.359 -14.367 -18.906 1 98.38 177 ASN A O 1
ATOM 1461 N N . PHE A 1 178 ? -3.758 -15.695 -18.094 1 98.75 178 PHE A N 1
ATOM 1462 C CA . PHE A 1 178 ? -4.051 -15.453 -16.688 1 98.75 178 PHE A CA 1
ATOM 1463 C C . PHE A 1 178 ? -3.947 -13.969 -16.359 1 98.75 178 PHE A C 1
ATOM 1465 O O . PHE A 1 178 ? -4.711 -13.453 -15.547 1 98.75 178 PHE A O 1
ATOM 1472 N N . ASP A 1 179 ? -2.967 -13.25 -17 1 98.25 179 ASP A N 1
ATOM 1473 C CA . ASP A 1 179 ? -2.834 -11.82 -16.766 1 98.25 179 ASP A CA 1
ATOM 1474 C C . ASP A 1 179 ? -4.098 -11.078 -17.188 1 98.25 179 ASP A C 1
ATOM 1476 O O . ASP A 1 179 ? -4.621 -10.25 -16.438 1 98.25 179 ASP A O 1
ATOM 1480 N N . SER A 1 180 ? -4.516 -11.391 -18.344 1 98.5 180 SER A N 1
ATOM 1481 C CA . SER A 1 180 ? -5.711 -10.734 -18.875 1 98.5 180 SER A CA 1
ATOM 1482 C C . SER A 1 180 ? -6.934 -11.047 -18.016 1 98.5 180 SER A C 1
ATOM 1484 O O . SER A 1 180 ? -7.742 -10.164 -17.734 1 98.5 180 SER A O 1
ATOM 1486 N N . ALA A 1 181 ? -7.062 -12.289 -17.656 1 98.75 181 ALA A N 1
ATOM 1487 C CA . ALA A 1 181 ? -8.195 -12.695 -16.828 1 98.75 181 ALA A CA 1
ATOM 1488 C C . ALA A 1 181 ? -8.18 -11.945 -15.492 1 98.75 181 ALA A C 1
ATOM 1490 O O . ALA A 1 181 ? -9.203 -11.383 -15.086 1 98.75 181 ALA A O 1
ATOM 1491 N N . TRP A 1 182 ? -7.043 -11.969 -14.844 1 98.81 182 TRP A N 1
ATOM 1492 C CA . TRP A 1 182 ? -6.91 -11.312 -13.547 1 98.81 182 TRP A CA 1
ATOM 1493 C C . TRP A 1 182 ? -7.23 -9.82 -13.656 1 98.81 182 TRP A C 1
ATOM 1495 O O . TRP A 1 182 ? -7.992 -9.281 -12.852 1 98.81 182 TRP A O 1
ATOM 1505 N N . ASN A 1 183 ? -6.664 -9.172 -14.633 1 98.38 183 ASN A N 1
ATOM 1506 C CA . ASN A 1 183 ? -6.918 -7.754 -14.852 1 98.38 183 ASN A CA 1
ATOM 1507 C C . ASN A 1 183 ? -8.391 -7.48 -15.125 1 98.38 183 ASN A C 1
ATOM 1509 O O . ASN A 1 183 ? -8.945 -6.484 -14.648 1 98.38 183 ASN A O 1
ATOM 1513 N N . SER A 1 184 ? -8.938 -8.32 -15.891 1 98.69 184 SER A N 1
ATOM 1514 C CA . SER A 1 184 ? -10.352 -8.164 -16.219 1 98.69 184 SER A CA 1
ATOM 1515 C C . SER A 1 184 ? -11.219 -8.219 -14.953 1 98.69 184 SER A C 1
ATOM 1517 O O . SER A 1 184 ? -12.125 -7.41 -14.781 1 98.69 184 SER A O 1
ATOM 1519 N N . VAL A 1 185 ? -10.953 -9.18 -14.102 1 98.88 185 VAL A N 1
ATOM 1520 C CA . VAL A 1 185 ? -11.719 -9.312 -12.867 1 98.88 185 VAL A CA 1
ATOM 1521 C C . VAL A 1 185 ? -11.531 -8.07 -12.008 1 98.88 185 VAL A C 1
ATOM 1523 O O . VAL A 1 185 ? -12.508 -7.453 -11.562 1 98.88 185 VAL A O 1
ATOM 1526 N N . LYS A 1 186 ? -10.305 -7.672 -11.781 1 98.69 186 LYS A N 1
ATOM 1527 C CA . LYS A 1 186 ? -9.984 -6.508 -10.961 1 98.69 186 LYS A CA 1
ATOM 1528 C C . LYS A 1 186 ? -10.695 -5.262 -11.477 1 98.69 186 LYS A C 1
ATOM 1530 O O . LYS A 1 186 ? -11.344 -4.547 -10.711 1 98.69 186 LYS A O 1
ATOM 1535 N N . GLU A 1 187 ? -10.562 -5.082 -12.766 1 97.94 187 GLU A N 1
ATOM 1536 C CA . GLU A 1 187 ? -11.156 -3.9 -13.383 1 97.94 187 GLU A CA 1
ATOM 1537 C C . GLU A 1 187 ? -12.68 -3.934 -13.297 1 97.94 187 GLU A C 1
ATOM 1539 O O . GLU A 1 187 ? -13.32 -2.895 -13.117 1 97.94 187 GLU A O 1
ATOM 1544 N N . THR A 1 188 ? -13.219 -5.086 -13.5 1 98.69 188 THR A N 1
ATOM 1545 C CA . THR A 1 188 ? -14.664 -5.227 -13.422 1 98.69 188 THR A CA 1
ATOM 1546 C C . THR A 1 188 ? -15.164 -4.848 -12.023 1 98.69 188 THR A C 1
ATOM 1548 O O . THR A 1 188 ? -16.172 -4.152 -11.891 1 98.69 188 THR A O 1
ATOM 1551 N N . ILE A 1 189 ? -14.477 -5.297 -10.992 1 98.69 189 ILE A N 1
ATOM 1552 C CA . ILE A 1 189 ? -14.844 -4.984 -9.617 1 98.69 189 ILE A CA 1
ATOM 1553 C C . ILE A 1 189 ? -14.828 -3.471 -9.406 1 98.69 189 ILE A C 1
ATOM 1555 O O . ILE A 1 189 ? -15.789 -2.896 -8.891 1 98.69 189 ILE A O 1
ATOM 1559 N N . ILE A 1 190 ? -13.789 -2.83 -9.852 1 98.38 190 ILE A N 1
ATOM 1560 C CA . ILE A 1 190 ? -13.625 -1.39 -9.688 1 98.38 190 ILE A CA 1
ATOM 1561 C C . ILE A 1 190 ? -14.711 -0.654 -10.477 1 98.38 190 ILE A C 1
ATOM 1563 O O . ILE A 1 190 ? -15.32 0.288 -9.969 1 98.38 190 ILE A O 1
ATOM 1567 N N . GLU A 1 191 ? -14.906 -1.11 -11.641 1 97.88 191 GLU A N 1
ATOM 1568 C CA . GLU A 1 191 ? -15.875 -0.478 -12.531 1 97.88 191 GLU A CA 1
ATOM 1569 C C . GLU A 1 191 ? -17.281 -0.523 -11.93 1 97.88 191 GLU A C 1
ATOM 1571 O O . GLU A 1 191 ? -18 0.476 -11.953 1 97.88 191 GLU A O 1
ATOM 1576 N N . LYS A 1 192 ? -17.672 -1.689 -11.5 1 98.44 192 LYS A N 1
ATOM 1577 C CA . LYS A 1 192 ? -19.016 -1.824 -10.969 1 98.44 192 LYS A CA 1
ATOM 1578 C C . LYS A 1 192 ? -19.172 -1.063 -9.656 1 98.44 192 LYS A C 1
ATOM 1580 O O . LYS A 1 192 ? -20.219 -0.476 -9.391 1 98.44 192 LYS A O 1
ATOM 1585 N N . PHE A 1 193 ? -18.234 -1.061 -8.844 1 98.44 193 PHE A N 1
ATOM 1586 C CA . PHE A 1 193 ? -18.25 -0.333 -7.582 1 98.44 193 PHE A CA 1
ATOM 1587 C C . PHE A 1 193 ? -18.375 1.167 -7.824 1 98.44 193 PHE A C 1
ATOM 1589 O O . PHE A 1 193 ? -19.219 1.828 -7.215 1 98.44 193 PHE A O 1
ATOM 1596 N N . ALA A 1 194 ? -17.531 1.721 -8.695 1 98.44 194 ALA A N 1
ATOM 1597 C CA . ALA A 1 194 ? -17.391 3.164 -8.875 1 98.44 194 ALA A CA 1
ATOM 1598 C C . ALA A 1 194 ? -18.422 3.695 -9.867 1 98.44 194 ALA A C 1
ATOM 1600 O O . ALA A 1 194 ? -18.906 4.82 -9.719 1 98.44 194 ALA A O 1
ATOM 1601 N N . GLY A 1 195 ? -18.719 2.906 -10.883 1 98.12 195 GLY A N 1
ATOM 1602 C CA . GLY A 1 195 ? -19.578 3.375 -11.961 1 98.12 195 GLY A CA 1
ATOM 1603 C C . GLY A 1 195 ? -18.875 4.289 -12.938 1 98.12 195 GLY A C 1
ATOM 1604 O O . GLY A 1 195 ? -17.656 4.441 -12.883 1 98.12 195 GLY A O 1
ATOM 1605 N N . PRO A 1 196 ? -19.672 4.816 -13.906 1 97.62 196 PRO A N 1
ATOM 1606 C CA . PRO A 1 196 ? -19.078 5.75 -14.867 1 97.62 196 PRO A CA 1
ATOM 1607 C C . PRO A 1 196 ? -18.359 6.914 -14.195 1 97.62 196 PRO A C 1
ATOM 1609 O O . PRO A 1 196 ? -18.828 7.422 -13.172 1 97.62 196 PRO A O 1
ATOM 1612 N N . TYR A 1 197 ? -17.281 7.41 -14.773 1 97 197 TYR A N 1
ATOM 1613 C CA . TYR A 1 197 ? -16.344 8.328 -14.141 1 97 197 TYR A CA 1
ATOM 1614 C C . TYR A 1 197 ? -16.969 9.703 -13.953 1 97 197 TYR A C 1
ATOM 1616 O O . TYR A 1 197 ? -16.547 10.477 -13.086 1 97 197 TYR A O 1
ATOM 1624 N N . ASP A 1 198 ? -17.969 10.039 -14.703 1 96.38 198 ASP A N 1
ATOM 1625 C CA . ASP A 1 198 ? -18.531 11.383 -14.672 1 96.38 198 ASP A CA 1
ATOM 1626 C C . ASP A 1 198 ? -19.672 11.477 -13.672 1 96.38 198 ASP A C 1
ATOM 1628 O O . ASP A 1 198 ? -20.047 12.578 -13.25 1 96.38 198 ASP A O 1
ATOM 1632 N N . ARG A 1 199 ? -20.25 10.297 -13.273 1 96.62 199 ARG A N 1
ATOM 1633 C CA . ARG A 1 199 ? -21.469 10.414 -12.5 1 96.62 199 ARG A CA 1
ATOM 1634 C C . ARG A 1 199 ? -21.562 9.312 -11.453 1 96.62 199 ARG A C 1
ATOM 1636 O O . ARG A 1 199 ? -22.359 9.414 -10.508 1 96.62 199 ARG A O 1
ATOM 1643 N N . GLY A 1 200 ? -20.812 8.273 -11.602 1 97.44 200 GLY A N 1
ATOM 1644 C CA . GLY A 1 200 ? -20.938 7.137 -10.703 1 97.44 200 GLY A CA 1
ATOM 1645 C C . GLY A 1 200 ? -22.172 6.297 -10.969 1 97.44 200 GLY A C 1
ATOM 1646 O O . GLY A 1 200 ? -22.766 6.379 -12.047 1 97.44 200 GLY A O 1
ATOM 1647 N N . GLU A 1 201 ? -22.375 5.367 -10.078 1 97.62 201 GLU A N 1
ATOM 1648 C CA . GLU A 1 201 ? -23.531 4.484 -10.141 1 97.62 201 GLU A CA 1
ATOM 1649 C C . GLU A 1 201 ? -24.078 4.18 -8.75 1 97.62 201 GLU A C 1
ATOM 1651 O O . GLU A 1 201 ? -23.312 3.865 -7.832 1 97.62 201 GLU A O 1
ATOM 1656 N N . TYR A 1 202 ? -25.375 4.371 -8.656 1 98.12 202 TYR A N 1
ATOM 1657 C CA . TYR A 1 202 ? -26.016 4.156 -7.359 1 98.12 202 TYR A CA 1
ATOM 1658 C C . TYR A 1 202 ? -26.016 2.676 -6.992 1 98.12 202 TYR A C 1
ATOM 1660 O O . TYR A 1 202 ? -26.375 1.826 -7.812 1 98.12 202 TYR A O 1
ATOM 1668 N N . SER A 1 203 ? -25.516 2.328 -5.852 1 97.56 203 SER A N 1
ATOM 1669 C CA . SER A 1 203 ? -25.578 0.995 -5.262 1 97.56 203 SER A CA 1
ATOM 1670 C C . SER A 1 203 ? -26.625 0.921 -4.16 1 97.56 203 SER A C 1
ATOM 1672 O O . SER A 1 203 ? -26.438 1.486 -3.08 1 97.56 203 SER A O 1
ATOM 1674 N N . PRO A 1 204 ? -27.734 0.274 -4.406 1 96.69 204 PRO A N 1
ATOM 1675 C CA . PRO A 1 204 ? -28.75 0.177 -3.359 1 96.69 204 PRO A CA 1
ATOM 1676 C C . PRO A 1 204 ? -28.312 -0.698 -2.188 1 96.69 204 PRO A C 1
ATOM 1678 O O . PRO A 1 204 ? -28.859 -0.583 -1.088 1 96.69 204 PRO A O 1
ATOM 1681 N N . SER A 1 205 ? -27.391 -1.612 -2.447 1 94.06 205 SER A N 1
ATOM 1682 C CA . SER A 1 205 ? -26.797 -2.461 -1.425 1 94.06 205 SER A CA 1
ATOM 1683 C C . SER A 1 205 ? -25.469 -3.057 -1.91 1 94.06 205 SER A C 1
ATOM 1685 O O . SER A 1 205 ? -25.266 -3.219 -3.115 1 94.06 205 SER A O 1
ATOM 1687 N N . VAL A 1 206 ? -24.625 -3.406 -0.968 1 93.81 206 VAL A N 1
ATOM 1688 C CA . VAL A 1 206 ? -23.359 -4.051 -1.306 1 93.81 206 VAL A CA 1
ATOM 1689 C C . VAL A 1 206 ? -23.625 -5.418 -1.933 1 93.81 206 VAL A C 1
ATOM 1691 O O . VAL A 1 206 ? -22.891 -5.848 -2.83 1 93.81 206 VAL A O 1
ATOM 1694 N N . GLN A 1 207 ? -24.672 -6.109 -1.494 1 94.25 207 GLN A N 1
ATOM 1695 C CA . GLN A 1 207 ? -25.047 -7.41 -2.035 1 94.25 207 GLN A CA 1
ATOM 1696 C C . GLN A 1 207 ? -25.328 -7.32 -3.533 1 94.25 207 GLN A C 1
ATOM 1698 O O . GLN A 1 207 ? -24.891 -8.18 -4.301 1 94.25 207 GLN A O 1
ATOM 1703 N N . LYS A 1 208 ? -26.062 -6.289 -3.857 1 96.38 208 LYS A N 1
ATOM 1704 C CA . LYS A 1 208 ? -26.391 -6.109 -5.266 1 96.38 208 LYS A CA 1
ATOM 1705 C C . LYS A 1 208 ? -25.141 -5.82 -6.098 1 96.38 208 LYS A C 1
ATOM 1707 O O . LYS A 1 208 ? -24.969 -6.371 -7.188 1 96.38 208 LYS A O 1
ATOM 1712 N N . THR A 1 209 ? -24.297 -4.934 -5.617 1 96.81 209 THR A N 1
ATOM 1713 C CA . THR A 1 209 ? -23.047 -4.609 -6.301 1 96.81 209 THR A CA 1
ATOM 1714 C C . THR A 1 209 ? -22.188 -5.855 -6.48 1 96.81 209 THR A C 1
ATOM 1716 O O . THR A 1 209 ? -21.656 -6.102 -7.562 1 96.81 209 THR A O 1
ATOM 1719 N N . LEU A 1 210 ? -22.078 -6.617 -5.418 1 97 210 LEU A N 1
ATOM 1720 C CA . LEU A 1 210 ? -21.312 -7.859 -5.414 1 97 210 LEU A CA 1
ATOM 1721 C C . LEU A 1 210 ? -21.859 -8.828 -6.461 1 97 210 LEU A C 1
ATOM 1723 O O . LEU A 1 210 ? -21.109 -9.352 -7.281 1 97 210 LEU A O 1
ATOM 1727 N N . TYR A 1 211 ? -23.125 -9.047 -6.445 1 97.06 211 TYR A N 1
ATOM 1728 C CA . TYR A 1 211 ? -23.75 -9.977 -7.371 1 97.06 211 TYR A CA 1
ATOM 1729 C C . TYR A 1 211 ? -23.562 -9.531 -8.812 1 97.06 211 TYR A C 1
ATOM 1731 O O . TYR A 1 211 ? -23.156 -10.328 -9.664 1 97.06 211 TYR A O 1
ATOM 1739 N N . ASP A 1 212 ? -23.875 -8.266 -9.07 1 97.88 212 ASP A N 1
ATOM 1740 C CA . ASP A 1 212 ? -23.734 -7.742 -10.422 1 97.88 212 ASP A CA 1
ATOM 1741 C C . ASP A 1 212 ? -22.297 -7.902 -10.914 1 97.88 212 ASP A C 1
ATOM 1743 O O . ASP A 1 212 ? -22.062 -8.258 -12.07 1 97.88 212 ASP A O 1
ATOM 1747 N N . THR A 1 213 ? -21.328 -7.641 -10.062 1 98.5 213 THR A N 1
ATOM 1748 C CA . THR A 1 213 ? -19.922 -7.793 -10.406 1 98.5 213 THR A CA 1
ATOM 1749 C C . THR A 1 213 ? -19.609 -9.227 -10.828 1 98.5 213 THR A C 1
ATOM 1751 O O . THR A 1 213 ? -18.969 -9.453 -11.859 1 98.5 213 THR A O 1
ATOM 1754 N N . GLN A 1 214 ? -20.078 -10.156 -10.016 1 98.5 214 GLN A N 1
ATOM 1755 C CA . GLN A 1 214 ? -19.828 -11.562 -10.305 1 98.5 214 GLN A CA 1
ATOM 1756 C C . GLN A 1 214 ? -20.391 -11.961 -11.664 1 98.5 214 GLN A C 1
ATOM 1758 O O . GLN A 1 214 ? -19.734 -12.648 -12.445 1 98.5 214 GLN A O 1
ATOM 1763 N N . VAL A 1 215 ? -21.594 -11.5 -11.945 1 98.12 215 VAL A N 1
ATOM 1764 C CA . VAL A 1 215 ? -22.25 -11.828 -13.203 1 98.12 215 VAL A CA 1
ATOM 1765 C C . VAL A 1 215 ? -21.453 -11.266 -14.375 1 98.12 215 VAL A C 1
ATOM 1767 O O . VAL A 1 215 ? -21.203 -11.961 -15.359 1 98.12 215 VAL A O 1
ATOM 1770 N N . ILE A 1 216 ? -21.031 -10.008 -14.273 1 98.56 216 ILE A N 1
ATOM 1771 C CA . ILE A 1 216 ? -20.266 -9.359 -15.344 1 98.56 216 ILE A CA 1
ATOM 1772 C C . ILE A 1 216 ? -18.938 -10.078 -15.539 1 98.56 216 ILE A C 1
ATOM 1774 O O . ILE A 1 216 ? -18.5 -10.289 -16.672 1 98.56 216 ILE A O 1
ATOM 1778 N N . VAL A 1 217 ? -18.25 -10.492 -14.477 1 98.56 217 VAL A N 1
ATOM 1779 C CA . VAL A 1 217 ? -16.984 -11.195 -14.555 1 98.56 217 VAL A CA 1
ATOM 1780 C C . VAL A 1 217 ? -17.141 -12.5 -15.336 1 98.56 217 VAL A C 1
ATOM 1782 O O . VAL A 1 217 ? -16.359 -12.805 -16.234 1 98.56 217 VAL A O 1
ATOM 1785 N N . LEU A 1 218 ? -18.188 -13.25 -14.984 1 98.25 218 LEU A N 1
ATOM 1786 C CA . LEU A 1 218 ? -18.406 -14.531 -15.641 1 98.25 218 LEU A CA 1
ATOM 1787 C C . LEU A 1 218 ? -18.719 -14.336 -17.125 1 98.25 218 LEU A C 1
ATOM 1789 O O . LEU A 1 218 ? -18.359 -15.172 -17.953 1 98.25 218 LEU A O 1
ATOM 1793 N N . ASP A 1 219 ? -19.312 -13.234 -17.438 1 98.06 219 ASP A N 1
ATOM 1794 C CA . ASP A 1 219 ? -19.594 -12.922 -18.828 1 98.06 219 ASP A CA 1
ATOM 1795 C C . ASP A 1 219 ? -18.312 -12.516 -19.578 1 98.06 219 ASP A C 1
ATOM 1797 O O . ASP A 1 219 ? -18.094 -12.945 -20.703 1 98.06 219 ASP A O 1
ATOM 1801 N N . ARG A 1 220 ? -17.453 -11.734 -18.969 1 98.25 220 ARG A N 1
ATOM 1802 C CA . ARG A 1 220 ? -16.281 -11.148 -19.609 1 98.25 220 ARG A CA 1
ATOM 1803 C C . ARG A 1 220 ? -15.148 -12.164 -19.719 1 98.25 220 ARG A C 1
ATOM 1805 O O . ARG A 1 220 ? -14.32 -12.078 -20.625 1 98.25 220 ARG A O 1
ATOM 1812 N N . VAL A 1 221 ? -15.125 -13.117 -18.781 1 98.38 221 VAL A N 1
ATOM 1813 C CA . VAL A 1 221 ? -14.031 -14.078 -18.734 1 98.38 221 VAL A CA 1
ATOM 1814 C C . VAL A 1 221 ? -14.586 -15.5 -18.797 1 98.38 221 VAL A C 1
ATOM 1816 O O . VAL A 1 221 ? -14.766 -16.141 -17.766 1 98.38 221 VAL A O 1
ATOM 1819 N N . PRO A 1 222 ? -14.68 -16.062 -19.953 1 97.62 222 PRO A N 1
ATOM 1820 C CA . PRO A 1 222 ? -15.305 -17.375 -20.109 1 97.62 222 PRO A CA 1
ATOM 1821 C C . PRO A 1 222 ? -14.523 -18.5 -19.422 1 97.62 222 PRO A C 1
ATOM 1823 O O . PRO A 1 222 ? -15.078 -19.562 -19.141 1 97.62 222 PRO A O 1
ATOM 1826 N N . GLU A 1 223 ? -13.297 -18.25 -19.109 1 98 223 GLU A N 1
ATOM 1827 C CA . GLU A 1 223 ? -12.445 -19.266 -18.5 1 98 223 GLU A CA 1
ATOM 1828 C C . GLU A 1 223 ? -12.781 -19.438 -17.016 1 98 223 GLU A C 1
ATOM 1830 O O . GLU A 1 223 ? -12.336 -20.391 -16.375 1 98 223 GLU A O 1
ATOM 1835 N N . ILE A 1 224 ? -13.555 -18.594 -16.453 1 98.19 224 ILE A N 1
ATOM 1836 C CA . ILE A 1 224 ? -13.867 -18.672 -15.023 1 98.19 224 ILE A CA 1
ATOM 1837 C C . ILE A 1 224 ? -15.141 -19.484 -14.82 1 98.19 224 ILE A C 1
ATOM 1839 O O . ILE A 1 224 ? -16.172 -19.219 -15.438 1 98.19 224 ILE A O 1
ATOM 1843 N N . GLU A 1 225 ? -15.031 -20.484 -13.945 1 97.81 225 GLU A N 1
ATOM 1844 C CA . GLU A 1 225 ? -16.156 -21.375 -13.633 1 97.81 225 GLU A CA 1
ATOM 1845 C C . GLU A 1 225 ? -17.016 -20.797 -12.508 1 97.81 225 GLU A C 1
ATOM 1847 O O . GLU A 1 225 ? -18.234 -20.906 -12.531 1 97.81 225 GLU A O 1
ATOM 1852 N N . GLU A 1 226 ? -16.359 -20.328 -11.57 1 98.12 226 GLU A N 1
ATOM 1853 C CA . GLU A 1 226 ? -16.984 -19.828 -10.352 1 98.12 226 GLU A CA 1
ATOM 1854 C C . GLU A 1 226 ? -16.156 -18.703 -9.719 1 98.12 226 GLU A C 1
ATOM 1856 O O . GLU A 1 226 ? -14.93 -18.703 -9.82 1 98.12 226 GLU A O 1
ATOM 1861 N N . ILE A 1 227 ? -16.906 -17.781 -9.078 1 98.69 227 ILE A N 1
ATOM 1862 C CA . ILE A 1 227 ? -16.203 -16.672 -8.438 1 98.69 227 ILE A CA 1
ATOM 1863 C C . ILE A 1 227 ? -16.859 -16.344 -7.105 1 98.69 227 ILE A C 1
ATOM 1865 O O . ILE A 1 227 ? -18.094 -16.312 -7.012 1 98.69 227 ILE A O 1
ATOM 1869 N N . GLU A 1 228 ? -16.031 -16.234 -6.105 1 98.62 228 GLU A N 1
ATOM 1870 C CA . GLU A 1 228 ? -16.406 -15.727 -4.789 1 98.62 228 GLU A CA 1
ATOM 1871 C C . GLU A 1 228 ? -15.883 -14.305 -4.57 1 98.62 228 GLU A C 1
ATOM 1873 O O . GLU A 1 228 ? -14.734 -14.008 -4.902 1 98.62 228 GLU A O 1
ATOM 1878 N N . ILE A 1 229 ? -16.75 -13.445 -4.086 1 98.25 229 ILE A N 1
ATOM 1879 C CA . ILE A 1 229 ? -16.344 -12.086 -3.723 1 98.25 229 ILE A CA 1
ATOM 1880 C C . ILE A 1 229 ? -16.766 -11.789 -2.287 1 98.25 229 ILE A C 1
ATOM 1882 O O . ILE A 1 229 ? -17.859 -12.172 -1.863 1 98.25 229 ILE A O 1
ATOM 1886 N N . VAL A 1 230 ? -15.891 -11.273 -1.46 1 97.44 230 VAL A N 1
ATOM 1887 C CA . VAL A 1 230 ? -16.141 -10.773 -0.111 1 97.44 230 VAL A CA 1
ATOM 1888 C C . VAL A 1 230 ? -15.914 -9.266 -0.066 1 97.44 230 VAL A C 1
ATOM 1890 O O . VAL A 1 230 ? -14.867 -8.781 -0.503 1 97.44 230 VAL A O 1
ATOM 1893 N N . MET A 1 231 ? -16.891 -8.547 0.42 1 96 231 MET A N 1
ATOM 1894 C CA . MET A 1 231 ? -16.812 -7.098 0.561 1 96 231 MET A CA 1
ATOM 1895 C C . MET A 1 231 ? -17.219 -6.668 1.969 1 96 231 MET A C 1
ATOM 1897 O O . MET A 1 231 ? -18.359 -6.293 2.207 1 96 231 MET A O 1
ATOM 1901 N N . PRO A 1 232 ? -16.266 -6.688 2.875 1 93.56 232 PRO A N 1
ATOM 1902 C CA . PRO A 1 232 ? -16.578 -6.195 4.215 1 93.56 232 PRO A CA 1
ATOM 1903 C C . PRO A 1 232 ? -16.812 -4.688 4.254 1 93.56 232 PRO A C 1
ATOM 1905 O O . PRO A 1 232 ? -16.094 -3.932 3.604 1 93.56 232 PRO A O 1
ATOM 1908 N N . ASN A 1 233 ? -17.797 -4.309 4.973 1 88.94 233 ASN A N 1
ATOM 1909 C CA . ASN A 1 233 ? -18.078 -2.887 5.113 1 88.94 233 ASN A CA 1
ATOM 1910 C C . ASN A 1 233 ? -17.125 -2.219 6.094 1 88.94 233 ASN A C 1
ATOM 1912 O O . ASN A 1 233 ? -16.906 -2.711 7.207 1 88.94 233 ASN A O 1
ATOM 1916 N N . GLN A 1 234 ? -16.484 -1.243 5.648 1 91.12 234 GLN A N 1
ATOM 1917 C CA . GLN A 1 234 ? -15.766 -0.339 6.539 1 91.12 234 GLN A CA 1
ATOM 1918 C C . GLN A 1 234 ? -16.578 0.93 6.805 1 91.12 234 GLN A C 1
ATOM 1920 O O . GLN A 1 234 ? -16.734 1.768 5.914 1 91.12 234 GLN A O 1
ATOM 1925 N N . HIS A 1 235 ? -16.984 1.126 8.016 1 88.69 235 HIS A N 1
ATOM 1926 C CA . HIS A 1 235 ? -17.969 2.164 8.305 1 88.69 235 HIS A CA 1
ATOM 1927 C C . HIS A 1 235 ? -17.297 3.461 8.742 1 88.69 235 HIS A C 1
ATOM 1929 O O . HIS A 1 235 ? -16.266 3.43 9.422 1 88.69 235 HIS A O 1
ATOM 1935 N N . TYR A 1 236 ? -17.875 4.523 8.266 1 92.06 236 TYR A N 1
ATOM 1936 C CA . TYR A 1 236 ? -17.578 5.879 8.703 1 92.06 236 TYR A CA 1
ATOM 1937 C C . TYR A 1 236 ? -18.797 6.516 9.367 1 92.06 236 TYR A C 1
ATOM 1939 O O . TYR A 1 236 ? -19.875 6.57 8.766 1 92.06 236 TYR A O 1
ATOM 1947 N N . PHE A 1 237 ? -18.688 7 10.531 1 90.88 237 PHE A N 1
ATOM 1948 C CA . PHE A 1 237 ? -19.828 7.645 11.164 1 90.88 237 PHE A CA 1
ATOM 1949 C C . PHE A 1 237 ? -19.672 9.164 11.141 1 90.88 237 PHE A C 1
ATOM 1951 O O . PHE A 1 237 ? -18.562 9.68 11.336 1 90.88 237 PHE A O 1
ATOM 1958 N N . THR A 1 238 ? -20.797 9.766 10.859 1 93.06 238 THR A N 1
ATOM 1959 C CA . THR A 1 238 ? -20.812 11.227 10.914 1 93.06 238 THR A CA 1
ATOM 1960 C C . THR A 1 238 ? -20.734 11.703 12.367 1 93.06 238 THR A C 1
ATOM 1962 O O . THR A 1 238 ? -21.531 11.305 13.203 1 93.06 238 THR A O 1
ATOM 1965 N N . ILE A 1 239 ? -19.781 12.523 12.633 1 94.44 239 ILE A N 1
ATOM 1966 C CA . ILE A 1 239 ? -19.609 13.039 13.984 1 94.44 239 ILE A CA 1
ATOM 1967 C C . ILE A 1 239 ? -20.75 14.008 14.305 1 94.44 239 ILE A C 1
ATOM 1969 O O . ILE A 1 239 ? -21.016 14.945 13.547 1 94.44 239 ILE A O 1
ATOM 1973 N N . ASP A 1 240 ? -21.5 13.727 15.375 1 94.5 240 ASP A N 1
ATOM 1974 C CA . ASP A 1 240 ? -22.5 14.672 15.867 1 94.5 240 ASP A CA 1
ATOM 1975 C C . ASP A 1 240 ? -21.844 15.883 16.531 1 94.5 240 ASP A C 1
ATOM 1977 O O . ASP A 1 240 ? -21.203 15.75 17.562 1 94.5 240 ASP A O 1
ATOM 1981 N N . MET A 1 241 ? -22.047 16.984 15.922 1 96.19 241 MET A N 1
ATOM 1982 C CA . MET A 1 241 ? -21.359 18.188 16.406 1 96.19 241 MET A CA 1
ATOM 1983 C C . MET A 1 241 ? -22.344 19.172 17.031 1 96.19 241 MET A C 1
ATOM 1985 O O . MET A 1 241 ? -22.016 20.344 17.234 1 96.19 241 MET A O 1
ATOM 1989 N N . THR A 1 242 ? -23.453 18.703 17.359 1 96.19 242 THR A N 1
ATOM 1990 C CA . THR A 1 242 ? -24.5 19.578 17.891 1 96.19 242 THR A CA 1
ATOM 1991 C C . THR A 1 242 ? -24.062 20.203 19.203 1 96.19 242 THR A C 1
ATOM 1993 O O . THR A 1 242 ? -24.312 21.391 19.453 1 96.19 242 THR A O 1
ATOM 1996 N N . LYS A 1 243 ? -23.438 19.438 20.031 1 94.25 243 LYS A N 1
ATOM 1997 C CA . LYS A 1 243 ? -23.016 19.922 21.328 1 94.25 243 LYS A CA 1
ATOM 1998 C C . LYS A 1 243 ? -21.953 21.016 21.203 1 94.25 243 LYS A C 1
ATOM 2000 O O . LYS A 1 243 ? -21.719 21.781 22.141 1 94.25 243 LYS A O 1
ATOM 2005 N N . MET A 1 244 ? -21.359 21.078 20.094 1 94.94 244 MET A N 1
ATOM 2006 C CA . MET A 1 244 ? -20.344 22.094 19.828 1 94.94 244 MET A CA 1
ATOM 2007 C C . MET A 1 244 ? -20.953 23.312 19.141 1 94.94 244 MET A C 1
ATOM 2009 O O . MET A 1 244 ? -20.234 24.266 18.797 1 94.94 244 MET A O 1
ATOM 2013 N N . GLY A 1 245 ? -22.266 23.25 18.859 1 96.12 245 GLY A N 1
ATOM 2014 C CA . GLY A 1 245 ? -22.938 24.344 18.188 1 96.12 245 GLY A CA 1
ATOM 2015 C C . GLY A 1 245 ? -22.719 24.359 16.688 1 96.12 245 GLY A C 1
ATOM 2016 O O . GLY A 1 245 ? -22.828 25.406 16.047 1 96.12 245 GLY A O 1
ATOM 2017 N N . LEU A 1 246 ? -22.266 23.266 16.172 1 96.94 246 LEU A N 1
ATOM 2018 C CA . LEU A 1 246 ? -21.969 23.156 14.742 1 96.94 246 LEU A CA 1
ATOM 2019 C C . LEU A 1 246 ? -22.906 22.141 14.078 1 96.94 246 LEU A C 1
ATOM 2021 O O . LEU A 1 246 ? -23.438 21.25 14.742 1 96.94 246 LEU A O 1
ATOM 2025 N N . THR A 1 247 ? -23.156 22.359 12.711 1 96.19 247 THR A N 1
ATOM 2026 C CA . THR A 1 247 ? -23.891 21.406 11.883 1 96.19 247 THR A CA 1
ATOM 2027 C C . THR A 1 247 ? -22.938 20.672 10.938 1 96.19 247 THR A C 1
ATOM 2029 O O . THR A 1 247 ? -22.203 21.297 10.172 1 96.19 247 THR A O 1
ATOM 2032 N N . ASN A 1 248 ? -22.922 19.359 11.117 1 95.81 248 ASN A N 1
ATOM 2033 C CA . ASN A 1 248 ? -22.109 18.5 10.266 1 95.81 248 ASN A CA 1
ATOM 2034 C C . ASN A 1 248 ? -22.938 17.828 9.18 1 95.81 248 ASN A C 1
ATOM 2036 O O . ASN A 1 248 ? -23.781 16.984 9.477 1 95.81 248 ASN A O 1
ATOM 2040 N N . ASN A 1 249 ? -22.812 18.188 7.949 1 92.56 249 ASN A N 1
ATOM 2041 C CA . ASN A 1 249 ? -23.547 17.625 6.816 1 92.56 249 ASN A CA 1
ATOM 2042 C C . ASN A 1 249 ? -22.766 16.516 6.125 1 92.56 249 ASN A C 1
ATOM 2044 O O . ASN A 1 249 ? -22.547 16.562 4.91 1 92.56 249 ASN A O 1
ATOM 2048 N N . ASN A 1 250 ? -22.406 15.531 6.918 1 93.06 250 ASN A N 1
ATOM 2049 C CA . ASN A 1 250 ? -21.656 14.383 6.418 1 93.06 250 ASN A CA 1
ATOM 2050 C C . ASN A 1 250 ? -20.312 14.812 5.832 1 93.06 250 ASN A C 1
ATOM 2052 O O . ASN A 1 250 ? -19.859 14.266 4.824 1 93.06 250 ASN A O 1
ATOM 2056 N N . GLU A 1 251 ? -19.672 15.805 6.445 1 96.56 251 GLU A N 1
ATOM 2057 C CA . GLU A 1 251 ? -18.375 16.297 5.992 1 96.56 251 GLU A CA 1
ATOM 2058 C C . GLU A 1 251 ? -17.234 15.719 6.828 1 96.56 251 GLU A C 1
ATOM 2060 O O . GLU A 1 251 ? -16.188 15.367 6.293 1 96.56 251 GLU A O 1
ATOM 2065 N N . VAL A 1 252 ? -17.469 15.68 8.086 1 97.81 252 VAL A N 1
ATOM 2066 C CA . VAL A 1 252 ? -16.453 15.164 9.008 1 97.81 252 VAL A CA 1
ATOM 2067 C C . VAL A 1 252 ? -16.906 13.812 9.555 1 97.81 252 VAL A C 1
ATOM 2069 O O . VAL A 1 252 ? -17.906 13.734 10.281 1 97.81 252 VAL A O 1
ATOM 2072 N N . LEU A 1 253 ? -16.234 12.812 9.18 1 96.81 253 LEU A N 1
ATOM 2073 C CA . LEU A 1 253 ? -16.578 11.453 9.555 1 96.81 253 LEU A CA 1
ATOM 2074 C C . LEU A 1 253 ? -15.453 10.781 10.328 1 96.81 253 LEU A C 1
ATOM 2076 O O . LEU A 1 253 ? -14.305 11.227 10.258 1 96.81 253 LEU A O 1
ATOM 2080 N N . LEU A 1 254 ? -15.773 9.766 11.141 1 94 254 LEU A N 1
ATOM 2081 C CA . LEU A 1 254 ? -14.82 8.961 11.891 1 94 254 LEU A CA 1
ATOM 2082 C C . LEU A 1 254 ? -14.945 7.484 11.523 1 94 254 LEU A C 1
ATOM 2084 O O . LEU A 1 254 ? -16.047 6.918 11.562 1 94 254 LEU A O 1
ATOM 2088 N N . PRO A 1 255 ? -13.789 6.898 11.102 1 90.69 255 PRO A N 1
ATOM 2089 C CA . PRO A 1 255 ? -13.859 5.461 10.828 1 90.69 255 PRO A CA 1
ATOM 2090 C C . PRO A 1 255 ? -14.102 4.633 12.086 1 90.69 255 PRO A C 1
ATOM 2092 O O . PRO A 1 255 ? -13.617 4.98 13.164 1 90.69 255 PRO A O 1
ATOM 2095 N N . LEU A 1 256 ? -14.867 3.605 11.922 1 83 256 LEU A N 1
ATOM 2096 C CA . LEU A 1 256 ? -15.109 2.68 13.023 1 83 256 LEU A CA 1
ATOM 2097 C C . LEU A 1 256 ? -14.172 1.481 12.945 1 83 256 LEU A C 1
ATOM 2099 O O . LEU A 1 256 ? -13.891 0.976 11.859 1 83 256 LEU A O 1
ATOM 2103 N N . ASP A 1 257 ? -13.383 1.064 14.078 1 66.19 257 ASP A N 1
ATOM 2104 C CA . ASP A 1 257 ? -12.461 -0.065 14.125 1 66.19 257 ASP A CA 1
ATOM 2105 C C . ASP A 1 257 ? -13.219 -1.392 14.117 1 66.19 257 ASP A C 1
ATOM 2107 O O . ASP A 1 257 ? -12.68 -2.416 13.695 1 66.19 257 ASP A O 1
ATOM 2111 N N . ASN A 1 258 ? -14.352 -1.42 14.773 1 60.97 258 ASN A N 1
ATOM 2112 C CA . ASN A 1 258 ? -14.945 -2.701 15.141 1 60.97 258 ASN A CA 1
ATOM 2113 C C . ASN A 1 258 ? -15.586 -3.391 13.938 1 60.97 258 ASN A C 1
ATOM 2115 O O . ASN A 1 258 ? -15.625 -2.824 12.844 1 60.97 258 ASN A O 1
ATOM 2119 N N . PRO A 1 259 ? -16.531 -4.34 14.281 1 60.09 259 PRO A N 1
ATOM 2120 C CA . PRO A 1 259 ? -16.906 -5.465 13.43 1 60.09 259 PRO A CA 1
ATOM 2121 C C . PRO A 1 259 ? -17.484 -5.016 12.078 1 60.09 259 PRO A C 1
ATOM 2123 O O . PRO A 1 259 ? -18.234 -4.047 12.016 1 60.09 259 PRO A O 1
ATOM 2126 N N . SER A 1 260 ? -16.703 -5.285 11.117 1 65.19 260 SER A N 1
ATOM 2127 C CA . SER A 1 260 ? -17.172 -5.129 9.75 1 65.19 260 SER A CA 1
ATOM 2128 C C . SER A 1 260 ? -18.031 -6.312 9.32 1 65.19 260 SER A C 1
ATOM 2130 O O . SER A 1 260 ? -17.703 -7.465 9.625 1 65.19 260 SER A O 1
ATOM 2132 N N . GLY A 1 261 ? -19.312 -6.105 9.062 1 71.06 261 GLY A N 1
ATOM 2133 C CA . GLY A 1 261 ? -20.078 -7.168 8.438 1 71.06 261 GLY A CA 1
ATOM 2134 C C . GLY A 1 261 ? -19.484 -7.637 7.121 1 71.06 261 GLY A C 1
ATOM 2135 O O . GLY A 1 261 ? -19.125 -6.82 6.273 1 71.06 261 GLY A O 1
ATOM 2136 N N . ASN A 1 262 ? -19.125 -8.93 7.168 1 80.62 262 ASN A N 1
ATOM 2137 C CA . ASN A 1 262 ? -18.656 -9.516 5.918 1 80.62 262 ASN A CA 1
ATOM 2138 C C . ASN A 1 262 ? -19.828 -9.891 5 1 80.62 262 ASN A C 1
ATOM 2140 O O . ASN A 1 262 ? -20.766 -10.555 5.426 1 80.62 262 ASN A O 1
ATOM 2144 N N . ILE A 1 263 ? -19.828 -9.234 3.863 1 82.38 263 ILE A N 1
ATOM 2145 C CA . ILE A 1 263 ? -20.766 -9.625 2.811 1 82.38 263 ILE A CA 1
ATOM 2146 C C . ILE A 1 263 ? -20.047 -10.5 1.785 1 82.38 263 ILE A C 1
ATOM 2148 O O . ILE A 1 263 ? -19 -10.117 1.259 1 82.38 263 ILE A O 1
ATOM 2152 N N . MET A 1 264 ? -20.547 -11.648 1.616 1 90.81 264 MET A N 1
ATOM 2153 C CA . MET A 1 264 ? -19.922 -12.609 0.717 1 90.81 264 MET A CA 1
ATOM 2154 C C . MET A 1 264 ? -20.938 -13.242 -0.217 1 90.81 264 MET A C 1
ATOM 2156 O O . MET A 1 264 ? -22.109 -13.391 0.146 1 90.81 264 MET A O 1
ATOM 2160 N N . GLY A 1 265 ? -20.484 -13.547 -1.427 1 92.56 265 GLY A N 1
ATOM 2161 C CA . GLY A 1 265 ? -21.281 -14.289 -2.389 1 92.56 265 GLY A CA 1
ATOM 2162 C C . GLY A 1 265 ? -20.453 -15.086 -3.371 1 92.56 265 GLY A C 1
ATOM 2163 O O . GLY A 1 265 ? -19.344 -14.695 -3.719 1 92.56 265 GLY A O 1
ATOM 2164 N N . THR A 1 266 ? -21.062 -16.188 -3.762 1 95.88 266 THR A N 1
ATOM 2165 C CA . THR A 1 266 ? -20.469 -17.031 -4.789 1 95.88 266 THR A CA 1
ATOM 2166 C C . THR A 1 266 ? -21.438 -17.281 -5.93 1 95.88 266 THR A C 1
ATOM 2168 O O . THR A 1 266 ? -22.625 -17.516 -5.695 1 95.88 266 THR A O 1
ATOM 2171 N N . VAL A 1 267 ? -20.969 -17.109 -7.098 1 94.12 267 VAL A N 1
ATOM 2172 C CA . VAL A 1 267 ? -21.766 -17.438 -8.281 1 94.12 267 VAL A CA 1
ATOM 2173 C C . VAL A 1 267 ? -21 -18.391 -9.18 1 94.12 267 VAL A C 1
ATOM 2175 O O . VAL A 1 267 ? -19.766 -18.297 -9.305 1 94.12 267 VAL A O 1
ATOM 2178 N N . ARG A 1 268 ? -21.703 -19.312 -9.773 1 92.75 268 ARG A N 1
ATOM 2179 C CA . ARG A 1 268 ? -21.094 -20.312 -10.648 1 92.75 268 ARG A CA 1
ATOM 2180 C C . ARG A 1 268 ? -21.828 -20.375 -11.984 1 92.75 268 ARG A C 1
ATOM 2182 O O . ARG A 1 268 ? -23.031 -20.125 -12.055 1 92.75 268 ARG A O 1
ATOM 2189 N N . ARG A 1 269 ? -21.047 -20.734 -13.047 1 89.12 269 ARG A N 1
ATOM 2190 C CA . ARG A 1 269 ? -21.656 -20.953 -14.359 1 89.12 269 ARG A CA 1
ATOM 2191 C C . ARG A 1 269 ? -22.625 -22.141 -14.32 1 89.12 269 ARG A C 1
ATOM 2193 O O . ARG A 1 269 ? -22.375 -23.125 -13.633 1 89.12 269 ARG A O 1
ATOM 2200 N N . LYS A 1 270 ? -23.844 -21.875 -14.922 1 76.31 270 LYS A N 1
ATOM 2201 C CA . LYS A 1 270 ? -24.797 -22.984 -15.031 1 76.31 270 LYS A CA 1
ATOM 2202 C C . LYS A 1 270 ? -24.234 -24.094 -15.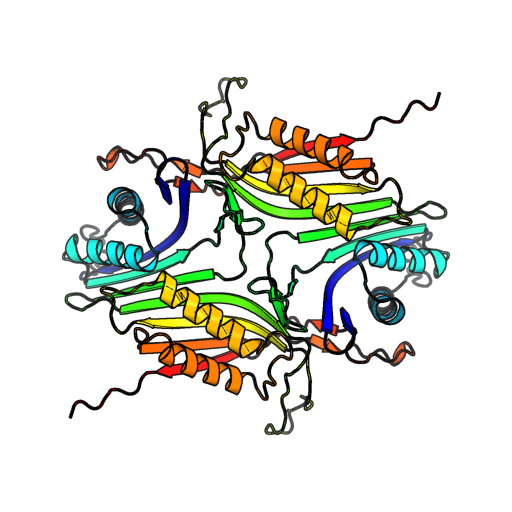93 1 76.31 270 LYS A C 1
ATOM 2204 O O . LYS A 1 270 ? -23.562 -23.812 -16.938 1 76.31 270 LYS A O 1
ATOM 2209 N N . LEU A 1 271 ? -24.094 -25.344 -15.555 1 60.38 271 LEU A N 1
ATOM 2210 C CA . LEU A 1 271 ? -23.688 -26.469 -16.375 1 60.38 271 LEU A CA 1
ATOM 2211 C C . LEU A 1 271 ? -24.516 -26.531 -17.672 1 60.38 271 LEU A C 1
ATOM 2213 O O . LEU A 1 271 ? -25.734 -26.344 -17.641 1 60.38 271 LEU A O 1
ATOM 2217 N N . GLN A 1 272 ? -23.953 -25.984 -18.781 1 46.75 272 GLN A N 1
ATOM 2218 C CA . GLN A 1 272 ? -24.672 -26.25 -20.016 1 46.75 272 GLN A CA 1
ATOM 2219 C C . GLN A 1 272 ? -25.172 -27.688 -20.078 1 46.75 272 GLN A C 1
ATOM 2221 O O . GLN A 1 272 ? -24.391 -28.625 -19.891 1 46.75 272 GLN A O 1
ATOM 2226 N N . ALA A 1 273 ? -26.406 -27.953 -19.625 1 42.78 273 ALA A N 1
ATOM 2227 C CA . ALA A 1 273 ? -27.031 -29.25 -19.828 1 42.78 273 ALA A CA 1
ATOM 2228 C C . ALA A 1 273 ? -26.625 -29.844 -21.172 1 42.78 273 ALA A C 1
ATOM 2230 O O . ALA A 1 273 ? -26.781 -29.203 -22.203 1 42.78 273 ALA A O 1
ATOM 2231 N N . LYS A 1 274 ? -25.516 -30.594 -21.203 1 42.81 274 LYS A N 1
ATOM 2232 C CA . LYS A 1 274 ? -25.328 -31.484 -22.359 1 42.81 274 LYS A CA 1
ATOM 2233 C C . LYS A 1 274 ? -26.641 -32.125 -22.781 1 42.81 274 LYS A C 1
ATOM 2235 O O . LYS A 1 274 ? -27.25 -32.844 -22 1 42.81 274 LYS A O 1
ATOM 2240 N N . LEU A 1 275 ? -27.297 -31.469 -23.719 1 33.69 275 LEU A N 1
ATOM 2241 C CA . LEU A 1 275 ? -28.219 -32.375 -24.406 1 33.69 275 LEU A CA 1
ATOM 2242 C C . LEU A 1 275 ? -27.484 -33.531 -25.031 1 33.69 275 LEU A C 1
ATOM 2244 O O . LEU A 1 275 ? -26.391 -33.375 -25.578 1 33.69 275 LEU A O 1
ATOM 2248 N N . PHE B 1 1 ? -12.445 13.906 6.262 1 97.69 1 PHE B N 1
ATOM 2249 C CA . PHE B 1 1 ? -13.094 15.117 5.773 1 97.69 1 PHE B CA 1
ATOM 2250 C C . PHE B 1 1 ? -13.469 14.977 4.301 1 97.69 1 PHE B C 1
ATOM 2252 O O . PHE B 1 1 ? -12.625 14.617 3.475 1 97.69 1 PHE B O 1
ATOM 2259 N N . ILE B 1 2 ? -14.703 15.172 3.951 1 97.88 2 ILE B N 1
ATOM 2260 C CA . ILE B 1 2 ? -15.203 15.133 2.582 1 97.88 2 ILE B CA 1
ATOM 2261 C C . ILE B 1 2 ? -15.633 16.531 2.145 1 97.88 2 ILE B C 1
ATOM 2263 O O . ILE B 1 2 ? -16.5 17.141 2.77 1 97.88 2 ILE B O 1
ATOM 2267 N N . ARG B 1 3 ? -15.008 17.031 1.118 1 97.56 3 ARG B N 1
ATOM 2268 C CA . ARG B 1 3 ? -15.391 18.297 0.479 1 97.56 3 ARG B CA 1
ATOM 2269 C C . ARG B 1 3 ? -16.141 18.031 -0.821 1 97.56 3 ARG B C 1
ATOM 2271 O O . ARG B 1 3 ? -15.648 17.328 -1.706 1 97.56 3 ARG B O 1
ATOM 2278 N N . ARG B 1 4 ? -17.328 18.625 -0.939 1 96.75 4 ARG B N 1
ATOM 2279 C CA . ARG B 1 4 ? -18.172 18.406 -2.115 1 96.75 4 ARG B CA 1
ATOM 2280 C C . ARG B 1 4 ? -18.312 19.688 -2.932 1 96.75 4 ARG B C 1
ATOM 2282 O O . ARG B 1 4 ? -18.75 20.719 -2.412 1 96.75 4 ARG B O 1
ATOM 2289 N N . GLU B 1 5 ? -17.844 19.625 -4.141 1 96.44 5 GLU B N 1
ATOM 2290 C CA . GLU B 1 5 ? -18.016 20.703 -5.117 1 96.44 5 GLU B CA 1
ATOM 2291 C C . GLU B 1 5 ? -18.844 20.234 -6.312 1 96.44 5 GLU B C 1
ATOM 2293 O O . GLU B 1 5 ? -18.297 19.828 -7.332 1 96.44 5 GLU B O 1
ATOM 2298 N N . GLY B 1 6 ? -20.141 20.406 -6.184 1 94.94 6 GLY B N 1
ATOM 2299 C CA . GLY B 1 6 ? -21.016 19.812 -7.184 1 94.94 6 GLY B CA 1
ATOM 2300 C C . GLY B 1 6 ? -20.953 18.297 -7.195 1 94.94 6 GLY B C 1
ATOM 2301 O O . GLY B 1 6 ? -21.156 17.641 -6.164 1 94.94 6 GLY B O 1
ATOM 2302 N N . THR B 1 7 ? -20.609 17.828 -8.383 1 95.25 7 THR B N 1
ATOM 2303 C CA . THR B 1 7 ? -20.531 16.375 -8.508 1 95.25 7 THR B CA 1
ATOM 2304 C C . THR B 1 7 ? -19.141 15.867 -8.125 1 95.25 7 THR B C 1
ATOM 2306 O O . THR B 1 7 ? -18.938 14.672 -7.945 1 95.25 7 THR B O 1
AT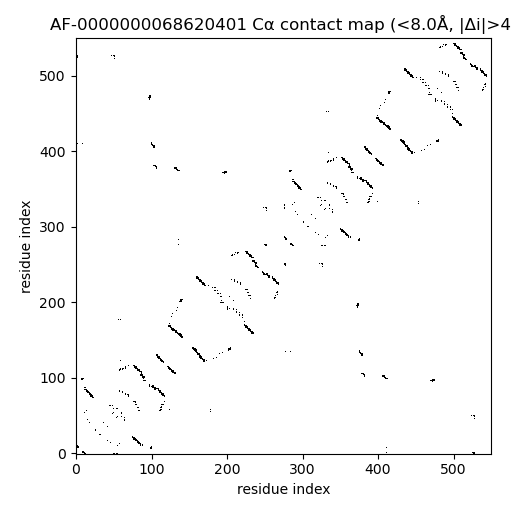OM 2309 N N . HIS B 1 8 ? -18.281 16.812 -8.031 1 97.25 8 HIS B N 1
ATOM 2310 C CA . HIS B 1 8 ? -16.891 16.453 -7.758 1 97.25 8 HIS B CA 1
ATOM 2311 C C . HIS B 1 8 ? -16.594 16.5 -6.262 1 97.25 8 HIS B C 1
ATOM 2313 O O . HIS B 1 8 ? -16.844 17.516 -5.609 1 97.25 8 HIS B O 1
ATOM 2319 N N . HIS B 1 9 ? -16.156 15.336 -5.727 1 98.31 9 HIS B N 1
ATOM 2320 C CA . HIS B 1 9 ? -15.859 15.25 -4.301 1 98.31 9 HIS B CA 1
ATOM 2321 C C . HIS B 1 9 ? -14.359 15.094 -4.059 1 98.31 9 HIS B C 1
ATOM 2323 O O . HIS B 1 9 ? -13.648 14.555 -4.906 1 98.31 9 HIS B O 1
ATOM 2329 N N . TYR B 1 10 ? -13.859 15.617 -2.957 1 97.69 10 TYR B N 1
ATOM 2330 C CA . TYR B 1 10 ? -12.5 15.453 -2.445 1 97.69 10 TYR B CA 1
ATOM 2331 C C . TYR B 1 10 ? -12.523 14.852 -1.045 1 97.69 10 TYR B C 1
ATOM 2333 O O . TYR B 1 10 ? -13.414 15.141 -0.249 1 97.69 10 TYR B O 1
ATOM 2341 N N . ILE B 1 11 ? -11.57 13.977 -0.821 1 98.06 11 ILE B N 1
ATOM 2342 C CA . ILE B 1 11 ? -11.516 13.391 0.515 1 98.06 11 ILE B CA 1
ATOM 2343 C C . ILE B 1 11 ? -10.117 13.555 1.095 1 98.06 11 ILE B C 1
ATOM 2345 O O . ILE B 1 11 ? -9.125 13.5 0.363 1 98.06 11 ILE B O 1
ATOM 2349 N N . THR B 1 12 ? -10.031 13.805 2.352 1 98.06 12 THR B N 1
ATOM 2350 C CA . THR B 1 12 ? -8.82 13.742 3.152 1 98.06 12 THR B CA 1
ATOM 2351 C C . THR B 1 12 ? -9.055 12.953 4.438 1 98.06 12 THR B C 1
ATOM 2353 O O . THR B 1 12 ? -9.859 13.359 5.281 1 98.06 12 THR B O 1
ATOM 2356 N N . GLU B 1 13 ? -8.5 11.828 4.527 1 97.94 13 GLU B N 1
ATOM 2357 C CA . GLU B 1 13 ? -8.492 11.062 5.766 1 97.94 13 GLU B CA 1
ATOM 2358 C C . GLU B 1 13 ? -7.145 11.164 6.477 1 97.94 13 GLU B C 1
ATOM 2360 O O . GLU B 1 13 ? -6.094 11.023 5.852 1 97.94 13 GLU B O 1
ATOM 2365 N N . LEU B 1 14 ? -7.211 11.508 7.758 1 98.19 14 LEU B N 1
ATOM 2366 C CA . LEU B 1 14 ? -5.953 11.75 8.461 1 98.19 14 LEU B CA 1
ATOM 2367 C C . LEU B 1 14 ? -6.047 11.297 9.914 1 98.19 14 LEU B C 1
ATOM 2369 O O . LEU B 1 14 ? -7.145 11.094 10.438 1 98.19 14 LEU B O 1
ATOM 2373 N N . THR B 1 15 ? -4.902 11.016 10.523 1 97.69 15 THR B N 1
ATOM 2374 C CA . THR B 1 15 ? -4.719 10.836 11.961 1 97.69 15 THR B CA 1
ATOM 2375 C C . THR B 1 15 ? -3.918 11.992 12.547 1 97.69 15 THR B C 1
ATOM 2377 O O . THR B 1 15 ? -2.852 12.344 12.039 1 97.69 15 THR B O 1
ATOM 2380 N N . ALA B 1 16 ? -4.449 12.547 13.57 1 98.06 16 ALA B N 1
ATOM 2381 C CA . ALA B 1 16 ? -3.783 13.672 14.211 1 98.06 16 ALA B CA 1
ATOM 2382 C C . ALA B 1 16 ? -3.393 13.336 15.648 1 98.06 16 ALA B C 1
ATOM 2384 O O . ALA B 1 16 ? -4.207 12.812 16.406 1 98.06 16 ALA B O 1
ATOM 2385 N N . ASN B 1 17 ? -2.174 13.57 15.977 1 98 17 ASN B N 1
ATOM 2386 C CA . ASN B 1 17 ? -1.65 13.531 17.344 1 98 17 ASN B CA 1
ATOM 2387 C C . ASN B 1 17 ? -1.295 14.922 17.844 1 98 17 ASN B C 1
ATOM 2389 O O . ASN B 1 17 ? -0.453 15.609 17.266 1 98 17 ASN B O 1
ATOM 2393 N N . VAL B 1 18 ? -1.906 15.344 18.906 1 98.19 18 VAL B N 1
ATOM 2394 C CA . VAL B 1 18 ? -1.699 16.688 19.453 1 98.19 18 VAL B CA 1
ATOM 2395 C C . VAL B 1 18 ? -1.115 16.578 20.859 1 98.19 18 VAL B C 1
ATOM 2397 O O . VAL B 1 18 ? -1.673 15.891 21.719 1 98.19 18 VAL B O 1
ATOM 2400 N N . GLU B 1 19 ? -0.017 17.156 21.031 1 97.25 19 GLU B N 1
ATOM 2401 C CA . GLU B 1 19 ? 0.635 17.234 22.328 1 97.25 19 GLU B CA 1
ATOM 2402 C C . GLU B 1 19 ? 0.711 18.672 22.812 1 97.25 19 GLU B C 1
ATOM 2404 O O . GLU B 1 19 ? 1.205 19.547 22.109 1 97.25 19 GLU B O 1
ATOM 2409 N N . LEU B 1 20 ? 0.291 18.938 24.031 1 95.94 20 LEU B N 1
ATOM 2410 C CA . LEU B 1 20 ? 0.305 20.25 24.641 1 95.94 20 LEU B CA 1
ATOM 2411 C C . LEU B 1 20 ? 1.229 20.281 25.844 1 95.94 20 LEU B C 1
ATOM 2413 O O . LEU B 1 20 ? 1.279 19.328 26.625 1 95.94 20 LEU B O 1
ATOM 2417 N N . THR B 1 21 ? 1.967 21.266 25.922 1 94.5 21 THR B N 1
ATOM 2418 C CA . THR B 1 21 ? 2.717 21.562 27.141 1 94.5 21 THR B CA 1
ATOM 2419 C C . THR B 1 21 ? 2.092 22.734 27.891 1 94.5 21 THR B C 1
ATOM 2421 O O . THR B 1 21 ? 1.85 23.797 27.312 1 94.5 21 THR B O 1
ATOM 2424 N N . LEU B 1 22 ? 1.802 22.516 29.109 1 92.31 22 LEU B N 1
ATOM 2425 C CA . LEU B 1 22 ? 1.154 23.531 29.922 1 92.31 22 LEU B CA 1
ATOM 2426 C C . LEU B 1 22 ? 2.164 24.219 30.844 1 92.31 22 LEU B C 1
ATOM 2428 O O . LEU B 1 22 ? 3.207 23.641 31.172 1 92.31 22 LEU B O 1
ATOM 2432 N N . LYS B 1 23 ? 1.819 25.344 31.281 1 89.44 23 LYS B N 1
ATOM 2433 C CA . LYS B 1 23 ? 2.688 26.156 32.125 1 89.44 23 LYS B CA 1
ATOM 2434 C C . LYS B 1 23 ? 2.768 25.562 33.531 1 89.44 23 LYS B C 1
ATOM 2436 O O . LYS B 1 23 ? 3.838 25.547 34.156 1 89.44 23 LYS B O 1
ATOM 2441 N N . SER B 1 24 ? 1.66 25.094 33.969 1 80.94 24 SER B N 1
ATOM 2442 C CA . SER B 1 24 ? 1.625 24.656 35.375 1 80.94 24 SER B CA 1
ATOM 2443 C C . SER B 1 24 ? 1.683 23.141 35.469 1 80.94 24 SER B C 1
ATOM 2445 O O . SER B 1 24 ? 1.375 22.438 34.5 1 80.94 24 SER B O 1
ATOM 2447 N N . ARG B 1 25 ? 2.244 22.562 36.594 1 78.56 25 ARG B N 1
ATOM 2448 C CA . ARG B 1 25 ? 2.299 21.125 36.906 1 78.56 25 ARG B CA 1
ATOM 2449 C C . ARG B 1 25 ? 1.454 20.797 38.156 1 78.56 25 ARG B C 1
ATOM 2451 O O . ARG B 1 25 ? 1.758 19.859 38.875 1 78.56 25 ARG B O 1
ATOM 2458 N N . LYS B 1 26 ? 0.529 21.734 38.281 1 78.88 26 LYS B N 1
ATOM 2459 C CA . LYS B 1 26 ? -0.24 21.594 39.531 1 78.88 26 LYS B CA 1
ATOM 2460 C C . LYS B 1 26 ? -1.048 20.297 39.531 1 78.88 26 LYS B C 1
ATOM 2462 O O . LYS B 1 26 ? -1.353 19.75 40.594 1 78.88 26 LYS B O 1
ATOM 2467 N N . ASP B 1 27 ? -1.432 19.875 38.438 1 79.38 27 ASP B N 1
ATOM 2468 C CA . ASP B 1 27 ? -2.146 18.609 38.344 1 79.38 27 ASP B CA 1
ATOM 2469 C C . ASP B 1 27 ? -1.301 17.469 38.906 1 79.38 27 ASP B C 1
ATOM 2471 O O . ASP B 1 27 ? -1.81 16.594 39.594 1 79.38 27 ASP B O 1
ATOM 2475 N N . TYR B 1 28 ? -0.044 17.484 38.688 1 76.81 28 TYR B N 1
ATOM 2476 C CA . TYR B 1 28 ? 0.873 16.453 39.156 1 76.81 28 TYR B CA 1
ATOM 2477 C C . TYR B 1 28 ? 1.19 16.625 40.625 1 76.81 28 TYR B C 1
ATOM 2479 O O . TYR B 1 28 ? 1.318 15.656 41.375 1 76.81 28 TYR B O 1
ATOM 2487 N N . LEU B 1 29 ? 1.242 17.859 41.031 1 83.44 29 LEU B N 1
ATOM 2488 C CA . LEU B 1 29 ? 1.771 18.172 42.344 1 83.44 29 LEU B CA 1
ATOM 2489 C C . LEU B 1 29 ? 0.668 18.125 43.406 1 83.44 29 LEU B C 1
ATOM 2491 O O . LEU B 1 29 ? 0.882 17.625 44.5 1 83.44 29 LEU B O 1
ATOM 2495 N N . THR B 1 30 ? -0.466 18.641 43.031 1 87.5 30 THR B N 1
ATOM 2496 C CA . THR B 1 30 ? -1.488 18.766 44.062 1 87.5 30 THR B CA 1
ATOM 2497 C C . THR B 1 30 ? -2.809 18.156 43.594 1 87.5 30 THR B C 1
ATOM 2499 O O . THR B 1 30 ? -3.818 18.25 44.312 1 87.5 30 THR B O 1
ATOM 2502 N N . GLY B 1 31 ? -2.83 17.609 42.375 1 84.94 31 GLY B N 1
ATOM 2503 C CA . GLY B 1 31 ? -4.051 17 41.875 1 84.94 31 GLY B CA 1
ATOM 2504 C C . GLY B 1 31 ? -5.074 18.016 41.406 1 84.94 31 GLY B C 1
ATOM 2505 O O . GLY B 1 31 ? -6.262 17.703 41.281 1 84.94 31 GLY B O 1
ATOM 2506 N N . ASP B 1 32 ? -4.73 19.25 41.312 1 86.5 32 ASP B N 1
ATOM 2507 C CA . ASP B 1 32 ? -5.586 20.312 40.781 1 86.5 32 ASP B CA 1
ATOM 2508 C C . ASP B 1 32 ? -5.684 20.25 39.281 1 86.5 32 ASP B C 1
ATOM 2510 O O . ASP B 1 32 ? -4.754 20.656 38.562 1 86.5 32 ASP B O 1
ATOM 2514 N N . ASN B 1 33 ? -6.754 19.812 38.781 1 88.06 33 ASN B N 1
ATOM 2515 C CA . ASN B 1 33 ? -6.949 19.578 37.344 1 88.06 33 ASN B CA 1
ATOM 2516 C C . ASN B 1 33 ? -7.48 20.828 36.656 1 88.06 33 ASN B C 1
ATOM 2518 O O . ASN B 1 33 ? -7.887 20.766 35.469 1 88.06 33 ASN B O 1
ATOM 2522 N N . SER B 1 34 ? -7.48 21.922 37.219 1 87.94 34 SER B N 1
ATOM 2523 C CA . SER B 1 34 ? -8.141 23.109 36.719 1 87.94 34 SER B CA 1
ATOM 2524 C C . SER B 1 34 ? -7.5 23.594 35.438 1 87.94 34 SER B C 1
ATOM 2526 O O . SER B 1 34 ? -8.148 24.25 34.594 1 87.94 34 SER B O 1
ATOM 2528 N N . ASP B 1 35 ? -6.316 23.266 35.188 1 87.75 35 ASP B N 1
ATOM 2529 C CA . ASP B 1 35 ? -5.613 23.75 34 1 87.75 35 ASP B CA 1
ATOM 2530 C C . ASP B 1 35 ? -5.555 22.656 32.938 1 87.75 35 ASP B C 1
ATOM 2532 O O . ASP B 1 35 ? -5.109 22.906 31.812 1 87.75 35 ASP B O 1
ATOM 2536 N N . ILE B 1 36 ? -5.934 21.469 33.25 1 87.81 36 ILE B N 1
ATOM 2537 C CA . ILE B 1 36 ? -5.812 20.344 32.344 1 87.81 36 ILE B CA 1
ATOM 2538 C C . ILE B 1 36 ? -6.816 20.484 31.219 1 87.81 36 ILE B C 1
ATOM 2540 O O . ILE B 1 36 ? -7.984 20.812 31.438 1 87.81 36 ILE B O 1
ATOM 2544 N N . ILE B 1 37 ? -6.391 20.359 30.047 1 91.94 37 ILE B N 1
ATOM 2545 C CA . ILE B 1 37 ? -7.25 20.297 28.875 1 91.94 37 ILE B CA 1
ATOM 2546 C C . ILE B 1 37 ? -7.582 18.828 28.562 1 91.94 37 ILE B C 1
ATOM 2548 O O . ILE B 1 37 ? -6.711 18.062 28.156 1 91.94 37 ILE B O 1
ATOM 2552 N N . PRO B 1 38 ? -8.773 18.422 28.75 1 91.81 38 PRO B N 1
ATOM 2553 C CA . PRO B 1 38 ? -9.141 17.016 28.562 1 91.81 38 PRO B CA 1
ATOM 2554 C C . PRO B 1 38 ? -8.922 16.531 27.141 1 91.81 38 PRO B C 1
ATOM 2556 O O . PRO B 1 38 ? -9.047 17.312 26.188 1 91.81 38 PRO B O 1
ATOM 2559 N N . THR B 1 39 ? -8.641 15.195 26.984 1 91.94 39 THR B N 1
ATOM 2560 C CA . THR B 1 39 ? -8.438 14.57 25.688 1 91.94 39 THR B CA 1
ATOM 2561 C C . THR B 1 39 ? -9.664 14.758 24.797 1 91.94 39 THR B C 1
ATOM 2563 O O . THR B 1 39 ? -9.539 14.906 23.578 1 91.94 39 THR B O 1
ATOM 2566 N N . ASP B 1 40 ? -10.805 14.789 25.406 1 94.19 40 ASP B N 1
ATOM 2567 C CA . ASP B 1 40 ? -12.047 14.984 24.656 1 94.19 40 ASP B CA 1
ATOM 2568 C C . ASP B 1 40 ? -12.086 16.359 24.016 1 94.19 40 ASP B C 1
ATOM 2570 O O . ASP B 1 40 ? -12.578 16.516 22.906 1 94.19 40 ASP B O 1
ATOM 2574 N N . THR B 1 41 ? -11.625 17.375 24.734 1 94.12 41 THR B N 1
ATOM 2575 C CA . THR B 1 41 ? -11.547 18.734 24.203 1 94.12 41 THR B CA 1
ATOM 2576 C C . THR B 1 41 ? -10.625 18.797 22.984 1 94.12 41 THR B C 1
ATOM 2578 O O . THR B 1 41 ? -10.938 19.438 21.984 1 94.12 41 THR B O 1
ATOM 2581 N N . VAL B 1 42 ? -9.492 18.094 23.094 1 96.12 42 VAL B N 1
ATOM 2582 C CA . VAL B 1 42 ? -8.531 18.062 22 1 96.12 42 VAL B CA 1
ATOM 2583 C C . VAL B 1 42 ? -9.164 17.422 20.766 1 96.12 42 VAL B C 1
ATOM 2585 O O . VAL B 1 42 ? -9.125 17.969 19.672 1 96.12 42 VAL B O 1
ATOM 2588 N N . LYS B 1 43 ? -9.742 16.25 20.969 1 95.62 43 LYS B N 1
ATOM 2589 C CA . LYS B 1 43 ? -10.414 15.523 19.891 1 95.62 43 LYS B CA 1
ATOM 2590 C C . LYS B 1 43 ? -11.5 16.375 19.25 1 95.62 43 LYS B C 1
ATOM 2592 O O . LYS B 1 43 ? -11.547 16.5 18.016 1 95.62 43 LYS B O 1
ATOM 2597 N N . ASN B 1 44 ? -12.359 17 20.031 1 96.44 44 ASN B N 1
ATOM 2598 C CA . ASN B 1 44 ? -13.453 17.828 19.531 1 96.44 44 ASN B CA 1
ATOM 2599 C C . ASN B 1 44 ? -12.938 19.047 18.781 1 96.44 44 ASN B C 1
ATOM 2601 O O . ASN B 1 44 ? -13.547 19.484 17.797 1 96.44 44 ASN B O 1
ATOM 2605 N N . THR B 1 45 ? -11.852 19.609 19.297 1 96.88 45 THR B N 1
ATOM 2606 C CA . THR B 1 45 ? -11.242 20.75 18.609 1 96.88 45 THR B CA 1
ATOM 2607 C C . THR B 1 45 ? -10.805 20.359 17.203 1 96.88 45 THR B C 1
ATOM 2609 O O . THR B 1 45 ? -11.078 21.094 16.25 1 96.88 45 THR B O 1
ATOM 2612 N N . VAL B 1 46 ? -10.18 19.219 17.062 1 97.81 46 VAL B N 1
ATOM 2613 C CA . VAL B 1 46 ? -9.719 18.75 15.758 1 97.81 46 VAL B CA 1
ATOM 2614 C C . VAL B 1 46 ? -10.914 18.594 14.812 1 97.81 46 VAL B C 1
ATOM 2616 O O . VAL B 1 46 ? -10.891 19.078 13.68 1 97.81 46 VAL B O 1
ATOM 2619 N N . HIS B 1 47 ? -11.992 17.984 15.258 1 97.62 47 HIS B N 1
ATOM 2620 C CA . HIS B 1 47 ? -13.195 17.797 14.461 1 97.62 47 HIS B CA 1
ATOM 2621 C C . HIS B 1 47 ? -13.82 19.125 14.078 1 97.62 47 HIS B C 1
ATOM 2623 O O . HIS B 1 47 ? -14.203 19.328 12.922 1 97.62 47 HIS B O 1
ATOM 2629 N N . ALA B 1 48 ? -13.953 19.984 15.031 1 97.69 48 ALA B N 1
ATOM 2630 C CA . ALA B 1 48 ? -14.586 21.281 14.812 1 97.69 48 ALA B CA 1
ATOM 2631 C C . ALA B 1 48 ? -13.805 22.109 13.789 1 97.69 48 ALA B C 1
ATOM 2633 O O . ALA B 1 48 ? -14.398 22.75 12.922 1 97.69 48 ALA B O 1
ATOM 2634 N N . LEU B 1 49 ? -12.484 22.094 13.93 1 98.12 49 LEU B N 1
ATOM 2635 C CA . LEU B 1 49 ? -11.664 22.844 12.992 1 98.12 49 LEU B CA 1
ATOM 2636 C C . LEU B 1 49 ? -11.797 22.281 11.578 1 98.12 49 LEU B C 1
ATOM 2638 O O . LEU B 1 49 ? -11.828 23.047 10.602 1 98.12 49 LEU B O 1
ATOM 2642 N N . ALA B 1 50 ? -11.805 20.953 11.438 1 98.25 50 ALA B N 1
ATOM 2643 C CA . ALA B 1 50 ? -12.031 20.359 10.125 1 98.25 50 ALA B CA 1
ATOM 2644 C C . ALA B 1 50 ? -13.344 20.844 9.516 1 98.25 50 ALA B C 1
ATOM 2646 O O . ALA B 1 50 ? -13.406 21.141 8.32 1 98.25 50 ALA B O 1
ATOM 2647 N N . LYS B 1 51 ? -14.383 20.922 10.305 1 97.94 51 LYS B N 1
ATOM 2648 C CA . LYS B 1 51 ? -15.695 21.359 9.852 1 97.94 51 LYS B CA 1
ATOM 2649 C C . LYS B 1 51 ? -15.664 22.828 9.453 1 97.94 51 LYS B C 1
ATOM 2651 O O . LYS B 1 51 ? -16.156 23.203 8.383 1 97.94 51 LYS B O 1
ATOM 2656 N N . LEU B 1 52 ? -15.031 23.656 10.273 1 97.56 52 LEU B N 1
ATOM 2657 C CA . LEU B 1 52 ? -15.109 25.109 10.148 1 97.56 52 LEU B CA 1
ATOM 2658 C C . LEU B 1 52 ? -14.148 25.609 9.078 1 97.56 52 LEU B C 1
ATOM 2660 O O . LEU B 1 52 ? -14.477 26.516 8.312 1 97.56 52 LEU B O 1
ATOM 2664 N N . LYS B 1 53 ? -12.969 25.062 9.031 1 96.81 53 LYS B N 1
ATOM 2665 C CA . LYS B 1 53 ? -11.93 25.594 8.156 1 96.81 53 LYS B CA 1
ATOM 2666 C C . LYS B 1 53 ? -11.688 24.656 6.973 1 96.81 53 LYS B C 1
ATOM 2668 O O . LYS B 1 53 ? -11.062 25.047 5.984 1 96.81 53 LYS B O 1
ATOM 2673 N N . GLY B 1 54 ? -12.141 23.422 7.047 1 96.75 54 GLY B N 1
ATOM 2674 C CA . GLY B 1 54 ? -11.789 22.406 6.062 1 96.75 54 GLY B CA 1
ATOM 2675 C C . GLY B 1 54 ? -10.359 21.938 6.18 1 96.75 54 GLY B C 1
ATOM 2676 O O . GLY B 1 54 ? -9.625 22.359 7.074 1 96.75 54 GLY B O 1
ATOM 2677 N N . VAL B 1 55 ? -10.062 21 5.355 1 97.19 55 VAL B N 1
ATOM 2678 C CA . VAL B 1 55 ? -8.703 20.469 5.27 1 97.19 55 VAL B CA 1
ATOM 2679 C C . VAL B 1 55 ? -8.203 20.562 3.83 1 97.19 55 VAL B C 1
ATOM 2681 O O . VAL B 1 55 ? -8.5 19.703 3.002 1 97.19 55 VAL B O 1
ATOM 2684 N N . LEU B 1 56 ? -7.492 21.562 3.547 1 94.12 56 LEU B N 1
ATOM 2685 C CA . LEU B 1 56 ? -6.945 21.719 2.203 1 94.12 56 LEU B CA 1
ATOM 2686 C C . LEU B 1 56 ? -5.66 20.906 2.049 1 94.12 56 LEU B C 1
ATOM 2688 O O . LEU B 1 56 ? -5.496 20.172 1.069 1 94.12 56 LEU B O 1
ATOM 2692 N N . THR B 1 57 ? -4.707 21.109 2.934 1 97.94 57 THR B N 1
ATOM 2693 C CA . THR B 1 57 ? -3.516 20.281 3.1 1 97.94 57 THR B CA 1
ATOM 2694 C C . THR B 1 57 ? -3.316 19.922 4.566 1 97.94 57 THR B C 1
ATOM 2696 O O . THR B 1 57 ? -3.793 20.609 5.461 1 97.94 57 THR B O 1
ATOM 2699 N N . ILE B 1 58 ? -2.67 18.828 4.801 1 98.75 58 ILE B N 1
ATOM 2700 C CA . ILE B 1 58 ? -2.477 18.438 6.191 1 98.75 58 ILE B CA 1
ATOM 2701 C C . ILE B 1 58 ? -1.551 19.422 6.891 1 98.75 58 ILE B C 1
ATOM 2703 O O . ILE B 1 58 ? -1.687 19.672 8.094 1 98.75 58 ILE B O 1
ATOM 2707 N N . GLU B 1 59 ? -0.633 20.047 6.164 1 98.81 59 GLU B N 1
ATOM 2708 C CA . GLU B 1 59 ? 0.256 21.062 6.727 1 98.81 59 GLU B CA 1
ATOM 2709 C C . GLU B 1 59 ? -0.533 22.266 7.254 1 98.81 59 GLU B C 1
ATOM 2711 O O . GLU B 1 59 ? -0.353 22.672 8.406 1 98.81 59 GLU B O 1
ATOM 2716 N N . GLN B 1 60 ? -1.401 22.828 6.391 1 98.25 60 GLN B N 1
ATOM 2717 C CA . GLN B 1 60 ? -2.225 23.969 6.812 1 98.25 60 GLN B CA 1
ATOM 2718 C C . GLN B 1 60 ? -3.117 23.578 7.992 1 98.25 60 GLN B C 1
ATOM 2720 O O . GLN B 1 60 ? -3.279 24.359 8.93 1 98.25 60 GLN B O 1
ATOM 2725 N N . PHE B 1 61 ? -3.686 22.438 7.945 1 98.69 61 PHE B N 1
ATOM 2726 C CA . PHE B 1 61 ? -4.578 22 9.016 1 98.69 61 PHE B CA 1
ATOM 2727 C C . PHE B 1 61 ? -3.824 21.875 10.328 1 98.69 61 PHE B C 1
ATOM 2729 O O . PHE B 1 61 ? -4.34 22.266 11.383 1 98.69 61 PHE B O 1
ATOM 2736 N N . ALA B 1 62 ? -2.592 21.25 10.281 1 98.81 62 ALA B N 1
ATOM 2737 C CA . ALA B 1 62 ? -1.764 21.172 11.484 1 98.81 62 ALA B CA 1
ATOM 2738 C C . ALA B 1 62 ? -1.492 22.547 12.062 1 98.81 62 ALA B C 1
ATOM 2740 O O . ALA B 1 62 ? -1.531 22.734 13.281 1 98.81 62 ALA B O 1
ATOM 2741 N N . MET B 1 63 ? -1.227 23.484 11.25 1 98.25 63 MET B N 1
ATOM 2742 C CA . MET B 1 63 ? -0.992 24.844 11.703 1 98.25 63 MET B CA 1
ATOM 2743 C C . MET B 1 63 ? -2.256 25.438 12.32 1 98.25 63 MET B C 1
ATOM 2745 O O . MET B 1 63 ? -2.186 26.172 13.305 1 98.25 63 MET B O 1
ATOM 2749 N N . ASP B 1 64 ? -3.396 25.203 11.719 1 98.25 64 ASP B N 1
ATOM 2750 C CA . ASP B 1 64 ? -4.66 25.672 12.273 1 98.25 64 ASP B CA 1
ATOM 2751 C C . ASP B 1 64 ? -4.879 25.141 13.68 1 98.25 64 ASP B C 1
ATOM 2753 O O . ASP B 1 64 ? -5.312 25.875 14.57 1 98.25 64 ASP B O 1
ATOM 2757 N N . ILE B 1 65 ? -4.621 23.859 13.852 1 98.56 65 ILE B N 1
ATOM 2758 C CA . ILE B 1 65 ? -4.762 23.234 15.164 1 98.56 65 ILE B CA 1
ATOM 2759 C C . ILE B 1 65 ? -3.816 23.906 16.156 1 98.56 65 ILE B C 1
ATOM 2761 O O . ILE B 1 65 ? -4.23 24.297 17.25 1 98.56 65 ILE B O 1
ATOM 2765 N N . SER B 1 66 ? -2.551 24.031 15.773 1 98.12 66 SER B N 1
ATOM 2766 C CA . SER B 1 66 ? -1.551 24.672 16.625 1 98.12 66 SER B CA 1
ATOM 2767 C C . SER B 1 66 ? -1.979 26.078 17.031 1 98.12 66 SER B C 1
ATOM 2769 O O . SER B 1 66 ? -1.977 26.406 18.219 1 98.12 66 SER B O 1
ATOM 2771 N N . LYS B 1 67 ? -2.365 26.828 16.094 1 97.25 67 LYS B N 1
ATOM 2772 C CA . LYS B 1 67 ? -2.785 28.203 16.344 1 97.25 67 LYS B CA 1
ATOM 2773 C C . LYS B 1 67 ? -3.953 28.25 17.328 1 97.25 67 LYS B C 1
ATOM 2775 O O . LYS B 1 67 ? -3.982 29.094 18.219 1 97.25 67 LYS B O 1
ATOM 2780 N N . HIS B 1 68 ? -4.879 27.406 17.141 1 97.75 68 HIS B N 1
ATOM 2781 C CA . HIS B 1 68 ? -6.039 27.391 18.031 1 97.75 68 HIS B CA 1
ATOM 2782 C C . HIS B 1 68 ? -5.617 27.219 19.484 1 97.75 68 HIS B C 1
ATOM 2784 O O . HIS B 1 68 ? -6.012 28 20.344 1 97.75 68 HIS B O 1
ATOM 2790 N N . PHE B 1 69 ? -4.836 26.219 19.766 1 97.06 69 PHE B N 1
ATOM 2791 C CA . PHE B 1 69 ? -4.492 25.922 21.156 1 97.06 69 PHE B CA 1
ATOM 2792 C C . PHE B 1 69 ? -3.566 26.984 21.719 1 97.06 69 PHE B C 1
ATOM 2794 O O . PHE B 1 69 ? -3.633 27.297 22.906 1 97.06 69 PHE B O 1
ATOM 2801 N N . MET B 1 70 ? -2.727 27.594 20.891 1 96.38 70 MET B N 1
ATOM 2802 C CA . MET B 1 70 ? -1.818 28.641 21.328 1 96.38 70 MET B CA 1
ATOM 2803 C C . MET B 1 70 ? -2.588 29.922 21.688 1 96.38 70 MET B C 1
ATOM 2805 O O . MET B 1 70 ? -2.148 30.703 22.516 1 96.38 70 MET B O 1
ATOM 2809 N N . THR B 1 71 ? -3.705 30.094 21.078 1 96.12 71 THR B N 1
ATOM 2810 C CA . THR B 1 71 ? -4.418 31.344 21.25 1 96.12 71 THR B CA 1
ATOM 2811 C C . THR B 1 71 ? -5.586 31.188 22.219 1 96.12 71 THR B C 1
ATOM 2813 O O . THR B 1 71 ? -5.871 32.094 23.016 1 96.12 71 THR B O 1
ATOM 2816 N N . ALA B 1 72 ? -6.246 30.078 22.203 1 94.5 72 ALA B N 1
ATOM 2817 C CA . ALA B 1 72 ? -7.445 29.859 23.016 1 94.5 72 ALA B CA 1
ATOM 2818 C C . ALA B 1 72 ? -7.086 29.562 24.469 1 94.5 72 ALA B C 1
ATOM 2820 O O . ALA B 1 72 ? -7.895 29.766 25.375 1 94.5 72 ALA B O 1
ATOM 2821 N N . PHE B 1 73 ? -5.902 29.047 24.672 1 93.12 73 PHE B N 1
ATOM 2822 C CA . PHE B 1 73 ? -5.473 28.672 26.016 1 93.12 73 PHE B CA 1
ATOM 2823 C C . PHE B 1 73 ? -4.203 29.422 26.406 1 93.12 73 PHE B C 1
ATOM 2825 O O . PHE B 1 73 ? -3.111 29.078 25.953 1 93.12 73 PHE B O 1
ATOM 2832 N N . LYS B 1 74 ? -4.332 30.234 27.328 1 91.88 74 LYS B N 1
ATOM 2833 C CA . LYS B 1 74 ? -3.221 31.109 27.703 1 91.88 74 LYS B CA 1
ATOM 2834 C C . LYS B 1 74 ? -2.137 30.328 28.438 1 91.88 74 LYS B C 1
ATOM 2836 O O . LYS B 1 74 ? -0.968 30.719 28.438 1 91.88 74 LYS B O 1
ATOM 2841 N N . HIS B 1 75 ? -2.582 29.266 29.047 1 92.88 75 HIS B N 1
ATOM 2842 C CA . HIS B 1 75 ? -1.635 28.516 29.875 1 92.88 75 HIS B CA 1
ATOM 2843 C C . HIS B 1 75 ? -0.92 27.453 29.047 1 92.88 75 HIS B C 1
ATOM 2845 O O . HIS B 1 75 ? -0.11 26.688 29.578 1 92.88 75 HIS B O 1
ATOM 2851 N N . VAL B 1 76 ? -1.231 27.328 27.781 1 94.62 76 VAL B N 1
ATOM 2852 C CA . VAL B 1 76 ? -0.479 26.453 26.891 1 94.62 76 VAL B CA 1
ATOM 2853 C C . VAL B 1 76 ? 0.805 27.156 26.438 1 94.62 7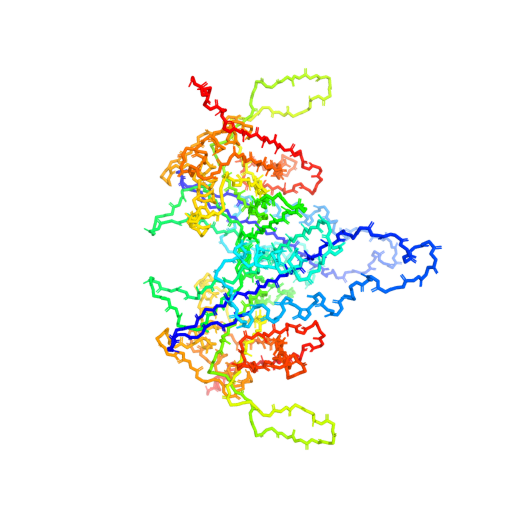6 VAL B C 1
ATOM 2855 O O . VAL B 1 76 ? 0.763 28.266 25.922 1 94.62 76 VAL B O 1
ATOM 2858 N N . THR B 1 77 ? 1.961 26.469 26.609 1 96.12 77 THR B N 1
ATOM 2859 C CA . THR B 1 77 ? 3.24 27.094 26.312 1 96.12 77 THR B CA 1
ATOM 2860 C C . THR B 1 77 ? 3.838 26.5 25.031 1 96.12 77 THR B C 1
ATOM 2862 O O . THR B 1 77 ? 4.691 27.125 24.391 1 96.12 77 THR B O 1
ATOM 2865 N N . ARG B 1 78 ? 3.477 25.297 24.688 1 97.19 78 ARG B N 1
ATOM 2866 C CA . ARG B 1 78 ? 3.982 24.625 23.5 1 97.19 78 ARG B CA 1
ATOM 2867 C C . ARG B 1 78 ? 2.926 23.703 22.906 1 97.19 78 ARG B C 1
ATOM 2869 O O . ARG B 1 78 ? 2.164 23.062 23.641 1 97.19 78 ARG B O 1
ATOM 2876 N N . VAL B 1 79 ? 2.846 23.656 21.625 1 97.81 79 VAL B N 1
ATOM 2877 C CA . VAL B 1 79 ? 1.962 22.75 20.906 1 97.81 79 VAL B CA 1
ATOM 2878 C C . VAL B 1 79 ? 2.768 21.938 19.875 1 97.81 79 VAL B C 1
ATOM 2880 O O . VAL B 1 79 ? 3.602 22.5 19.156 1 97.81 79 VAL B O 1
ATOM 2883 N N . ASN B 1 80 ? 2.643 20.656 19.859 1 98.62 80 ASN B N 1
ATOM 2884 C CA . ASN B 1 80 ? 3.154 19.766 18.828 1 98.62 80 ASN B CA 1
ATOM 2885 C C . ASN B 1 80 ? 2.027 18.984 18.156 1 98.62 80 ASN B C 1
ATOM 2887 O O . ASN B 1 80 ? 1.262 18.281 18.828 1 98.62 80 ASN B O 1
ATOM 2891 N N . VAL B 1 81 ? 1.873 19.172 16.891 1 98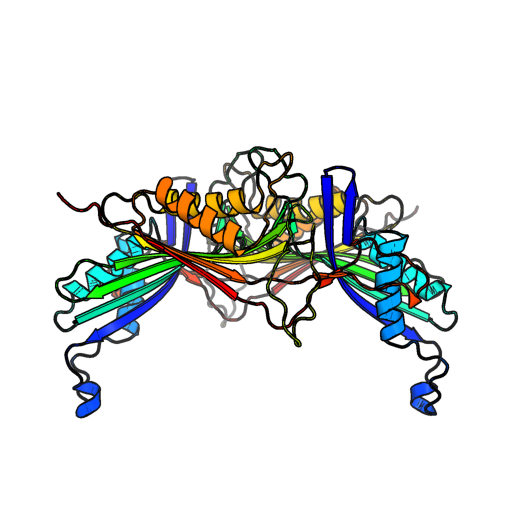.75 81 VAL B N 1
ATOM 2892 C CA . VAL B 1 81 ? 0.844 18.484 16.109 1 98.75 81 VAL B CA 1
ATOM 2893 C C . VAL B 1 81 ? 1.499 17.594 15.055 1 98.75 81 VAL B C 1
ATOM 2895 O O . VAL B 1 81 ? 2.264 18.078 14.219 1 98.75 81 VAL B O 1
ATOM 2898 N N . LYS B 1 82 ? 1.268 16.312 15.062 1 98.88 82 LYS B N 1
ATOM 2899 C CA . LYS B 1 82 ? 1.696 15.352 14.055 1 98.88 82 LYS B CA 1
ATOM 2900 C C . LYS B 1 82 ? 0.501 14.781 13.289 1 98.88 82 LYS B C 1
ATOM 2902 O O . LYS B 1 82 ? -0.469 14.328 13.898 1 98.88 82 LYS B O 1
ATOM 2907 N N . ILE B 1 83 ? 0.567 14.883 11.969 1 98.88 83 ILE B N 1
ATOM 2908 C CA . ILE B 1 83 ? -0.535 14.383 11.156 1 98.88 83 ILE B CA 1
ATOM 2909 C C . ILE B 1 83 ? 0 13.414 10.102 1 98.88 83 ILE B C 1
ATOM 2911 O O . ILE B 1 83 ? 1.036 13.672 9.484 1 98.88 83 ILE B O 1
ATOM 2915 N N . GLU B 1 84 ? -0.628 12.289 9.914 1 98.75 84 GLU B N 1
ATOM 2916 C CA . GLU B 1 84 ? -0.437 11.375 8.797 1 98.75 84 GLU B CA 1
ATOM 2917 C C . GLU B 1 84 ? -1.675 11.328 7.902 1 98.75 84 GLU B C 1
ATOM 2919 O O . GLU B 1 84 ? -2.803 11.32 8.398 1 98.75 84 GLU B O 1
ATOM 2924 N N . GLU B 1 85 ? -1.45 11.375 6.656 1 98.62 85 GLU B N 1
ATOM 2925 C CA . GLU B 1 85 ? -2.545 11.336 5.691 1 98.62 85 GLU B CA 1
ATOM 2926 C C . GLU B 1 85 ? -2.701 9.938 5.09 1 98.62 85 GLU B C 1
ATOM 2928 O O . GLU B 1 85 ? -1.735 9.359 4.59 1 98.62 85 GLU B O 1
ATOM 2933 N N . ALA B 1 86 ? -3.955 9.367 5.211 1 97.81 86 ALA B N 1
ATOM 2934 C CA . ALA B 1 86 ? -4.23 8.102 4.535 1 97.81 86 ALA B CA 1
ATOM 2935 C C . ALA B 1 86 ? -4.09 8.242 3.023 1 97.81 86 ALA B C 1
ATOM 2937 O O . ALA B 1 86 ? -4.555 9.227 2.441 1 97.81 86 ALA B O 1
ATOM 2938 N N . PRO B 1 87 ? -3.465 7.27 2.336 1 97.81 87 PRO B N 1
ATOM 2939 C CA . PRO B 1 87 ? -3.121 7.426 0.921 1 97.81 87 PRO B CA 1
ATOM 2940 C C . PRO B 1 87 ? -4.254 7 -0.01 1 97.81 87 PRO B C 1
ATOM 2942 O O . PRO B 1 87 ? -4.07 6.105 -0.84 1 97.81 87 PRO B O 1
ATOM 2945 N N . TRP B 1 88 ? -5.34 7.742 0.023 1 98.06 88 TRP B N 1
ATOM 2946 C CA . TRP B 1 88 ? -6.418 7.574 -0.945 1 98.06 88 TRP B CA 1
ATOM 2947 C C . TRP B 1 88 ? -6.07 8.242 -2.271 1 98.06 88 TRP B C 1
ATOM 2949 O O . TRP B 1 88 ? -5.594 9.375 -2.295 1 98.06 88 TRP B O 1
ATOM 2959 N N . ARG B 1 89 ? -6.246 7.516 -3.314 1 97.62 89 ARG B N 1
ATOM 2960 C CA . ARG B 1 89 ? -6.066 8.047 -4.66 1 97.62 89 ARG B CA 1
ATOM 2961 C C . ARG B 1 89 ? -7.383 8.047 -5.43 1 97.62 89 ARG B C 1
ATOM 2963 O O . ARG B 1 89 ? -8.109 7.055 -5.434 1 97.62 89 ARG B O 1
ATOM 2970 N N . ARG B 1 90 ? -7.676 9.148 -5.988 1 98.25 90 ARG B N 1
ATOM 2971 C CA . ARG B 1 90 ? -8.844 9.203 -6.867 1 98.25 90 ARG B CA 1
ATOM 2972 C C . ARG B 1 90 ? -8.695 8.219 -8.031 1 98.25 90 ARG B C 1
ATOM 2974 O O . ARG B 1 90 ? -7.629 8.125 -8.641 1 98.25 90 ARG B O 1
ATOM 2981 N N . LEU B 1 91 ? -9.773 7.43 -8.289 1 98.12 91 LEU B N 1
ATOM 2982 C CA . LEU B 1 91 ? -9.742 6.535 -9.438 1 98.12 91 LEU B CA 1
ATOM 2983 C C . LEU B 1 91 ? -9.586 7.324 -10.734 1 98.12 91 LEU B C 1
ATOM 2985 O O . LEU B 1 91 ? -10.203 8.375 -10.906 1 98.12 91 LEU B O 1
ATOM 2989 N N . GLU B 1 92 ? -8.68 6.816 -11.578 1 95.31 92 GLU B N 1
ATOM 2990 C CA . GLU B 1 92 ? -8.383 7.465 -12.852 1 95.31 92 GLU B CA 1
ATOM 2991 C C . GLU B 1 92 ? -8.094 6.434 -13.938 1 95.31 92 GLU B C 1
ATOM 2993 O O . GLU B 1 92 ? -7.473 5.402 -13.672 1 95.31 92 GLU B O 1
ATOM 2998 N N . LYS B 1 93 ? -8.594 6.645 -15.078 1 89.19 93 LYS B N 1
ATOM 2999 C CA . LYS B 1 93 ? -8.312 5.828 -16.25 1 89.19 93 LYS B CA 1
ATOM 3000 C C . LYS B 1 93 ? -8.141 6.695 -17.5 1 89.19 93 LYS B C 1
ATOM 3002 O O . LYS B 1 93 ? -9.016 7.5 -17.828 1 89.19 93 LYS B O 1
ATOM 3007 N N . ASN B 1 94 ? -7.012 6.516 -18.156 1 86.69 94 ASN B N 1
ATOM 3008 C CA . ASN B 1 94 ? -6.719 7.23 -19.391 1 86.69 94 ASN B CA 1
ATOM 3009 C C . ASN B 1 94 ? -6.863 8.742 -19.203 1 86.69 94 ASN B C 1
ATOM 3011 O O . ASN B 1 94 ? -7.5 9.406 -20.016 1 86.69 94 ASN B O 1
ATOM 3015 N N . GLY B 1 95 ? -6.48 9.258 -18.062 1 86.56 95 GLY B N 1
ATOM 3016 C CA . GLY B 1 95 ? -6.465 10.688 -17.812 1 86.56 95 GLY B CA 1
ATOM 3017 C C . GLY B 1 95 ? -7.781 11.219 -17.281 1 86.56 95 GLY B C 1
ATOM 3018 O O . GLY B 1 95 ? -7.895 12.398 -16.953 1 86.56 95 GLY B O 1
ATOM 3019 N N . VAL B 1 96 ? -8.773 10.359 -17.203 1 94.25 96 VAL B N 1
ATOM 3020 C CA . VAL B 1 96 ? -10.078 10.781 -16.703 1 94.25 96 VAL B CA 1
ATOM 3021 C C . VAL B 1 96 ? -10.227 10.391 -15.242 1 94.25 96 VAL B C 1
ATOM 3023 O O . VAL B 1 96 ? -10.109 9.211 -14.891 1 94.25 96 VAL B O 1
ATOM 3026 N N . GLU B 1 97 ? -10.5 11.367 -14.469 1 96.75 97 GLU B N 1
ATOM 3027 C CA . GLU B 1 97 ? -10.641 11.164 -13.031 1 96.75 97 GLU B CA 1
ATOM 3028 C C . GLU B 1 97 ? -12.102 10.93 -12.648 1 96.75 97 GLU B C 1
ATOM 3030 O O . GLU B 1 97 ? -13 11.562 -13.188 1 96.75 97 GLU B O 1
ATOM 3035 N N . HIS B 1 98 ? -12.336 10.008 -11.781 1 98.5 98 HIS B N 1
ATOM 3036 C CA . HIS B 1 98 ? -13.688 9.766 -11.297 1 98.5 98 HIS B CA 1
ATOM 3037 C C . HIS B 1 98 ? -14.156 10.891 -10.383 1 98.5 98 HIS B C 1
ATOM 3039 O O . HIS B 1 98 ? -13.367 11.438 -9.609 1 98.5 98 HIS B O 1
ATOM 3045 N N . VAL B 1 99 ? -15.344 11.211 -10.375 1 98.38 99 VAL B N 1
ATOM 3046 C CA . VAL B 1 99 ? -15.836 12.406 -9.703 1 98.38 99 VAL B CA 1
ATOM 3047 C C . VAL B 1 99 ? -15.945 12.156 -8.203 1 98.38 99 VAL B C 1
ATOM 3049 O O . VAL B 1 99 ? -15.898 13.094 -7.402 1 98.38 99 VAL B O 1
ATOM 3052 N N . HIS B 1 100 ? -16.078 10.844 -7.711 1 98.62 100 HIS B N 1
ATOM 3053 C CA . HIS B 1 100 ? -16.281 10.703 -6.273 1 98.62 100 HIS B CA 1
ATOM 3054 C C . HIS B 1 100 ? -15.875 9.305 -5.797 1 98.62 100 HIS B C 1
ATOM 3056 O O . HIS B 1 100 ? -16.406 8.805 -4.805 1 98.62 100 HIS B O 1
ATOM 3062 N N . ALA B 1 101 ? -15 8.555 -6.527 1 98.81 101 ALA B N 1
ATOM 3063 C CA . ALA B 1 101 ? -14.539 7.227 -6.125 1 98.81 101 ALA B CA 1
ATOM 3064 C C . ALA B 1 101 ? -13.023 7.184 -6.004 1 98.81 101 ALA B C 1
ATOM 3066 O O . ALA B 1 101 ? -12.312 7.863 -6.754 1 98.81 101 ALA B O 1
ATOM 3067 N N . PHE B 1 102 ? -12.578 6.414 -5.066 1 98.75 102 PHE B N 1
ATOM 3068 C CA . PHE B 1 102 ? -11.172 6.406 -4.68 1 98.75 102 PHE B CA 1
ATOM 3069 C C . PHE B 1 102 ? -10.695 4.988 -4.398 1 98.75 102 PHE B C 1
ATOM 3071 O O . PHE B 1 102 ? -11.5 4.102 -4.109 1 98.75 102 PHE B O 1
ATOM 3078 N N . ILE B 1 103 ? -9.453 4.809 -4.504 1 98.56 103 ILE B N 1
ATOM 3079 C CA . ILE B 1 103 ? -8.797 3.545 -4.172 1 98.56 103 ILE B CA 1
ATOM 3080 C C . ILE B 1 103 ? -7.645 3.801 -3.205 1 98.56 103 ILE B C 1
ATOM 3082 O O . ILE B 1 103 ? -6.918 4.785 -3.342 1 98.56 103 ILE B O 1
ATOM 3086 N N . TYR B 1 104 ? -7.531 2.938 -2.168 1 98.38 104 TYR B N 1
ATOM 3087 C CA . TYR B 1 104 ? -6.445 3.055 -1.202 1 98.38 104 TYR B CA 1
ATOM 3088 C C . TYR B 1 104 ? -5.121 2.619 -1.816 1 98.38 104 TYR B C 1
ATOM 3090 O O . TYR B 1 104 ? -4.973 1.473 -2.244 1 98.38 104 TYR B O 1
ATOM 3098 N N . SER B 1 105 ? -4.152 3.516 -1.913 1 97.5 105 SER B N 1
ATOM 3099 C CA . SER B 1 105 ? -2.914 3.297 -2.654 1 97.5 105 SER B CA 1
ATOM 3100 C C . SER B 1 105 ? -1.694 3.654 -1.813 1 97.5 105 SER B C 1
ATOM 3102 O O . SER B 1 105 ? -1.059 4.688 -2.039 1 97.5 105 SER B O 1
ATOM 3104 N N . PRO B 1 106 ? -1.263 2.74 -0.909 1 97.25 106 PRO B N 1
ATOM 3105 C CA . PRO B 1 106 ? -0.169 3.082 0.003 1 97.25 106 PRO B CA 1
ATOM 3106 C C . PRO B 1 106 ? 1.207 2.924 -0.64 1 97.25 106 PRO B C 1
ATOM 3108 O O . PRO B 1 106 ? 2.086 2.271 -0.072 1 97.25 106 PRO B O 1
ATOM 3111 N N . GLU B 1 107 ? 1.456 3.639 -1.698 1 97 107 GLU B N 1
ATOM 3112 C CA . GLU B 1 107 ? 2.754 3.705 -2.363 1 97 107 GLU B CA 1
ATOM 3113 C C . GLU B 1 107 ? 3.719 4.613 -1.605 1 97 107 GLU B C 1
ATOM 3115 O O . GLU B 1 107 ? 4.922 4.348 -1.56 1 97 107 GLU B O 1
ATOM 3120 N N . SER B 1 108 ? 3.211 5.656 -1.142 1 97.5 108 SER B N 1
ATOM 3121 C CA . SER B 1 108 ? 3.938 6.641 -0.347 1 97.5 108 SER B CA 1
ATOM 3122 C C . SER B 1 108 ? 3.016 7.336 0.648 1 97.5 108 SER B C 1
ATOM 3124 O O . SER B 1 108 ? 1.881 7.684 0.312 1 97.5 108 SER B O 1
ATOM 3126 N N . TRP B 1 109 ? 3.504 7.48 1.884 1 98.38 109 TRP B N 1
ATOM 3127 C CA . TRP B 1 109 ? 2.709 8.109 2.936 1 98.38 109 TRP B CA 1
ATOM 3128 C C . TRP B 1 109 ? 3.172 9.539 3.188 1 98.38 109 TRP B C 1
ATOM 3130 O O . TRP B 1 109 ? 4.371 9.797 3.307 1 98.38 109 TRP B O 1
ATOM 3140 N N . ARG B 1 110 ? 2.201 10.422 3.236 1 98.81 110 ARG B N 1
ATOM 3141 C CA . ARG B 1 110 ? 2.473 11.812 3.557 1 98.81 110 ARG B CA 1
ATOM 3142 C C . ARG B 1 110 ? 2.23 12.094 5.035 1 98.81 110 ARG B C 1
ATOM 3144 O O . ARG B 1 110 ? 1.234 11.641 5.602 1 98.81 110 ARG B O 1
ATOM 3151 N N . PHE B 1 111 ? 3.201 12.758 5.66 1 98.94 111 PHE B N 1
ATOM 3152 C CA . PHE B 1 111 ? 3.006 13.195 7.035 1 98.94 111 PHE B CA 1
ATOM 3153 C C . PHE B 1 111 ? 3.555 14.602 7.234 1 98.94 111 PHE B C 1
ATOM 3155 O O . PHE B 1 111 ? 4.273 15.125 6.379 1 98.94 111 PHE B O 1
ATOM 3162 N N . CYS B 1 112 ? 3.141 15.234 8.32 1 98.88 112 CYS B N 1
ATOM 3163 C CA . CYS B 1 112 ? 3.697 16.531 8.703 1 98.88 112 CYS B CA 1
ATOM 3164 C C . CYS B 1 112 ? 3.709 16.688 10.219 1 98.88 112 CYS B C 1
ATOM 3166 O O . CYS B 1 112 ? 3.105 15.883 10.938 1 98.88 112 CYS B O 1
ATOM 3168 N N . GLU B 1 113 ? 4.477 17.672 10.672 1 98.81 113 GLU B N 1
ATOM 3169 C CA . GLU B 1 113 ? 4.598 18 12.086 1 98.81 113 GLU B CA 1
ATOM 3170 C C . GLU B 1 113 ? 4.777 19.5 12.281 1 98.81 113 GLU B C 1
ATOM 3172 O O . GLU B 1 113 ? 5.594 20.141 11.602 1 98.81 113 GLU B O 1
ATOM 3177 N N . VAL B 1 114 ? 4.023 20.047 13.133 1 98.69 114 VAL B N 1
ATOM 3178 C CA . VAL B 1 114 ? 4.148 21.438 13.516 1 98.69 114 VAL B CA 1
ATOM 3179 C C . VAL B 1 114 ? 4.52 21.547 15 1 98.69 114 VAL B C 1
ATOM 3181 O O . VAL B 1 114 ? 3.9 20.891 15.844 1 98.69 114 VAL B O 1
ATOM 3184 N N . GLU B 1 115 ? 5.523 22.25 15.25 1 98.38 115 GLU B N 1
ATOM 3185 C CA . GLU B 1 115 ? 5.887 22.641 16.609 1 98.38 115 GLU B CA 1
ATOM 3186 C C . GLU B 1 115 ? 5.812 24.156 16.797 1 98.38 115 GLU B C 1
ATOM 3188 O O . GLU B 1 115 ? 6.332 24.906 15.969 1 98.38 115 GLU B O 1
ATOM 3193 N N . GLN B 1 116 ? 5.184 24.531 17.891 1 97.94 116 GLN B N 1
ATOM 3194 C CA . GLN B 1 116 ? 5.055 25.969 18.141 1 97.94 116 GLN B CA 1
ATOM 3195 C C . GLN B 1 116 ? 5.184 26.266 19.641 1 97.94 116 GLN B C 1
ATOM 3197 O O . GLN B 1 116 ? 4.461 25.703 20.453 1 97.94 116 GLN B O 1
ATOM 3202 N N . ASN B 1 117 ? 6.164 27.141 19.953 1 96.44 117 ASN B N 1
ATOM 3203 C CA . ASN B 1 117 ? 6.309 27.672 21.297 1 96.44 117 ASN B CA 1
ATOM 3204 C C . ASN B 1 117 ? 5.594 29.016 21.438 1 96.44 117 ASN B C 1
ATOM 3206 O O . ASN B 1 117 ? 5.367 29.719 20.453 1 96.44 117 ASN B O 1
ATOM 3210 N N . HIS B 1 118 ? 5.363 29.312 22.688 1 92.31 118 HIS B N 1
ATOM 3211 C CA . HIS B 1 118 ? 4.703 30.578 22.953 1 92.31 118 HIS B CA 1
ATOM 3212 C C . HIS B 1 118 ? 5.496 31.75 22.375 1 92.31 118 HIS B C 1
ATOM 3214 O O . HIS B 1 118 ? 6.715 31.812 22.531 1 92.31 118 HIS B O 1
ATOM 3220 N N . ASN B 1 119 ? 4.902 32.594 21.609 1 89.12 119 ASN B N 1
ATOM 3221 C CA . ASN B 1 119 ? 5.43 33.812 21.016 1 89.12 119 ASN B CA 1
ATOM 3222 C C . ASN B 1 119 ? 6.48 33.531 19.953 1 89.12 119 ASN B C 1
ATOM 3224 O O . ASN B 1 119 ? 7.367 34.344 19.703 1 89.12 119 ASN B O 1
ATOM 3228 N N . GLU B 1 120 ? 6.531 32.344 19.453 1 93.81 120 GLU B N 1
ATOM 3229 C CA . GLU B 1 120 ? 7.43 31.984 18.359 1 93.81 120 GLU B CA 1
ATOM 3230 C C . GLU B 1 120 ? 6.648 31.516 17.141 1 93.81 120 GLU B C 1
ATOM 3232 O O . GLU B 1 120 ? 5.504 31.078 17.25 1 93.81 120 GLU B O 1
ATOM 3237 N N . SER B 1 121 ? 7.227 31.719 16 1 95.25 121 SER B N 1
ATOM 3238 C CA . SER B 1 121 ? 6.633 31.203 14.773 1 95.25 121 SER B CA 1
ATOM 3239 C C . SER B 1 121 ? 6.652 29.672 14.75 1 95.25 121 SER B C 1
ATOM 3241 O O . SER B 1 121 ? 7.555 29.047 15.32 1 95.25 121 SER B O 1
ATOM 3243 N N . PRO B 1 122 ? 5.676 29.094 14.109 1 97.5 122 PRO B N 1
ATOM 3244 C CA . PRO B 1 122 ? 5.664 27.625 14.047 1 97.5 122 PRO B CA 1
ATOM 3245 C C . PRO B 1 122 ? 6.797 27.062 13.188 1 97.5 122 PRO B C 1
ATOM 3247 O O . PRO B 1 122 ? 7.191 27.672 12.195 1 97.5 122 PRO B O 1
ATOM 3250 N N . ILE B 1 123 ? 7.324 25.969 13.617 1 98.25 123 ILE B N 1
ATOM 3251 C CA . ILE B 1 123 ? 8.258 25.156 12.844 1 98.25 123 ILE B CA 1
ATOM 3252 C C . ILE B 1 123 ? 7.508 24.031 12.148 1 98.25 123 ILE B C 1
ATOM 3254 O O . ILE B 1 123 ? 6.891 23.188 12.805 1 98.25 123 ILE B O 1
ATOM 3258 N N . LEU B 1 124 ? 7.543 24.062 10.852 1 98.75 124 LEU B N 1
ATOM 3259 C CA . LEU B 1 124 ? 6.758 23.109 10.078 1 98.75 124 LEU B CA 1
ATOM 3260 C C . LEU B 1 124 ? 7.664 22.141 9.336 1 98.75 124 LEU B C 1
ATOM 3262 O O . LEU B 1 124 ? 8.586 22.562 8.633 1 98.75 124 LEU B O 1
ATOM 3266 N N . HIS B 1 125 ? 7.422 20.844 9.508 1 98.81 125 HIS B N 1
ATOM 3267 C CA . HIS B 1 125 ? 8.047 19.766 8.75 1 98.81 125 HIS B CA 1
ATOM 3268 C C . HIS B 1 125 ? 7.008 19 7.934 1 98.81 125 HIS B C 1
ATOM 3270 O O . HIS B 1 125 ? 5.859 18.859 8.359 1 98.81 125 HIS B O 1
ATOM 3276 N N . SER B 1 126 ? 7.352 18.562 6.797 1 98.88 126 SER B N 1
ATOM 3277 C CA . SER B 1 126 ? 6.617 17.578 6.012 1 98.88 126 SER B CA 1
ATOM 3278 C C . SER B 1 126 ? 7.488 16.375 5.691 1 98.88 126 SER B C 1
ATOM 3280 O O . SER B 1 126 ? 8.695 16.375 5.953 1 98.88 126 SER B O 1
ATOM 3282 N N . GLY B 1 127 ? 6.852 15.391 5.203 1 98.88 127 GLY B N 1
ATOM 3283 C CA . GLY B 1 127 ? 7.672 14.234 4.875 1 98.88 127 GLY B CA 1
ATOM 3284 C C . GLY B 1 127 ? 6.922 13.172 4.094 1 98.88 127 GLY B C 1
ATOM 3285 O O . GLY B 1 127 ? 5.711 13.289 3.883 1 98.88 127 GLY B O 1
ATOM 3286 N N . VAL B 1 128 ? 7.688 12.195 3.562 1 98.81 128 VAL B N 1
ATOM 3287 C CA . VAL B 1 128 ? 7.215 10.992 2.895 1 98.81 128 VAL B CA 1
ATOM 3288 C C . VAL B 1 128 ? 7.852 9.758 3.537 1 98.81 128 VAL B C 1
ATOM 3290 O O . VAL B 1 128 ? 9.016 9.789 3.93 1 98.81 128 VAL B O 1
ATOM 3293 N N . LYS B 1 129 ? 7.043 8.75 3.746 1 98.5 129 LYS B N 1
ATOM 3294 C CA . LYS B 1 129 ? 7.586 7.512 4.309 1 98.5 129 LYS B CA 1
ATOM 3295 C C . LYS B 1 129 ? 6.984 6.289 3.629 1 98.5 129 LYS B C 1
ATOM 3297 O O . LYS B 1 129 ? 6.012 6.402 2.879 1 98.5 129 LYS B O 1
ATOM 3302 N N . ASN B 1 130 ? 7.648 5.137 3.818 1 97.56 130 ASN B N 1
ATOM 3303 C CA . ASN B 1 130 ? 7.219 3.834 3.322 1 97.56 130 ASN B CA 1
ATOM 3304 C C . ASN B 1 130 ? 7.184 3.799 1.797 1 97.56 130 ASN B C 1
ATOM 3306 O O . ASN B 1 130 ? 6.324 3.139 1.208 1 97.56 130 ASN B O 1
ATOM 3310 N N . MET B 1 131 ? 7.973 4.602 1.2 1 98.31 131 MET B N 1
ATOM 3311 C CA . MET B 1 131 ? 8.102 4.527 -0.253 1 98.31 131 MET B CA 1
ATOM 3312 C C . MET B 1 131 ? 9.188 3.539 -0.658 1 98.31 131 MET B C 1
ATOM 3314 O O . MET B 1 131 ? 10.375 3.863 -0.609 1 98.31 131 MET B O 1
ATOM 3318 N N . LYS B 1 132 ? 8.789 2.381 -1.022 1 97.94 132 LYS B N 1
ATOM 3319 C CA . LYS B 1 132 ? 9.719 1.307 -1.358 1 97.94 132 LYS B CA 1
ATOM 3320 C C . LYS B 1 132 ? 9.961 1.242 -2.863 1 97.94 132 LYS B C 1
ATOM 3322 O O . LYS B 1 132 ? 9.016 1.125 -3.646 1 97.94 132 LYS B O 1
ATOM 3327 N N . VAL B 1 133 ? 11.211 1.312 -3.283 1 98.44 133 VAL B N 1
ATOM 3328 C CA . VAL B 1 133 ? 11.602 1.326 -4.691 1 98.44 133 VAL B CA 1
ATOM 3329 C C . VAL B 1 133 ? 12.703 0.295 -4.93 1 98.44 133 VAL B C 1
ATOM 3331 O O . VAL B 1 133 ? 13.414 -0.088 -4 1 98.44 133 VAL B O 1
ATOM 3334 N N . LEU B 1 134 ? 12.766 -0.161 -6.18 1 98.5 134 LEU B N 1
ATOM 3335 C CA . LEU B 1 134 ? 13.711 -1.206 -6.559 1 98.5 134 LEU B CA 1
ATOM 3336 C C . LEU B 1 134 ? 14.203 -0.999 -7.988 1 98.5 134 LEU B C 1
ATOM 3338 O O . LEU B 1 134 ? 13.422 -0.645 -8.875 1 98.5 134 LEU B O 1
ATOM 3342 N N . LYS B 1 135 ? 15.438 -1.091 -8.203 1 98.44 135 LYS B N 1
ATOM 3343 C CA . LYS B 1 135 ? 15.961 -1.203 -9.562 1 98.44 135 LYS B CA 1
ATOM 3344 C C . LYS B 1 135 ? 16.844 -2.436 -9.711 1 98.44 135 LYS B C 1
ATOM 3346 O O . LYS B 1 135 ? 17.578 -2.791 -8.789 1 98.44 135 LYS B O 1
ATOM 3351 N N . THR B 1 136 ? 16.828 -3.078 -10.836 1 98.12 136 THR B N 1
ATOM 3352 C CA . THR B 1 136 ? 17.438 -4.391 -11.016 1 98.12 136 THR B CA 1
ATOM 3353 C C . THR B 1 136 ? 18.875 -4.262 -11.539 1 98.12 136 THR B C 1
ATOM 3355 O O . THR B 1 136 ? 19.578 -5.262 -11.68 1 98.12 136 THR B O 1
ATOM 3358 N N . THR B 1 137 ? 19.25 -3.113 -11.906 1 97.62 137 THR B N 1
ATOM 3359 C CA . THR B 1 137 ? 20.578 -2.844 -12.445 1 97.62 137 THR B CA 1
ATOM 3360 C C . THR B 1 137 ? 20.984 -1.391 -12.203 1 97.62 137 THR B C 1
ATOM 3362 O O . THR B 1 137 ? 20.234 -0.636 -11.57 1 97.62 137 THR B O 1
ATOM 3365 N N . GLN B 1 138 ? 22.25 -0.981 -12.602 1 97.62 138 GLN B N 1
ATOM 3366 C CA . GLN B 1 138 ? 22.766 0.382 -12.516 1 97.62 138 GLN B CA 1
ATOM 3367 C C . GLN B 1 138 ? 22.969 0.799 -11.055 1 97.62 138 GLN B C 1
ATOM 3369 O O . GLN B 1 138 ? 22.656 1.93 -10.68 1 97.62 138 GLN B O 1
ATOM 3374 N N . SER B 1 139 ? 23.344 -0.141 -10.258 1 96.94 139 SER B N 1
ATOM 3375 C CA . SER B 1 139 ? 23.719 0.099 -8.875 1 96.94 139 SER B CA 1
ATOM 3376 C C . SER B 1 139 ? 24.953 -0.719 -8.484 1 96.94 139 SER B C 1
ATOM 3378 O O . SER B 1 139 ? 25.016 -1.917 -8.773 1 96.94 139 SER B O 1
ATOM 3380 N N . GLY B 1 140 ? 25.922 -0.07 -7.938 1 95.44 140 GLY B N 1
ATOM 3381 C CA . GLY B 1 140 ? 27.125 -0.756 -7.504 1 95.44 140 GLY B CA 1
ATOM 3382 C C . GLY B 1 140 ? 27.578 -0.342 -6.117 1 95.44 140 GLY B C 1
ATOM 3383 O O . GLY B 1 140 ? 26.906 0.452 -5.449 1 95.44 140 GLY B O 1
ATOM 3384 N N . PHE B 1 141 ? 28.547 -0.94 -5.621 1 93.69 141 PHE B N 1
ATOM 3385 C CA . PHE B 1 141 ? 29.219 -0.634 -4.363 1 93.69 141 PHE B CA 1
ATOM 3386 C C . PHE B 1 141 ? 30.609 -1.243 -4.336 1 93.69 141 PHE B C 1
ATOM 3388 O O . PHE B 1 141 ? 30.781 -2.416 -3.994 1 93.69 141 PHE B O 1
ATOM 3395 N N . GLU B 1 142 ? 31.484 -0.443 -4.688 1 95.5 142 GLU B N 1
ATOM 3396 C CA . GLU B 1 142 ? 32.875 -0.871 -4.809 1 95.5 142 GLU B CA 1
ATOM 3397 C C . GLU B 1 142 ? 33.812 0.107 -4.113 1 95.5 142 GLU B C 1
ATOM 3399 O O . GLU B 1 142 ? 33.406 1.233 -3.797 1 95.5 142 GLU B O 1
ATOM 3404 N N . GLY B 1 143 ? 35 -0.406 -3.881 1 93.31 143 GLY B N 1
ATOM 3405 C CA . GLY B 1 143 ? 36.062 0.465 -3.377 1 93.31 143 GLY B CA 1
ATOM 3406 C C . GLY B 1 143 ? 35.875 0.847 -1.921 1 93.31 143 GLY B C 1
ATOM 3407 O O . GLY B 1 143 ? 36.344 1.9 -1.484 1 93.31 143 GLY B O 1
ATOM 3408 N N . PHE B 1 144 ? 35.094 0.062 -1.202 1 91.62 144 PHE B N 1
ATOM 3409 C CA . PHE B 1 144 ? 34.844 0.37 0.202 1 91.62 144 PHE B CA 1
ATOM 3410 C C . PHE B 1 144 ? 35.969 -0.18 1.079 1 91.62 144 PHE B C 1
ATOM 3412 O O . PHE B 1 144 ? 36.75 -1.017 0.635 1 91.62 144 PHE B O 1
ATOM 3419 N N . PHE B 1 145 ? 36.062 0.357 2.262 1 91.31 145 PHE B N 1
ATOM 3420 C CA . PHE B 1 145 ? 37.062 -0.066 3.229 1 91.31 145 PHE B CA 1
ATOM 3421 C C . PHE B 1 145 ? 36.781 -1.477 3.73 1 91.31 145 PHE B C 1
ATOM 3423 O O . PHE B 1 145 ? 35.625 -1.815 4.016 1 91.31 145 PHE B O 1
ATOM 3430 N N . ARG B 1 146 ? 37.812 -2.301 3.789 1 92 146 ARG B N 1
ATOM 3431 C CA . ARG B 1 146 ? 37.688 -3.672 4.273 1 92 146 ARG B CA 1
ATOM 3432 C C . ARG B 1 146 ? 38.5 -3.9 5.531 1 92 146 ARG B C 1
ATOM 3434 O O . ARG B 1 146 ? 39.625 -3.416 5.633 1 92 146 ARG B O 1
ATOM 3441 N N . ASP B 1 147 ? 37.812 -4.422 6.426 1 92.81 147 ASP B N 1
ATOM 3442 C CA . ASP B 1 147 ? 38.562 -4.953 7.574 1 92.81 147 ASP B CA 1
ATOM 3443 C C . ASP B 1 147 ? 38.375 -6.465 7.684 1 92.81 147 ASP B C 1
ATOM 3445 O O . ASP B 1 147 ? 37.906 -7.109 6.746 1 92.81 147 ASP B O 1
ATOM 3449 N N . ARG B 1 148 ? 38.781 -7.031 8.836 1 92.56 148 ARG B N 1
ATOM 3450 C CA . ARG B 1 148 ? 38.812 -8.484 8.961 1 92.56 148 ARG B CA 1
ATOM 3451 C C . ARG B 1 148 ? 37.375 -9.039 9.031 1 92.56 148 ARG B C 1
ATOM 3453 O O . ARG B 1 148 ? 37.156 -10.234 8.836 1 92.56 148 ARG B O 1
ATOM 3460 N N . PHE B 1 149 ? 36.5 -8.148 9.266 1 92.19 149 PHE B N 1
ATOM 3461 C CA . PHE B 1 149 ? 35.094 -8.602 9.43 1 92.19 149 PHE B CA 1
ATOM 3462 C C . PHE B 1 149 ? 34.281 -8.312 8.18 1 92.19 149 PHE B C 1
ATOM 3464 O O . PHE B 1 149 ? 33.125 -8.695 8.086 1 92.19 149 PHE B O 1
ATOM 3471 N N . THR B 1 150 ? 34.844 -7.613 7.23 1 87.88 150 THR B N 1
ATOM 3472 C CA . THR B 1 150 ? 34.156 -7.297 5.996 1 87.88 150 THR B CA 1
ATOM 3473 C C . THR B 1 150 ? 34.062 -8.523 5.094 1 87.88 150 THR B C 1
ATOM 3475 O O . THR B 1 150 ? 35.062 -8.984 4.559 1 87.88 150 THR B O 1
ATOM 3478 N N . THR B 1 151 ? 32.812 -9.016 4.957 1 87.88 151 THR B N 1
ATOM 3479 C CA . THR B 1 151 ? 32.625 -10.172 4.094 1 87.88 151 THR B CA 1
ATOM 3480 C C . THR B 1 151 ? 31.859 -9.773 2.828 1 87.88 151 THR B C 1
ATOM 3482 O O . THR B 1 151 ? 31.766 -10.562 1.885 1 87.88 151 THR B O 1
ATOM 3485 N N . LEU B 1 152 ? 31.422 -8.547 2.838 1 84.88 152 LEU B N 1
ATOM 3486 C CA . LEU B 1 152 ? 30.672 -8.055 1.691 1 84.88 152 LEU B CA 1
ATOM 3487 C C . LEU B 1 152 ? 31.547 -8 0.446 1 84.88 152 LEU B C 1
ATOM 3489 O O . LEU B 1 152 ? 32.688 -7.527 0.501 1 84.88 152 LEU B O 1
ATOM 3493 N N . GLN B 1 153 ? 30.984 -8.633 -0.624 1 88.19 153 GLN B N 1
ATOM 3494 C CA . GLN B 1 153 ? 31.719 -8.57 -1.889 1 88.19 153 GLN B CA 1
ATOM 3495 C C . GLN B 1 153 ? 31.359 -7.293 -2.654 1 88.19 153 GLN B C 1
ATOM 3497 O O . GLN B 1 153 ? 30.266 -6.75 -2.502 1 88.19 153 GLN B O 1
ATOM 3502 N N . GLU B 1 154 ? 32.312 -6.848 -3.469 1 93.06 154 GLU B N 1
ATOM 3503 C CA . GLU B 1 154 ? 32.062 -5.707 -4.34 1 93.06 154 GLU B CA 1
ATOM 3504 C C . GLU B 1 154 ? 31.031 -6.066 -5.414 1 93.06 154 GLU B C 1
ATOM 3506 O O . GLU B 1 154 ? 30.938 -7.219 -5.836 1 93.06 154 GLU B O 1
ATOM 3511 N N . ALA B 1 155 ? 30.266 -5.121 -5.676 1 92.38 155 ALA B N 1
ATOM 3512 C CA . ALA B 1 155 ? 29.266 -5.285 -6.734 1 92.38 155 ALA B CA 1
ATOM 3513 C C . ALA B 1 155 ? 29.359 -4.148 -7.75 1 92.38 155 ALA B C 1
ATOM 3515 O O . ALA B 1 155 ? 29.312 -2.973 -7.383 1 92.38 155 ALA B O 1
ATOM 3516 N N . LYS B 1 156 ? 29.578 -4.535 -8.992 1 94.62 156 LYS B N 1
ATOM 3517 C CA . LYS B 1 156 ? 29.562 -3.547 -10.062 1 94.62 156 LYS B CA 1
ATOM 3518 C C . LYS B 1 156 ? 28.141 -3.256 -10.531 1 94.62 156 LYS B C 1
ATOM 3520 O O . LYS B 1 156 ? 27.875 -2.193 -11.094 1 94.62 156 LYS B O 1
ATOM 3525 N N . ASP B 1 157 ? 27.328 -4.195 -10.422 1 95.19 157 ASP B N 1
ATOM 3526 C CA . ASP B 1 157 ? 25.922 -4.113 -10.789 1 95.19 157 ASP B CA 1
ATOM 3527 C C . ASP B 1 157 ? 25.062 -5.055 -9.938 1 95.19 157 ASP B C 1
ATOM 3529 O O . ASP B 1 157 ? 25.312 -6.258 -9.898 1 95.19 157 ASP B O 1
ATOM 3533 N N . ARG B 1 158 ? 24.172 -4.438 -9.273 1 93.88 158 ARG B N 1
ATOM 3534 C CA . ARG B 1 158 ? 23.344 -5.23 -8.359 1 93.88 158 ARG B CA 1
ATOM 3535 C C . ARG B 1 158 ? 21.906 -4.73 -8.336 1 93.88 158 ARG B C 1
ATOM 3537 O O . ARG B 1 158 ? 21.609 -3.645 -8.844 1 93.88 158 ARG B O 1
ATOM 3544 N N . CYS B 1 159 ? 21.031 -5.652 -7.855 1 94.94 159 CYS B N 1
ATOM 3545 C CA . CYS B 1 159 ? 19.688 -5.227 -7.5 1 94.94 159 CYS B CA 1
ATOM 3546 C C . CYS B 1 159 ? 19.703 -4.344 -6.258 1 94.94 159 CYS B C 1
ATOM 3548 O O . CYS B 1 159 ? 20.328 -4.688 -5.258 1 94.94 159 CYS B O 1
ATOM 3550 N N . PHE B 1 160 ? 19.125 -3.18 -6.387 1 95.25 160 PHE B N 1
ATOM 3551 C CA . PHE B 1 160 ? 19.078 -2.244 -5.27 1 95.25 160 PHE B CA 1
ATOM 3552 C C . PHE B 1 160 ? 17.641 -1.929 -4.879 1 95.25 160 PHE B C 1
ATOM 3554 O O . PHE B 1 160 ? 16.859 -1.478 -5.715 1 95.25 160 PHE B O 1
ATOM 3561 N N . CYS B 1 161 ? 17.297 -2.211 -3.592 1 96.75 161 CYS B N 1
ATOM 3562 C CA . CYS B 1 161 ? 15.969 -1.969 -3.037 1 96.75 161 CYS B CA 1
ATOM 3563 C C . CYS B 1 161 ? 16.062 -1.195 -1.728 1 96.75 161 CYS B C 1
ATOM 3565 O O . CYS B 1 161 ? 16.922 -1.469 -0.897 1 96.75 161 CYS B O 1
ATOM 3567 N N . THR B 1 162 ? 15.227 -0.201 -1.585 1 96.44 162 THR B N 1
ATOM 3568 C CA . THR B 1 162 ? 15.188 0.596 -0.364 1 96.44 162 THR B CA 1
ATOM 3569 C C . THR B 1 162 ? 13.766 1.067 -0.069 1 96.44 162 THR B C 1
ATOM 3571 O O . THR B 1 162 ? 12.938 1.153 -0.976 1 96.44 162 THR B O 1
ATOM 3574 N N . SER B 1 163 ? 13.445 1.301 1.219 1 96.69 163 SER B N 1
ATOM 3575 C CA . SER B 1 163 ? 12.227 1.975 1.651 1 96.69 163 SER B CA 1
ATOM 3576 C C . SER B 1 163 ? 12.516 3.393 2.133 1 96.69 163 SER B C 1
ATOM 3578 O O . SER B 1 163 ? 12.969 3.588 3.262 1 96.69 163 SER B O 1
ATOM 3580 N N . VAL B 1 164 ? 12.109 4.336 1.383 1 98.06 164 VAL B N 1
ATOM 3581 C CA . VAL B 1 164 ? 12.578 5.703 1.561 1 98.06 164 VAL B CA 1
ATOM 3582 C C . VAL B 1 164 ? 11.766 6.395 2.65 1 98.06 164 VAL B C 1
ATOM 3584 O O . VAL B 1 164 ? 10.539 6.262 2.697 1 98.06 164 VAL B O 1
ATOM 3587 N N . TYR B 1 165 ? 12.445 7.055 3.541 1 98.56 165 TYR B N 1
ATOM 3588 C CA . TYR B 1 165 ? 11.922 8.07 4.449 1 98.56 165 TYR B CA 1
ATOM 3589 C C . TYR B 1 165 ? 12.57 9.422 4.188 1 98.56 165 TYR B C 1
ATOM 3591 O O . TYR B 1 165 ? 13.789 9.516 4.031 1 98.56 165 TYR B O 1
ATOM 3599 N N . ALA B 1 166 ? 11.828 10.422 4.016 1 98.81 166 ALA B N 1
ATOM 3600 C CA . ALA B 1 166 ? 12.336 11.789 3.902 1 98.81 166 ALA B CA 1
ATOM 3601 C C . ALA B 1 166 ? 11.523 12.75 4.758 1 98.81 166 ALA B C 1
ATOM 3603 O O . ALA B 1 166 ? 10.297 12.648 4.828 1 98.81 166 ALA B O 1
ATOM 3604 N N . ARG B 1 167 ? 12.156 13.648 5.379 1 98.88 167 ARG B N 1
ATOM 3605 C CA . ARG B 1 167 ? 11.578 14.703 6.199 1 98.88 167 ARG B CA 1
ATOM 3606 C C . ARG B 1 167 ? 12.273 16.031 5.949 1 98.88 167 ARG B C 1
ATOM 3608 O O . ARG B 1 167 ? 13.508 16.094 5.883 1 98.88 167 ARG B O 1
ATOM 3615 N N . TRP B 1 168 ? 11.492 17.078 5.781 1 98.88 168 TRP B N 1
ATOM 3616 C CA . TRP B 1 168 ? 12.133 18.359 5.527 1 98.88 168 TRP B CA 1
ATOM 3617 C C . TRP B 1 168 ? 11.445 19.469 6.312 1 98.88 168 TRP B C 1
ATOM 3619 O O . TRP B 1 168 ? 10.258 19.375 6.629 1 98.88 168 TRP B O 1
ATOM 3629 N N . ARG B 1 169 ? 12.242 20.5 6.59 1 98.69 169 ARG B N 1
ATOM 3630 C CA . ARG B 1 169 ? 11.773 21.688 7.297 1 98.69 169 ARG B CA 1
ATOM 3631 C C . ARG B 1 169 ? 11.57 22.844 6.336 1 98.69 169 ARG B C 1
ATOM 3633 O O . ARG B 1 169 ? 12.422 23.109 5.484 1 98.69 169 ARG B O 1
ATOM 3640 N N . TYR B 1 170 ? 10.445 23.516 6.477 1 98.56 170 TYR B N 1
ATOM 3641 C CA . TYR B 1 170 ? 10.195 24.703 5.66 1 98.56 170 TYR B CA 1
ATOM 3642 C C . TYR B 1 170 ? 10.859 25.938 6.27 1 98.56 170 TYR B C 1
ATOM 3644 O O . TYR B 1 170 ? 10.898 26.078 7.492 1 98.56 170 TYR B O 1
ATOM 3652 N N . ASN B 1 171 ? 11.32 26.906 5.438 1 97.5 171 ASN B N 1
ATOM 3653 C CA . ASN B 1 171 ? 11.906 28.156 5.914 1 97.5 171 ASN B CA 1
ATOM 3654 C C . ASN B 1 171 ? 10.852 29.266 6.043 1 97.5 171 ASN B C 1
ATOM 3656 O O . ASN B 1 171 ? 11.133 30.344 6.562 1 97.5 171 ASN B O 1
ATOM 3660 N N . LYS B 1 172 ? 9.734 28.969 5.57 1 96.75 172 LYS B N 1
ATOM 3661 C CA . LYS B 1 172 ? 8.555 29.828 5.707 1 96.75 172 LYS B CA 1
ATOM 3662 C C . LYS B 1 172 ? 7.273 29 5.645 1 96.75 172 LYS B C 1
ATOM 3664 O O . LYS B 1 172 ? 7.273 27.875 5.129 1 96.75 172 LYS B O 1
ATOM 3669 N N . VAL B 1 173 ? 6.234 29.562 6.168 1 95.19 173 VAL B N 1
ATOM 3670 C CA . VAL B 1 173 ? 5.004 28.781 6.215 1 95.19 173 VAL B CA 1
ATOM 3671 C C . VAL B 1 173 ? 3.885 29.531 5.5 1 95.19 173 VAL B C 1
ATOM 3673 O O . VAL B 1 173 ? 2.828 28.969 5.219 1 95.19 173 VAL B O 1
ATOM 3676 N N . GLN B 1 174 ? 4.039 30.75 5.223 1 94.5 174 GLN B N 1
ATOM 3677 C CA . GLN B 1 174 ? 3.039 31.531 4.508 1 94.5 174 GLN B CA 1
ATOM 367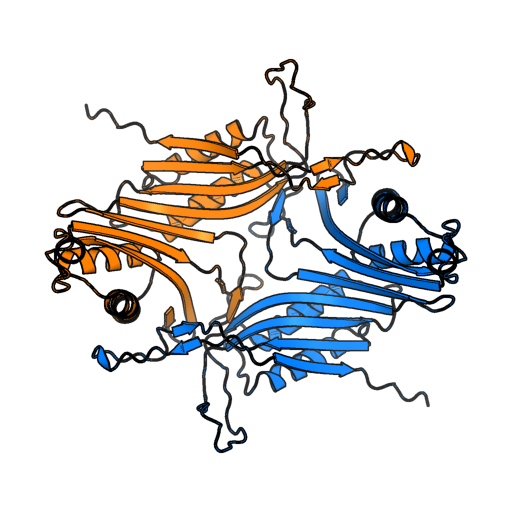8 C C . GLN B 1 174 ? 3.248 31.453 3 1 94.5 174 GLN B C 1
ATOM 3680 O O . GLN B 1 174 ? 4.387 31.438 2.523 1 94.5 174 GLN B O 1
ATOM 3685 N N . ASN B 1 175 ? 2.152 31.391 2.232 1 94.75 175 ASN B N 1
ATOM 3686 C CA . ASN B 1 175 ? 2.164 31.391 0.772 1 94.75 175 ASN B CA 1
ATOM 3687 C C . ASN B 1 175 ? 2.996 30.234 0.22 1 94.75 175 ASN B C 1
ATOM 3689 O O . ASN B 1 175 ? 3.799 30.422 -0.695 1 94.75 175 ASN B O 1
ATOM 3693 N N . VAL B 1 176 ? 3.012 29.141 0.853 1 97.5 176 VAL B N 1
ATOM 3694 C CA . VAL B 1 176 ? 3.689 27.938 0.388 1 97.5 176 VAL B CA 1
ATOM 3695 C C . VAL B 1 176 ? 2.676 26.984 -0.236 1 97.5 176 VAL B C 1
ATOM 3697 O O . VAL B 1 176 ? 1.61 26.734 0.336 1 97.5 176 VAL B O 1
ATOM 3700 N N . ASN B 1 177 ? 2.889 26.547 -1.453 1 98.31 177 ASN B N 1
ATOM 3701 C CA . ASN B 1 177 ? 2.121 25.453 -2.051 1 98.31 177 ASN B CA 1
ATOM 3702 C C . ASN B 1 177 ? 2.629 24.094 -1.589 1 98.31 177 ASN B C 1
ATOM 3704 O O . ASN B 1 177 ? 3.463 23.484 -2.256 1 98.31 177 ASN B O 1
ATOM 3708 N N . PHE B 1 178 ? 2.117 23.594 -0.481 1 98.75 178 PHE B N 1
ATOM 3709 C CA . PHE B 1 178 ? 2.617 22.406 0.181 1 98.75 178 PHE B CA 1
ATOM 3710 C C . PHE B 1 178 ? 2.461 21.188 -0.717 1 98.75 178 PHE B C 1
ATOM 3712 O O . PHE B 1 178 ? 3.311 20.281 -0.713 1 98.75 178 PHE B O 1
ATOM 3719 N N . ASP B 1 179 ? 1.34 21.109 -1.486 1 98.25 179 ASP B N 1
ATOM 3720 C CA . ASP B 1 179 ? 1.143 20 -2.406 1 98.25 179 ASP B CA 1
ATOM 3721 C C . ASP B 1 179 ? 2.262 19.938 -3.443 1 98.25 179 ASP B C 1
ATOM 3723 O O . ASP B 1 179 ? 2.838 18.875 -3.682 1 98.25 179 ASP B O 1
ATOM 3727 N N . SER B 1 180 ? 2.504 21.047 -4.012 1 98.5 180 SER B N 1
ATOM 3728 C CA . SER B 1 180 ? 3.545 21.109 -5.035 1 98.5 180 SER B CA 1
ATOM 3729 C C . SER B 1 180 ? 4.91 20.766 -4.453 1 98.5 180 SER B C 1
ATOM 3731 O O . SER B 1 180 ? 5.684 20.031 -5.074 1 98.5 180 SER B O 1
ATOM 3733 N N . ALA B 1 181 ? 5.191 21.312 -3.307 1 98.75 181 ALA B N 1
ATOM 3734 C CA . ALA B 1 181 ? 6.469 21.031 -2.658 1 98.75 181 ALA B CA 1
ATOM 3735 C C . ALA B 1 181 ? 6.617 19.531 -2.379 1 98.75 181 ALA B C 1
ATOM 3737 O O . ALA B 1 181 ? 7.645 18.938 -2.711 1 98.75 181 ALA B O 1
ATOM 3738 N N . TRP B 1 182 ? 5.602 18.969 -1.769 1 98.81 182 TRP B N 1
ATOM 3739 C CA . TRP B 1 182 ? 5.633 17.547 -1.422 1 98.81 182 TRP B CA 1
ATOM 3740 C C . TRP B 1 182 ? 5.82 16.688 -2.668 1 98.81 182 TRP B C 1
ATOM 3742 O O . TRP B 1 182 ? 6.66 15.789 -2.688 1 98.81 182 TRP B O 1
ATOM 3752 N N . ASN B 1 183 ? 5.051 16.969 -3.686 1 98.38 183 ASN B N 1
ATOM 3753 C CA . ASN B 1 183 ? 5.16 16.234 -4.938 1 98.38 183 ASN B CA 1
ATOM 3754 C C . ASN B 1 183 ? 6.547 16.375 -5.555 1 98.38 183 ASN B C 1
ATOM 3756 O O . ASN B 1 183 ? 7.09 15.406 -6.098 1 98.38 183 ASN B O 1
ATOM 3760 N N . SER B 1 184 ? 7.027 17.547 -5.5 1 98.69 184 SER B N 1
ATOM 3761 C CA . SER B 1 184 ? 8.352 17.781 -6.055 1 98.69 184 SER B CA 1
ATOM 3762 C C . SER B 1 184 ? 9.406 16.938 -5.352 1 98.69 184 SER B C 1
ATOM 3764 O O . SER B 1 184 ? 10.273 16.344 -6.004 1 98.69 184 SER B O 1
ATOM 3766 N N . VAL B 1 185 ? 9.359 16.891 -4.051 1 98.88 185 VAL B N 1
ATOM 3767 C CA . VAL B 1 185 ? 10.328 16.094 -3.291 1 98.88 185 VAL B CA 1
ATOM 3768 C C . VAL B 1 185 ? 10.18 14.625 -3.654 1 98.88 185 VAL B C 1
ATOM 3770 O O . VAL B 1 185 ? 11.164 13.961 -3.998 1 98.88 185 VAL B O 1
ATOM 3773 N N . LYS B 1 186 ? 8.984 14.102 -3.607 1 98.69 186 LYS B N 1
ATOM 3774 C CA . LYS B 1 186 ? 8.711 12.703 -3.918 1 98.69 186 LYS B CA 1
ATOM 3775 C C . LYS B 1 186 ? 9.234 12.336 -5.305 1 98.69 186 LYS B C 1
ATOM 3777 O O . LYS B 1 186 ? 9.945 11.336 -5.465 1 98.69 186 LYS B O 1
ATOM 3782 N N . GLU B 1 187 ? 8.883 13.188 -6.23 1 97.94 187 GLU B N 1
ATOM 3783 C CA . GLU B 1 187 ? 9.273 12.93 -7.613 1 97.94 187 GLU B CA 1
ATOM 3784 C C . GLU B 1 187 ? 10.789 13 -7.781 1 97.94 187 GLU B C 1
ATOM 3786 O O . GLU B 1 187 ? 11.367 12.234 -8.555 1 97.94 187 GLU B O 1
ATOM 3791 N N . THR B 1 188 ? 11.375 13.945 -7.129 1 98.69 188 THR B N 1
ATOM 3792 C CA . THR B 1 188 ? 12.828 14.078 -7.207 1 98.69 188 THR B CA 1
ATOM 3793 C C . THR B 1 188 ? 13.516 12.82 -6.695 1 98.69 188 THR B C 1
ATOM 3795 O O . THR B 1 188 ? 14.477 12.344 -7.297 1 98.69 188 THR B O 1
ATOM 3798 N N . ILE B 1 189 ? 13.039 12.266 -5.59 1 98.69 189 ILE B N 1
ATOM 3799 C CA . ILE B 1 189 ? 13.602 11.055 -5.016 1 98.69 189 ILE B CA 1
ATOM 3800 C C . ILE B 1 189 ? 13.508 9.914 -6.027 1 98.69 189 ILE B C 1
ATOM 3802 O O . ILE B 1 189 ? 14.492 9.219 -6.293 1 98.69 189 ILE B O 1
ATOM 3806 N N . ILE B 1 190 ? 12.352 9.758 -6.625 1 98.44 190 ILE B N 1
ATOM 3807 C CA . ILE B 1 190 ? 12.117 8.688 -7.582 1 98.44 190 ILE B CA 1
ATOM 3808 C C . ILE B 1 190 ? 12.992 8.883 -8.812 1 98.44 190 ILE B C 1
ATOM 3810 O O . ILE B 1 190 ? 13.609 7.934 -9.305 1 98.44 190 ILE B O 1
ATOM 3814 N N . GLU B 1 191 ? 13.039 10.078 -9.25 1 97.88 191 GLU B N 1
ATOM 3815 C CA . GLU B 1 191 ? 13.797 10.414 -10.445 1 97.88 191 GLU B CA 1
ATOM 3816 C C . GLU B 1 191 ? 15.281 10.094 -10.266 1 97.88 191 GLU B C 1
ATOM 3818 O O . GLU B 1 191 ? 15.914 9.516 -11.148 1 97.88 191 GLU B O 1
ATOM 3823 N N . LYS B 1 192 ? 15.82 10.555 -9.164 1 98.44 192 LYS B N 1
ATOM 3824 C CA . LYS B 1 192 ? 17.25 10.336 -8.945 1 98.44 192 LYS B CA 1
ATOM 3825 C C . LYS B 1 192 ? 17.562 8.859 -8.719 1 98.44 192 LYS B C 1
ATOM 3827 O O . LYS B 1 192 ? 18.578 8.359 -9.172 1 98.44 192 LYS B O 1
ATOM 3832 N N . PHE B 1 193 ? 16.766 8.172 -8.047 1 98.44 193 PHE B N 1
ATOM 3833 C CA . PHE B 1 193 ? 16.922 6.746 -7.805 1 98.44 193 PHE B CA 1
ATOM 3834 C C . PHE B 1 193 ? 16.891 5.965 -9.109 1 98.44 193 PHE B C 1
ATOM 3836 O O . PHE B 1 193 ? 17.781 5.141 -9.367 1 98.44 193 PHE B O 1
ATOM 3843 N N . ALA B 1 194 ? 15.875 6.211 -9.953 1 98.44 194 ALA B N 1
ATOM 3844 C CA . ALA B 1 194 ? 15.602 5.395 -11.133 1 98.44 194 ALA B CA 1
ATOM 3845 C C . ALA B 1 194 ? 16.422 5.875 -12.328 1 98.44 194 ALA B C 1
ATOM 3847 O O . ALA B 1 194 ? 16.844 5.07 -13.164 1 98.44 194 ALA B O 1
ATOM 3848 N N . GLY B 1 195 ? 16.609 7.176 -12.422 1 98.12 195 GLY B N 1
ATOM 3849 C CA . GLY B 1 195 ? 17.25 7.746 -13.602 1 98.12 195 GLY B CA 1
ATOM 3850 C C . GLY B 1 195 ? 16.328 7.836 -14.797 1 98.12 195 GLY B C 1
ATOM 3851 O O . GLY B 1 195 ? 15.117 7.605 -14.68 1 98.12 195 GLY B O 1
ATOM 3852 N N . PRO B 1 196 ? 16.906 8.273 -15.938 1 97.62 196 PRO B N 1
ATOM 3853 C CA . PRO B 1 196 ? 16.109 8.359 -17.156 1 97.62 196 PRO B CA 1
ATOM 3854 C C . PRO B 1 196 ? 15.414 7.039 -17.5 1 97.62 196 PRO B C 1
ATOM 3856 O O . PRO B 1 196 ? 15.992 5.969 -17.312 1 97.62 196 PRO B O 1
ATOM 3859 N N . TYR B 1 197 ? 14.219 7.078 -18.062 1 97 197 TYR B N 1
ATOM 3860 C CA . TYR B 1 197 ? 13.328 5.93 -18.203 1 97 197 TYR B CA 1
ATOM 3861 C C . TYR B 1 197 ? 13.875 4.945 -19.234 1 97 197 TYR B C 1
ATOM 3863 O O . TYR B 1 197 ? 13.539 3.758 -19.203 1 97 197 TYR B O 1
ATOM 3871 N N . ASP B 1 198 ? 14.703 5.371 -20.125 1 96.44 198 ASP B N 1
ATOM 3872 C CA . ASP B 1 198 ? 15.164 4.512 -21.203 1 96.44 198 ASP B CA 1
ATOM 3873 C C . ASP B 1 198 ? 16.453 3.785 -20.828 1 96.44 198 ASP B C 1
ATOM 3875 O O . ASP B 1 198 ? 16.797 2.775 -21.453 1 96.44 198 ASP B O 1
ATOM 3879 N N . ARG B 1 199 ? 17.156 4.309 -19.781 1 96.62 199 ARG B N 1
ATOM 3880 C CA . ARG B 1 199 ? 18.484 3.736 -19.578 1 96.62 199 ARG B CA 1
ATOM 3881 C C . ARG B 1 199 ? 18.828 3.67 -18.094 1 96.62 199 ARG B C 1
ATOM 3883 O O . ARG B 1 199 ? 19.766 2.959 -17.703 1 96.62 199 ARG B O 1
ATOM 3890 N N . GLY B 1 200 ? 18.141 4.395 -17.281 1 97.44 200 GLY B N 1
ATOM 3891 C CA . GLY B 1 200 ? 18.5 4.461 -15.875 1 97.44 200 GLY B CA 1
ATOM 3892 C C . GLY B 1 200 ? 19.734 5.305 -15.609 1 97.44 200 GLY B C 1
ATOM 3893 O O . GLY B 1 200 ? 20.125 6.113 -16.453 1 97.44 200 GLY B O 1
ATOM 3894 N N . GLU B 1 201 ? 20.156 5.266 -14.383 1 97.69 201 GLU B N 1
ATOM 3895 C CA . GLU B 1 201 ? 21.344 5.973 -13.938 1 97.69 201 GLU B CA 1
ATOM 3896 C C . GLU B 1 201 ? 22.125 5.156 -12.914 1 97.69 201 GLU B C 1
ATOM 3898 O O . GLU B 1 201 ? 21.547 4.609 -11.977 1 97.69 201 GLU B O 1
ATOM 3903 N N . TYR B 1 202 ? 23.422 5.051 -13.203 1 98.19 202 TYR B N 1
ATOM 3904 C CA . TYR B 1 202 ? 24.266 4.258 -12.32 1 98.19 202 TYR B CA 1
ATOM 3905 C C . TYR B 1 202 ? 24.438 4.938 -10.969 1 98.19 202 TYR B C 1
ATOM 3907 O O . TYR B 1 202 ? 24.719 6.137 -10.898 1 98.19 202 TYR B O 1
ATOM 3915 N N . SER B 1 203 ? 24.156 4.258 -9.906 1 97.62 203 SER B N 1
ATOM 3916 C CA . SER B 1 203 ? 24.406 4.68 -8.531 1 97.62 203 SER B CA 1
ATOM 3917 C C . SER B 1 203 ? 25.625 3.969 -7.949 1 97.62 203 SER B C 1
ATOM 3919 O O . SER B 1 203 ? 25.578 2.773 -7.652 1 97.62 203 SER B O 1
ATOM 3921 N N . PRO B 1 204 ? 26.719 4.668 -7.797 1 96.69 204 PRO B N 1
ATOM 3922 C CA . PRO B 1 204 ? 27.906 4.012 -7.23 1 96.69 204 PRO B CA 1
ATOM 3923 C C . PRO B 1 204 ? 27.734 3.656 -5.758 1 96.69 204 PRO B C 1
ATOM 3925 O O . PRO B 1 204 ? 28.453 2.789 -5.242 1 96.69 204 PRO B O 1
ATOM 3928 N N . SER B 1 205 ? 26.875 4.379 -5.086 1 94 205 SER B N 1
ATOM 3929 C CA . SER B 1 205 ? 26.5 4.105 -3.699 1 94 205 SER B CA 1
ATOM 3930 C C . SER B 1 205 ? 25.172 4.754 -3.342 1 94 205 SER B C 1
ATOM 3932 O O . SER B 1 205 ? 24.781 5.754 -3.949 1 94 205 SER B O 1
ATOM 3934 N N . VAL B 1 206 ? 24.516 4.199 -2.33 1 93.81 206 VAL B N 1
ATOM 3935 C CA . VAL B 1 206 ? 23.25 4.773 -1.849 1 93.81 206 VAL B CA 1
ATOM 3936 C C . VAL B 1 206 ? 23.516 6.156 -1.255 1 93.81 206 VAL B C 1
ATOM 3938 O O . VAL B 1 206 ? 22.688 7.059 -1.379 1 93.81 206 VAL B O 1
ATOM 3941 N N . GLN B 1 207 ? 24.672 6.359 -0.629 1 94.12 207 GLN B N 1
ATOM 3942 C CA . GLN B 1 207 ? 25.047 7.641 -0.047 1 94.12 207 GLN B CA 1
ATOM 3943 C C . GLN B 1 207 ? 25.078 8.742 -1.105 1 94.12 207 GLN B C 1
ATOM 3945 O O . GLN B 1 207 ? 24.578 9.844 -0.871 1 94.12 207 GLN B O 1
ATOM 3950 N N . LYS B 1 208 ? 25.672 8.375 -2.205 1 96.31 208 LYS B N 1
ATOM 3951 C CA . LYS B 1 208 ? 25.766 9.359 -3.285 1 96.31 208 LYS B CA 1
ATOM 3952 C C . LYS B 1 208 ? 24.375 9.703 -3.828 1 96.31 208 LYS B C 1
ATOM 3954 O O . LYS B 1 208 ? 24.078 10.867 -4.074 1 96.31 208 LYS B O 1
ATOM 3959 N N . THR B 1 209 ? 23.562 8.703 -4.066 1 96.88 209 THR B N 1
ATOM 3960 C CA . THR B 1 209 ? 22.188 8.914 -4.539 1 96.88 209 THR B CA 1
ATOM 3961 C C . THR B 1 209 ? 21.406 9.789 -3.562 1 96.88 209 THR B C 1
ATOM 3963 O O . THR B 1 209 ? 20.719 10.727 -3.975 1 96.88 209 THR B O 1
ATOM 3966 N N . LEU B 1 210 ? 21.531 9.461 -2.289 1 97 210 LEU B N 1
ATOM 3967 C CA . LEU B 1 210 ? 20.875 10.211 -1.219 1 97 210 LEU B CA 1
ATOM 3968 C C . LEU B 1 210 ? 21.312 11.672 -1.236 1 97 210 LEU B C 1
ATOM 3970 O O . LEU B 1 210 ? 20.469 12.57 -1.248 1 97 210 LEU B O 1
ATOM 3974 N N . TYR B 1 211 ? 22.562 11.898 -1.269 1 96.94 211 TYR B N 1
ATOM 3975 C CA . TYR B 1 211 ? 23.109 13.258 -1.247 1 96.94 211 TYR B CA 1
ATOM 3976 C C . TYR B 1 211 ? 22.641 14.047 -2.467 1 96.94 211 TYR B C 1
ATOM 3978 O O . TYR B 1 211 ? 22.172 15.18 -2.34 1 96.94 211 TYR B O 1
ATOM 3986 N N . ASP B 1 212 ? 22.828 13.438 -3.643 1 97.88 212 ASP B N 1
ATOM 3987 C CA . ASP B 1 212 ? 22.422 14.109 -4.871 1 97.88 212 ASP B CA 1
ATOM 3988 C C . ASP B 1 212 ? 20.938 14.484 -4.828 1 97.88 212 ASP B C 1
ATOM 3990 O O . ASP B 1 212 ? 20.547 15.57 -5.258 1 97.88 212 ASP B O 1
ATOM 3994 N N . THR B 1 213 ? 20.109 13.594 -4.324 1 98.44 213 THR B N 1
ATOM 3995 C CA . THR B 1 213 ? 18.672 13.852 -4.203 1 98.44 213 THR B CA 1
ATOM 3996 C C . THR B 1 213 ? 18.422 15.078 -3.338 1 98.44 213 THR B C 1
ATOM 3998 O O . THR B 1 213 ? 17.625 15.953 -3.711 1 98.44 213 THR B O 1
ATOM 4001 N N . GLN B 1 214 ? 19.078 15.102 -2.201 1 98.5 214 GLN B N 1
ATOM 4002 C CA . GLN B 1 214 ? 18.891 16.219 -1.272 1 98.5 214 GLN B CA 1
ATOM 4003 C C . GLN B 1 214 ? 19.25 17.547 -1.922 1 98.5 214 GLN B C 1
ATOM 4005 O O . GLN B 1 214 ? 18.516 18.531 -1.788 1 98.5 214 GLN B O 1
ATOM 4010 N N . VAL B 1 215 ? 20.344 17.547 -2.637 1 98.12 215 VAL B N 1
ATOM 4011 C CA . VAL B 1 215 ? 20.828 18.766 -3.287 1 98.12 215 VAL B CA 1
ATOM 4012 C C . VAL B 1 215 ? 19.797 19.234 -4.328 1 98.12 215 VAL B C 1
ATOM 4014 O O . VAL B 1 215 ? 19.453 20.406 -4.391 1 98.12 215 VAL B O 1
ATOM 4017 N N . ILE B 1 216 ? 19.312 18.297 -5.148 1 98.56 216 ILE B N 1
ATOM 4018 C CA . ILE B 1 216 ? 18.344 18.625 -6.195 1 98.56 216 ILE B CA 1
ATOM 4019 C C . ILE B 1 216 ? 17.062 19.156 -5.562 1 98.56 216 ILE B C 1
ATOM 4021 O O . ILE B 1 216 ? 16.453 20.109 -6.055 1 98.56 216 ILE B O 1
ATOM 4025 N N . VAL B 1 217 ? 16.594 18.562 -4.465 1 98.56 217 VAL B N 1
ATOM 4026 C CA . VAL B 1 217 ? 15.375 18.984 -3.779 1 98.56 217 VAL B CA 1
ATOM 4027 C C . VAL B 1 217 ? 15.516 20.438 -3.311 1 98.56 217 VAL B C 1
ATOM 4029 O O . VAL B 1 217 ? 14.617 21.25 -3.518 1 98.56 217 VAL B O 1
ATOM 4032 N N . LEU B 1 218 ? 16.641 20.734 -2.684 1 98.25 218 LEU B N 1
ATOM 4033 C CA . LEU B 1 218 ? 16.859 22.078 -2.17 1 98.25 218 LEU B CA 1
ATOM 4034 C C . LEU B 1 218 ? 16.891 23.094 -3.307 1 98.25 218 LEU B C 1
ATOM 4036 O O . LEU B 1 218 ? 16.469 24.234 -3.139 1 98.25 218 LEU B O 1
ATOM 4040 N N . ASP B 1 219 ? 17.359 22.656 -4.434 1 98.06 219 ASP B N 1
ATOM 4041 C CA . ASP B 1 219 ? 17.391 23.531 -5.602 1 98.06 219 ASP B CA 1
ATOM 4042 C C . ASP B 1 219 ? 15.984 23.734 -6.172 1 98.06 219 ASP B C 1
ATOM 4044 O O . ASP B 1 219 ? 15.609 24.859 -6.535 1 98.06 219 ASP B O 1
ATOM 4048 N N . ARG B 1 220 ? 15.172 22.719 -6.238 1 98.25 220 ARG B N 1
ATOM 4049 C CA . ARG B 1 220 ? 13.867 22.719 -6.898 1 98.25 220 ARG B CA 1
ATOM 4050 C C . ARG B 1 220 ? 12.812 23.375 -6.02 1 98.25 220 ARG B C 1
ATOM 4052 O O . ARG B 1 220 ? 11.844 23.953 -6.523 1 98.25 220 ARG B O 1
ATOM 4059 N N . VAL B 1 221 ? 13.016 23.297 -4.688 1 98.38 221 VAL B N 1
ATOM 4060 C CA . VAL B 1 221 ? 12.008 23.797 -3.76 1 98.38 221 VAL B CA 1
ATOM 4061 C C . VAL B 1 221 ? 12.648 24.812 -2.812 1 98.38 221 VAL B C 1
ATOM 4063 O O . VAL B 1 221 ? 13.039 24.469 -1.696 1 98.38 221 VAL B O 1
ATOM 4066 N N . PRO B 1 222 ? 12.602 26.062 -3.146 1 97.62 222 PRO B N 1
ATOM 4067 C CA . PRO B 1 222 ? 13.281 27.094 -2.361 1 97.62 222 PRO B CA 1
ATOM 4068 C C . PRO B 1 222 ? 12.711 27.25 -0.955 1 97.62 222 PRO B C 1
ATOM 4070 O O . PRO B 1 222 ? 13.383 27.766 -0.06 1 97.62 222 PRO B O 1
ATOM 4073 N N . GLU B 1 223 ? 11.539 26.75 -0.744 1 98 223 GLU B N 1
ATOM 4074 C CA . GLU B 1 223 ? 10.875 26.875 0.552 1 98 223 GLU B CA 1
ATOM 4075 C C . GLU B 1 223 ? 11.453 25.891 1.567 1 98 223 GLU B C 1
ATOM 4077 O O . GLU B 1 223 ? 11.188 26 2.766 1 98 223 GLU B O 1
ATOM 4082 N N . ILE B 1 224 ? 12.242 24.984 1.159 1 98.19 224 ILE B N 1
ATOM 4083 C CA . ILE B 1 224 ? 12.781 23.984 2.068 1 98.19 224 ILE B CA 1
ATOM 4084 C C . ILE B 1 224 ? 14.133 24.453 2.613 1 98.19 224 ILE B C 1
ATOM 4086 O O . ILE B 1 224 ? 15.023 24.812 1.846 1 98.19 224 ILE B O 1
ATOM 4090 N N . GLU B 1 225 ? 14.25 24.438 3.947 1 97.81 225 GLU B N 1
ATOM 4091 C CA . GLU B 1 225 ? 15.469 24.844 4.629 1 97.81 225 GLU B CA 1
ATOM 4092 C C . GLU B 1 225 ? 16.453 23.688 4.77 1 97.81 225 GLU B C 1
ATOM 4094 O O . GLU B 1 225 ? 17.672 23.875 4.641 1 97.81 225 GLU B O 1
ATOM 4099 N N . GLU B 1 226 ? 15.93 22.609 5.109 1 98.12 226 GLU B N 1
ATOM 4100 C CA . GLU B 1 226 ? 16.719 21.422 5.391 1 98.12 226 GLU B CA 1
ATOM 4101 C C . GLU B 1 226 ? 15.922 20.156 5.09 1 98.12 226 GLU B C 1
ATOM 4103 O O . GLU B 1 226 ? 14.695 20.141 5.215 1 98.12 226 GLU B O 1
ATOM 4108 N N . ILE B 1 227 ? 16.672 19.109 4.672 1 98.62 227 ILE B N 1
ATOM 4109 C CA . ILE B 1 227 ? 16 17.859 4.359 1 98.62 227 ILE B CA 1
ATOM 4110 C C . ILE B 1 227 ? 16.859 16.688 4.844 1 98.62 227 ILE B C 1
ATOM 4112 O O . ILE B 1 227 ? 18.078 16.688 4.68 1 98.62 227 ILE B O 1
ATOM 4116 N N . GLU B 1 228 ? 16.172 15.797 5.531 1 98.62 228 GLU B N 1
ATOM 4117 C CA . GLU B 1 228 ? 16.719 14.5 5.926 1 98.62 228 GLU B CA 1
ATOM 4118 C C . GLU B 1 228 ? 16.141 13.375 5.074 1 98.62 228 GLU B C 1
ATOM 4120 O O . GLU B 1 228 ? 14.938 13.344 4.816 1 98.62 228 GLU B O 1
ATOM 4125 N N . ILE B 1 229 ? 17.016 12.508 4.586 1 98.25 229 ILE B N 1
ATOM 4126 C CA . ILE B 1 229 ? 16.578 11.32 3.859 1 98.25 229 ILE B CA 1
ATOM 4127 C C . ILE B 1 229 ? 17.203 10.07 4.473 1 98.25 229 ILE B C 1
ATOM 4129 O O . ILE B 1 229 ? 18.375 10.086 4.859 1 98.25 229 ILE B O 1
ATOM 4133 N N . VAL B 1 230 ? 16.422 9.039 4.746 1 97.31 230 VAL B N 1
ATOM 4134 C CA . VAL B 1 230 ? 16.859 7.719 5.18 1 97.31 230 VAL B CA 1
ATOM 4135 C C . VAL B 1 230 ? 16.531 6.688 4.105 1 97.31 230 VAL B C 1
ATOM 4137 O O . VAL B 1 230 ? 15.391 6.621 3.629 1 97.31 230 VAL B O 1
ATOM 4140 N N . MET B 1 231 ? 17.516 5.926 3.715 1 95.94 231 MET B N 1
ATOM 4141 C CA . MET B 1 231 ? 17.359 4.875 2.715 1 95.94 231 MET B CA 1
ATOM 4142 C C . MET B 1 231 ? 17.953 3.559 3.213 1 95.94 231 MET B C 1
ATOM 4144 O O . MET B 1 231 ? 19.094 3.223 2.895 1 95.94 231 MET B O 1
ATOM 4148 N N . PRO B 1 232 ? 17.156 2.818 3.941 1 93.44 232 PRO B N 1
ATOM 4149 C CA . PRO B 1 232 ? 17.656 1.509 4.367 1 93.44 232 PRO B CA 1
ATOM 4150 C C . PRO B 1 232 ? 17.781 0.52 3.209 1 93.44 232 PRO B C 1
ATOM 4152 O O . PRO B 1 232 ? 16.906 0.468 2.342 1 93.44 232 PRO B O 1
ATOM 4155 N N . ASN B 1 233 ? 18.828 -0.206 3.225 1 88.81 233 ASN B N 1
ATOM 4156 C CA . ASN B 1 233 ? 19.016 -1.216 2.189 1 88.81 233 ASN B CA 1
ATOM 4157 C C . ASN B 1 233 ? 18.188 -2.463 2.461 1 88.81 233 ASN B C 1
ATOM 4159 O O . ASN B 1 233 ? 18.203 -3.002 3.568 1 88.81 233 ASN B O 1
ATOM 4163 N N . GLN B 1 234 ? 17.406 -2.797 1.543 1 91.12 234 GLN B N 1
ATOM 4164 C CA . GLN B 1 234 ? 16.781 -4.109 1.541 1 91.12 234 GLN B CA 1
ATOM 4165 C C . GLN B 1 234 ? 17.516 -5.074 0.611 1 91.12 234 GLN B C 1
ATOM 4167 O O . GLN B 1 234 ? 17.453 -4.93 -0.612 1 91.12 234 GLN B O 1
ATOM 4172 N N . HIS B 1 235 ? 18.109 -6.094 1.17 1 88.81 235 HIS B N 1
ATOM 4173 C CA . HIS B 1 235 ? 19.031 -6.91 0.403 1 88.81 235 HIS B CA 1
ATOM 4174 C C . HIS B 1 235 ? 18.344 -8.125 -0.194 1 88.81 235 HIS B C 1
ATOM 4176 O O . HIS B 1 235 ? 17.438 -8.695 0.426 1 88.81 235 HIS B O 1
ATOM 4182 N N . TYR B 1 236 ? 18.75 -8.422 -1.393 1 92.06 236 TYR B N 1
ATOM 4183 C CA . TYR B 1 236 ? 18.422 -9.664 -2.092 1 92.06 236 TYR B CA 1
ATOM 4184 C C . TYR B 1 236 ? 19.672 -10.484 -2.361 1 92.06 236 TYR B C 1
ATOM 4186 O O . TYR B 1 236 ? 20.625 -9.992 -2.98 1 92.06 236 TYR B O 1
ATOM 4194 N N . PHE B 1 237 ? 19.734 -11.672 -1.946 1 90.94 237 PHE B N 1
ATOM 4195 C CA . PHE B 1 237 ? 20.906 -12.492 -2.211 1 90.94 237 PHE B CA 1
ATOM 4196 C C . PHE B 1 237 ? 20.641 -13.477 -3.346 1 90.94 237 PHE B C 1
ATOM 4198 O O . PHE B 1 237 ? 19.547 -14.047 -3.438 1 90.94 237 PHE B O 1
ATOM 4205 N N . THR B 1 238 ? 21.656 -13.578 -4.164 1 93.06 238 THR B N 1
ATOM 4206 C CA . THR B 1 238 ? 21.578 -14.578 -5.227 1 93.06 238 THR B CA 1
ATOM 4207 C C . THR B 1 238 ? 21.688 -15.984 -4.66 1 93.06 238 THR B C 1
ATOM 4209 O O . THR B 1 238 ? 22.656 -16.297 -3.955 1 93.06 238 THR B O 1
ATOM 4212 N N . ILE B 1 239 ? 20.719 -16.797 -4.953 1 94.44 239 ILE B N 1
ATOM 4213 C CA . ILE B 1 239 ? 20.75 -18.156 -4.461 1 94.44 239 ILE B CA 1
ATOM 4214 C C . ILE B 1 239 ? 21.844 -18.953 -5.18 1 94.44 239 ILE B C 1
ATOM 4216 O O . ILE B 1 239 ? 21.906 -18.969 -6.41 1 94.44 239 ILE B O 1
ATOM 4220 N N . ASP B 1 240 ? 22.781 -19.516 -4.402 1 94.5 240 ASP B N 1
ATOM 4221 C CA . ASP B 1 240 ? 23.781 -20.422 -4.977 1 94.5 240 ASP B CA 1
ATOM 4222 C C . ASP B 1 240 ? 23.141 -21.75 -5.363 1 94.5 240 ASP B C 1
ATOM 4224 O O . ASP B 1 240 ? 22.703 -22.516 -4.5 1 94.5 240 ASP B O 1
ATOM 4228 N N . MET B 1 241 ? 23.172 -22 -6.625 1 96.12 241 MET B N 1
ATOM 4229 C CA . MET B 1 241 ? 22.484 -23.203 -7.109 1 96.12 241 MET B CA 1
ATOM 4230 C C . MET B 1 241 ? 23.484 -24.234 -7.617 1 96.12 241 MET B C 1
ATOM 4232 O O . MET B 1 241 ? 23.109 -25.172 -8.32 1 96.12 241 MET B O 1
ATOM 4236 N N . THR B 1 242 ? 24.672 -24.094 -7.238 1 96.06 242 THR B N 1
ATOM 4237 C CA . THR B 1 242 ? 25.734 -24.984 -7.723 1 96.06 242 THR B CA 1
ATOM 4238 C C . THR B 1 242 ? 25.469 -26.422 -7.293 1 96.06 242 THR B C 1
ATOM 4240 O O . THR B 1 242 ? 25.656 -27.359 -8.078 1 96.06 242 THR B O 1
ATOM 4243 N N . LYS B 1 243 ? 25.031 -26.594 -6.102 1 94.19 243 LYS B N 1
ATOM 4244 C CA . LYS B 1 243 ? 24.797 -27.938 -5.57 1 94.19 243 LYS B CA 1
ATOM 4245 C C . LYS B 1 243 ? 23.641 -28.625 -6.316 1 94.19 243 LYS B C 1
ATOM 4247 O O . LYS B 1 243 ? 23.516 -29.844 -6.266 1 94.19 243 LYS B O 1
ATOM 4252 N N . MET B 1 244 ? 22.859 -27.875 -6.969 1 94.81 244 MET B N 1
ATOM 4253 C CA . MET B 1 244 ? 21.75 -28.422 -7.742 1 94.81 244 MET B CA 1
ATOM 4254 C C . MET B 1 244 ? 22.156 -28.641 -9.195 1 94.81 244 MET B C 1
ATOM 4256 O O . MET B 1 244 ? 21.328 -29.031 -10.016 1 94.81 244 MET B O 1
ATOM 4260 N N . GLY B 1 245 ? 23.406 -28.281 -9.539 1 96.06 245 GLY B N 1
ATOM 4261 C CA . GLY B 1 245 ? 23.875 -28.438 -10.898 1 96.06 245 GLY B CA 1
ATOM 4262 C C . GLY B 1 245 ? 23.406 -27.328 -11.82 1 96.06 245 GLY B C 1
ATOM 4263 O O . GLY B 1 245 ? 23.344 -27.516 -13.039 1 96.06 245 GLY B O 1
ATOM 4264 N N . LEU B 1 246 ? 22.953 -26.25 -11.25 1 96.88 246 LEU B N 1
ATOM 4265 C CA . LEU B 1 246 ? 22.453 -25.125 -12.023 1 96.88 246 LEU B CA 1
ATOM 4266 C C . LEU B 1 246 ? 23.328 -23.891 -11.828 1 96.88 246 LEU B C 1
ATOM 4268 O O . LEU B 1 246 ? 24.047 -23.781 -10.828 1 96.88 246 LEU B O 1
ATOM 4272 N N . THR B 1 247 ? 23.344 -22.969 -12.891 1 96.25 247 THR B N 1
ATOM 4273 C CA . THR B 1 247 ? 24 -21.672 -12.812 1 96.25 247 THR B CA 1
ATOM 4274 C C . THR B 1 247 ? 22.969 -20.562 -12.703 1 96.25 247 THR B C 1
ATOM 4276 O O . THR B 1 247 ? 22.078 -20.438 -13.555 1 96.25 247 THR B O 1
ATOM 4279 N N . ASN B 1 248 ? 23.062 -19.844 -11.602 1 95.81 248 ASN B N 1
ATOM 4280 C CA . ASN B 1 248 ? 22.188 -18.703 -11.359 1 95.81 248 ASN B CA 1
ATOM 4281 C C . ASN B 1 248 ? 22.875 -17.391 -11.664 1 95.81 248 ASN B C 1
ATOM 4283 O O . ASN B 1 248 ? 23.812 -16.984 -10.969 1 95.81 248 ASN B O 1
ATOM 4287 N N . ASN B 1 249 ? 22.547 -16.688 -12.688 1 92.69 249 ASN B N 1
ATOM 4288 C CA . ASN B 1 249 ? 23.125 -15.414 -13.102 1 92.69 249 ASN B CA 1
ATOM 4289 C C . ASN B 1 249 ? 22.312 -14.234 -12.578 1 92.69 249 ASN B C 1
ATOM 4291 O O . ASN B 1 249 ? 21.906 -13.359 -13.344 1 92.69 249 ASN B O 1
ATOM 4295 N N . ASN B 1 250 ? 22.172 -14.211 -11.266 1 93.19 250 ASN B N 1
ATOM 4296 C CA . ASN B 1 250 ? 21.438 -13.148 -10.594 1 93.19 250 ASN B CA 1
ATOM 4297 C C . ASN B 1 250 ? 19.984 -13.086 -11.07 1 93.19 250 ASN B C 1
ATOM 4299 O O . ASN B 1 250 ? 19.422 -12 -11.227 1 93.19 250 ASN B O 1
ATOM 4303 N N . GLU B 1 251 ? 19.375 -14.234 -11.328 1 96.62 251 GLU B N 1
ATOM 4304 C CA . GLU B 1 251 ? 17.984 -14.32 -11.781 1 96.62 251 GLU B CA 1
ATOM 4305 C C . GLU B 1 251 ? 17.047 -14.664 -10.625 1 96.62 251 GLU B C 1
ATOM 4307 O O . GLU B 1 251 ? 15.953 -14.102 -10.523 1 96.62 251 GLU B O 1
ATOM 4312 N N . VAL B 1 252 ? 17.484 -15.578 -9.852 1 97.81 252 VAL B N 1
ATOM 4313 C CA . VAL B 1 252 ? 16.672 -16.016 -8.711 1 97.81 252 VAL B CA 1
ATOM 4314 C C . VAL B 1 252 ? 17.312 -15.523 -7.414 1 97.81 252 VAL B C 1
ATOM 4316 O O . VAL B 1 252 ? 18.406 -15.945 -7.055 1 97.81 252 VAL B O 1
ATOM 4319 N N . LEU B 1 253 ? 16.656 -14.641 -6.781 1 96.88 253 LEU B N 1
ATOM 4320 C CA . LEU B 1 253 ? 17.172 -14 -5.57 1 96.88 253 LEU B CA 1
ATOM 4321 C C . LEU B 1 253 ? 16.234 -14.242 -4.391 1 96.88 253 LEU B C 1
ATOM 4323 O O . LEU B 1 253 ? 15.062 -14.57 -4.578 1 96.88 253 LEU B O 1
ATOM 4327 N N . LEU B 1 254 ? 16.766 -14.164 -3.166 1 94.06 254 LEU B N 1
ATOM 4328 C CA . LEU B 1 254 ? 16 -14.273 -1.921 1 94.06 254 LEU B CA 1
ATOM 4329 C C . LEU B 1 254 ? 16.172 -13.023 -1.067 1 94.06 254 LEU B C 1
ATOM 4331 O O . LEU B 1 254 ? 17.312 -12.602 -0.794 1 94.06 254 LEU B O 1
ATOM 4335 N N . PRO B 1 255 ? 15.016 -12.406 -0.7 1 90.88 255 PRO B N 1
ATOM 4336 C CA . PRO B 1 255 ? 15.148 -11.258 0.199 1 90.88 255 PRO B CA 1
ATOM 4337 C C . PRO B 1 255 ? 15.656 -11.648 1.585 1 90.88 255 PRO B C 1
ATOM 4339 O O . PRO B 1 255 ? 15.328 -12.727 2.086 1 90.88 255 PRO B O 1
ATOM 4342 N N . LEU B 1 256 ? 16.453 -10.805 2.137 1 83 256 LEU B N 1
ATOM 4343 C CA . LEU B 1 256 ? 16.953 -11.008 3.492 1 83 256 LEU B CA 1
ATOM 4344 C C . LEU B 1 256 ? 16.109 -10.234 4.5 1 83 256 LEU B C 1
ATOM 4346 O O . LEU B 1 256 ? 15.703 -9.102 4.234 1 83 256 LEU B O 1
ATOM 4350 N N . ASP B 1 257 ? 15.539 -10.883 5.648 1 66.31 257 ASP B N 1
ATOM 4351 C CA . ASP B 1 257 ? 14.727 -10.242 6.68 1 66.31 257 ASP B CA 1
ATOM 4352 C C . ASP B 1 257 ? 15.578 -9.336 7.566 1 66.31 257 ASP B C 1
ATOM 4354 O O . ASP B 1 257 ? 15.062 -8.391 8.164 1 66.31 257 ASP B O 1
ATOM 4358 N N . ASN B 1 258 ? 16.812 -9.719 7.805 1 60.88 258 ASN B N 1
ATOM 4359 C CA . ASN B 1 258 ? 17.562 -9.133 8.914 1 60.88 258 ASN B CA 1
ATOM 4360 C C . ASN B 1 258 ? 18.031 -7.719 8.578 1 60.88 258 ASN B C 1
ATOM 4362 O O . ASN B 1 258 ? 17.844 -7.246 7.457 1 60.88 258 ASN B O 1
ATOM 4366 N N . PRO B 1 259 ? 19.062 -7.285 9.391 1 59.56 259 PRO B N 1
ATOM 4367 C CA . PRO B 1 259 ? 19.391 -5.879 9.633 1 59.56 259 PRO B CA 1
ATOM 4368 C C . PRO B 1 259 ? 19.719 -5.117 8.352 1 59.56 259 PRO B C 1
ATOM 4370 O O . PRO B 1 259 ? 20.391 -5.648 7.465 1 59.56 259 PRO B O 1
ATOM 4373 N N . SER B 1 260 ? 18.812 -4.281 8.039 1 64.88 260 SER B N 1
ATOM 4374 C CA . SER B 1 260 ? 19.062 -3.318 6.973 1 64.88 260 SER B CA 1
ATOM 4375 C C . SER B 1 260 ? 19.922 -2.156 7.465 1 64.88 260 SER B C 1
ATOM 4377 O O . SER B 1 260 ? 19.719 -1.647 8.57 1 64.88 260 SER B O 1
ATOM 4379 N N . GLY B 1 261 ? 21.141 -2.01 6.969 1 71.12 261 GLY B N 1
ATOM 4380 C CA . GLY B 1 261 ? 21.875 -0.78 7.246 1 71.12 261 GLY B CA 1
ATOM 4381 C C . GLY B 1 261 ? 21.094 0.468 6.855 1 71.12 261 GLY B C 1
ATOM 4382 O O . GLY B 1 261 ? 20.547 0.542 5.762 1 71.12 261 GLY B O 1
ATOM 4383 N N . ASN B 1 262 ? 20.844 1.256 7.914 1 80.88 262 ASN B N 1
ATOM 4384 C CA . ASN B 1 262 ? 20.219 2.547 7.637 1 80.88 262 ASN B CA 1
ATOM 4385 C C . ASN B 1 262 ? 21.25 3.57 7.152 1 80.88 262 ASN B C 1
ATOM 4387 O O . ASN B 1 262 ? 22.297 3.756 7.781 1 80.88 262 ASN B O 1
ATOM 4391 N N . ILE B 1 263 ? 21.031 4.004 5.93 1 82.44 263 ILE B N 1
ATOM 4392 C CA . ILE B 1 263 ? 21.797 5.133 5.418 1 82.44 263 ILE B CA 1
ATOM 4393 C C . ILE B 1 263 ? 21 6.418 5.551 1 82.44 263 ILE B C 1
ATOM 4395 O O . ILE B 1 263 ? 19.844 6.488 5.094 1 82.44 263 ILE B O 1
ATOM 4399 N N . MET B 1 264 ? 21.547 7.324 6.238 1 90.81 264 MET B N 1
ATOM 4400 C CA . MET B 1 264 ? 20.844 8.578 6.508 1 90.81 264 MET B CA 1
ATOM 4401 C C . MET B 1 264 ? 21.75 9.773 6.238 1 90.81 264 MET B C 1
ATOM 4403 O O . MET B 1 264 ? 22.969 9.695 6.406 1 90.81 264 MET B O 1
ATOM 4407 N N . GLY B 1 265 ? 21.125 10.852 5.773 1 92.44 265 GLY B N 1
ATOM 4408 C CA . GLY B 1 265 ? 21.828 12.117 5.598 1 92.44 265 GLY B CA 1
ATOM 4409 C C . GLY B 1 265 ? 20.906 13.32 5.711 1 92.44 265 GLY B C 1
ATOM 4410 O O . GLY B 1 265 ? 19.719 13.242 5.363 1 92.44 265 GLY B O 1
ATOM 4411 N N . THR B 1 266 ? 21.516 14.375 6.191 1 95.88 266 THR B N 1
ATOM 4412 C CA . THR B 1 266 ? 20.812 15.648 6.27 1 95.88 266 THR B CA 1
ATOM 4413 C C . THR B 1 266 ? 21.609 16.75 5.582 1 95.88 266 THR B C 1
ATOM 4415 O O . THR B 1 266 ? 22.844 16.812 5.727 1 95.88 266 THR B O 1
ATOM 4418 N N . VAL B 1 267 ? 20.953 17.5 4.785 1 94.31 267 VAL B N 1
ATOM 4419 C CA . VAL B 1 267 ? 21.578 18.656 4.148 1 94.31 267 VAL B CA 1
ATOM 4420 C C . VAL B 1 267 ? 20.734 19.906 4.43 1 94.31 267 VAL B C 1
ATOM 4422 O O . VAL B 1 267 ? 19.516 19.844 4.469 1 94.31 267 VAL B O 1
ATOM 4425 N N . ARG B 1 268 ? 21.406 21 4.625 1 93 268 ARG B N 1
ATOM 4426 C CA . ARG B 1 268 ? 20.766 22.266 4.926 1 93 268 ARG B CA 1
ATOM 4427 C C . ARG B 1 268 ? 21.266 23.375 4.012 1 93 268 ARG B C 1
ATOM 4429 O O . ARG B 1 268 ? 22.422 23.344 3.578 1 93 268 ARG B O 1
ATOM 4436 N N . ARG B 1 269 ? 20.375 24.375 3.732 1 89.56 269 ARG B N 1
ATOM 4437 C CA . ARG B 1 269 ? 20.766 25.562 2.977 1 89.56 269 ARG B CA 1
ATOM 4438 C C . ARG B 1 269 ? 21.812 26.375 3.744 1 89.56 269 ARG B C 1
ATOM 4440 O O . ARG B 1 269 ? 21.734 26.484 4.969 1 89.56 269 ARG B O 1
ATOM 4447 N N . LYS B 1 270 ? 22.906 26.75 2.92 1 77.81 270 LYS B N 1
ATOM 4448 C CA . LYS B 1 270 ? 23.875 27.641 3.533 1 77.81 270 LYS B CA 1
ATOM 4449 C C . LYS B 1 270 ? 23.266 29.016 3.834 1 77.81 270 LYS B C 1
ATOM 4451 O O . LYS B 1 270 ? 22.438 29.5 3.062 1 77.81 270 LYS B O 1
ATOM 4456 N N . LEU B 1 271 ? 23.344 29.578 5.004 1 64.81 271 LEU B N 1
ATOM 4457 C CA . LEU B 1 271 ? 22.859 30.922 5.328 1 64.81 271 LEU B CA 1
ATOM 4458 C C . LEU B 1 271 ? 23.5 31.953 4.414 1 64.81 271 LEU B C 1
ATOM 4460 O O . LEU B 1 271 ? 24.703 31.891 4.141 1 64.81 271 LEU B O 1
ATOM 4464 N N . GLN B 1 272 ? 22.859 32.438 3.41 1 50.16 272 GLN B N 1
ATOM 4465 C CA . GLN B 1 272 ? 23.453 33.594 2.697 1 50.16 272 GLN B CA 1
ATOM 4466 C C . GLN B 1 272 ? 24.062 34.594 3.67 1 50.16 272 GLN B C 1
ATOM 4468 O O . GLN B 1 272 ? 23.375 35.062 4.578 1 50.16 272 GLN B O 1
ATOM 4473 N N . ALA B 1 273 ? 25.406 34.469 3.85 1 45.88 273 ALA B N 1
ATOM 4474 C CA . ALA B 1 273 ? 26.078 35.531 4.582 1 45.88 273 ALA B CA 1
ATOM 4475 C C . ALA B 1 273 ? 25.531 36.906 4.168 1 45.88 273 ALA B C 1
ATOM 4477 O O . ALA B 1 273 ? 25.453 37.219 2.977 1 45.88 273 ALA B O 1
ATOM 4478 N N . LYS B 1 274 ? 24.391 37.094 4.867 1 41.16 274 LYS B N 1
ATOM 4479 C CA . LYS B 1 274 ? 24.047 38.5 4.75 1 41.16 274 LYS B CA 1
ATOM 4480 C C . LYS B 1 274 ? 25.297 39.375 4.793 1 41.16 274 LYS B C 1
ATOM 4482 O O . LYS B 1 274 ? 26.031 39.375 5.781 1 41.16 274 LYS B O 1
ATOM 4487 N N . LEU B 1 275 ? 25.828 39.625 3.576 1 34 275 LEU B N 1
ATOM 4488 C CA . LEU B 1 275 ? 26.688 40.781 3.643 1 34 275 LEU B CA 1
ATOM 4489 C C . LEU B 1 275 ? 25.938 41.969 4.23 1 34 275 LEU B C 1
ATOM 4491 O O . LEU B 1 275 ? 24.766 42.219 3.896 1 34 275 LEU B O 1
#